Protein AF-0000000084612652 (afdb_homodimer)

Sequence (580 aa):
MSLPTNPTLCVLGCGTMGRAILSGILDSLNVAPANEPPTLIPKKFIACVSGEESAQRIKEEFNDKITLLVGNNVEGVKEADIILLCTKPQVVKTILTEEGMQKSLENKLIISILAGVTIDQLKEWAPSSTRIIRAMPNTPCMIREGMTVLSCPTDCSKDDRSFSIWVFSTLGRARILDEKHLDAVTGLSGSGPAFACVVLEALADGGVMMGLPREVGLELAAQALQGAARMVLKTGKHPAEIKDSVTTPGGCTIAGLLTMEDGKIRSTLARTIQEATQVASTLGNIQSKKMSLPTNPTLCVLGCGTMGRAILSGILDSLNVAPANEPPTLIPKKFIACVSGEESAQRIKEEFNDKITLLVGNNVEGVKEADIILLCTKPQVVKTILTEEGMQKSLENKLIISILAGVTIDQLKEWAPSSTRIIRAMPNTPCMIREGMTVLSCPTDCSKDDRSFSIWVFSTLGRARILDEKHLDAVTGLSGSGPAFACVVLEALADGGVMMGLPREVGLELAAQALQGAARMVLKTGKHPAEIKDSVTTPGGCTIAGLLTMEDGKIRSTLARTIQEATQVASTLGNIQSKK

Organism: Rhizophagus irregularis (strain DAOM 197198w) (NCBI:txid1432141)

Radius of gyration: 27.12 Å; Cα contacts (8 Å, |Δi|>4): 1246; chains: 2; bounding box: 49×87×56 Å

InterPro domains:
  IPR000304 Pyrroline-5-carboxylate reductase-like [MF_01925] (7-283)
  IPR000304 Pyrroline-5-carboxylate reductase-like [PIRSF000193] (8-284)
  IPR000304 Pyrroline-5-carboxylate reductase-like [TIGR00112] (10-283)
  IPR008927 6-phosphogluconate dehydrogenase-like, C-terminal domain superfamily [SSF48179] (178-284)
  IPR028939 Pyrroline-5-carboxylate reductase, catalytic, N-terminal [PF03807] (9-116)
  IPR029036 Pyrroline-5-carboxylate reductase, dimerisation domain [PF14748] (179-282)
  IPR036291 NAD(P)-binding domain superfamily [SSF51735] (9-176)
  IPR053790 Pyrroline-5-carboxylate reductase-like conserved site [PS00521] (239-261)

pLDDT: mean 93.75, std 9.26, range [43.94, 98.81]

Foldseek 3Di:
DDADQAWEEEEEACDLVNVLLVVLLVVCVVDDPPDDDASHRYQAYEYEHADDVRQVVCCVVQPPSYHYHYPCRLVRLLRGQEYEYDDELQCVLVSLQDPNNQVSQAQHEYEYQYQQAAPVNVPVSHPVNYAYKYKHKANQLSVLAIEMEIEHDPPRDPNNVRVVLVSSNSSHDYYYDHRVCVLLCCLCRHCVVVVLVVVLQVQLVVVVVVPDDSVVSSVVSVCVVVVLVVCCVPVVDDSVVVLVVPDDVPDPSVVVVVVCVVVVVVVVVVVSSVVSSVVSNCSNVVNVVD/DDADQAWEEEEEACDLVNVLLVVLLVVCVVDDDPDDDASHRYQAYEYEHADDVRQVVCCVVQNPSYHYHYPCRLVRLLRGQEYEYDDELQCVLVSLQDPNNQVSQAQHEYEYQYQQADPVNVPVSHPVNYAYKYKHKANQLSVLAIEMEIEHDPPRDPNNVRVVLVSSNSSHHYYYDHRVCVLLCCLCRHCVVVVLVVVLQVQLVVVVVVPDDSVVSSVVSVCVVVVLVVCCVPVVDDSVVVLVVPDDVPDPSVVVVVVCVVVVVVVVVVVSSVVSSVVSNCSNVVNVVD

Solvent-accessible surface area (backbone atoms only — not comparable to full-atom values): 28188 Å² total; per-residue (Å²): 125,83,77,58,58,59,28,26,37,17,28,41,32,43,47,73,66,36,47,28,50,51,50,24,45,55,54,51,71,73,40,80,70,89,58,85,69,57,80,51,47,68,78,43,40,31,36,22,33,83,48,68,67,57,46,51,53,48,44,71,72,47,46,88,71,40,46,80,33,74,70,39,58,48,61,45,44,50,70,29,46,32,36,38,38,41,44,57,51,80,49,43,64,63,60,40,62,33,87,63,25,45,72,36,38,53,64,22,38,36,41,31,49,36,64,40,54,47,70,70,58,49,52,72,50,40,42,87,59,35,42,66,33,42,34,47,56,25,72,30,25,68,75,43,37,15,49,27,44,28,24,68,52,92,82,54,48,70,64,60,51,46,34,55,47,50,53,41,42,48,17,26,46,57,47,79,48,65,66,88,44,48,31,31,42,40,18,35,31,38,22,22,30,32,56,36,24,50,52,33,50,17,37,13,49,10,20,33,74,61,65,37,55,64,72,56,16,43,50,38,28,23,42,17,32,22,16,33,22,44,47,34,71,73,66,66,50,55,44,69,59,55,25,52,75,58,42,49,91,93,34,23,36,48,50,16,52,52,40,32,58,75,42,42,46,48,60,29,41,15,48,15,23,41,46,5,17,56,44,22,57,43,46,31,50,58,40,74,75,102,124,83,77,57,56,60,29,26,36,17,29,42,31,44,47,72,68,35,46,28,50,51,51,24,45,56,54,50,72,73,38,79,68,90,57,86,69,56,80,51,47,68,77,42,40,31,36,22,32,81,46,68,68,57,46,50,53,47,45,72,73,47,46,89,70,38,47,79,34,75,70,39,58,48,62,45,42,51,71,28,45,32,35,38,38,42,46,55,51,78,49,43,64,61,59,39,63,34,88,64,24,44,72,36,39,53,63,23,39,35,40,30,50,36,64,41,54,48,69,69,58,49,53,72,48,40,41,88,60,36,42,67,33,42,34,46,56,24,72,30,25,68,74,44,38,15,48,28,44,29,24,68,51,91,84,56,49,68,65,60,49,47,33,54,48,50,52,40,43,48,18,26,45,57,47,80,47,63,64,88,44,47,32,30,42,40,18,35,31,37,23,22,29,33,55,37,25,51,52,34,50,18,37,14,48,11,20,33,74,60,66,36,54,65,72,56,17,43,51,37,28,25,42,17,33,22,15,34,23,44,46,33,70,73,68,65,48,54,43,67,58,55,25,52,75,59,41,48,92,94,34,24,34,48,49,16,50,51,40,32,59,76,42,42,47,48,61,31,40,16,48,16,23,43,46,4,16,56,44,23,58,43,45,32,50,60,41,73,74,103

Secondary structure (DSSP, 8-state):
----SSPEEEEES-SHHHHHHHHHHHHHHTS--SS---S----EEEEEESSHHHHHHHHHHHGGGSEEEES-HHHHHHH-SEEEE-S-HHHHHHHHTSTTHHHHTTT-EEEE--TT--HHHHHHHS-TT-EEEEEE--GGGGGT-EEEEEE--TT--HHHHHHHHHHHHTTEEEEE--GGGHHHHIIIIITHHHHHHHHHHHHHHHHHHTT--HHHHHHHHHHHHHHHHHHHHHH---HHHHHHHT--TTSHHHHHHHHHHHTTHHHHHHHHHHHHHHHHHHHHHHHHH-/-PPPSSPEEEEES-SHHHHHHHHHHHHHHTS--SS---S----EEEEEESSHHHHHHHHHHHGGGSEEEES-HHHHHHH-SEEEE-S-GGGHHHHHTSTTHHHHTTT-EEEE--TT--HHHHHHTS-TT-EEEEEE--GGGGGT-EEEEEE--TT--HHHHHHHHHHHHTTEEEEE--GGGHHHHIIIIITHHHHHHHHHHHHHHHHHHTT--HHHHHHHHHHHHHHHHHHHHHH---HHHHHHHT--TTSHHHHHHHHHHHTTHHHHHHHHHHHHHHHHTTTTHHHHH-

Structure (mmCIF, N/CA/C/O backbone):
data_AF-0000000084612652-model_v1
#
loop_
_entity.id
_entity.type
_entity.pdbx_description
1 polymer 'Pyrroline-5-carboxylate reductase'
#
loop_
_atom_site.group_PDB
_atom_site.id
_atom_site.type_symbol
_atom_site.label_atom_id
_atom_site.label_alt_id
_atom_site.label_comp_id
_atom_site.label_asym_id
_atom_site.label_entity_id
_atom_site.label_seq_id
_atom_site.pdbx_PDB_ins_code
_atom_site.Cartn_x
_atom_site.Cartn_y
_atom_site.Cartn_z
_atom_site.occupancy
_atom_site.B_iso_or_equiv
_atom_site.auth_seq_id
_atom_site.auth_comp_id
_atom_site.auth_asym_id
_atom_site.auth_atom_id
_atom_site.pdbx_PDB_model_num
ATOM 1 N N . MET A 1 1 ? -13.453 -32.719 -23.172 1 49.41 1 MET A N 1
ATOM 2 C CA . MET A 1 1 ? -14.641 -32.844 -22.328 1 49.41 1 MET A CA 1
ATOM 3 C C . MET A 1 1 ? -14.789 -31.594 -21.453 1 49.41 1 MET A C 1
ATOM 5 O O . MET A 1 1 ? -13.797 -31.062 -20.953 1 49.41 1 MET A O 1
ATOM 9 N N . SER A 1 2 ? -15.945 -30.953 -21.562 1 64.19 2 SER A N 1
ATOM 10 C CA . SER A 1 2 ? -16.297 -29.734 -20.828 1 64.19 2 SER A CA 1
ATOM 11 C C . SER A 1 2 ? -16.25 -29.969 -19.328 1 64.19 2 SER A C 1
ATOM 13 O O . SER A 1 2 ? -16.578 -31.047 -18.844 1 64.19 2 SER A O 1
ATOM 15 N N . LEU A 1 3 ? -15.43 -29.266 -18.547 1 74.75 3 LEU A N 1
ATOM 16 C CA . LEU A 1 3 ? -15.414 -29.344 -17.094 1 74.75 3 LEU A CA 1
ATOM 17 C C . LEU A 1 3 ? -16.828 -29.297 -16.531 1 74.75 3 LEU A C 1
ATOM 19 O O . LEU A 1 3 ? -17.719 -28.656 -17.109 1 74.75 3 LEU A O 1
ATOM 23 N N . PRO A 1 4 ? -17.016 -30.234 -15.477 1 83.31 4 PRO A N 1
ATOM 24 C CA . PRO A 1 4 ? -18.312 -30.125 -14.82 1 83.31 4 PRO A CA 1
ATOM 25 C C . PRO A 1 4 ? -18.578 -28.734 -14.258 1 83.31 4 PRO A C 1
ATOM 27 O O . PRO A 1 4 ? -17.641 -27.969 -14.039 1 83.31 4 PRO A O 1
ATOM 30 N N . THR A 1 5 ? -19.828 -28.406 -14.016 1 82.5 5 THR A N 1
ATOM 31 C CA . THR A 1 5 ? -20.25 -27.125 -13.484 1 82.5 5 THR A CA 1
ATOM 32 C C . THR A 1 5 ? -19.672 -26.891 -12.086 1 82.5 5 THR A C 1
ATOM 34 O O . THR A 1 5 ? -19.312 -25.781 -11.734 1 82.5 5 THR A O 1
ATOM 37 N N . ASN A 1 6 ? -19.594 -28.047 -11.391 1 90.88 6 ASN A N 1
ATOM 38 C CA . ASN A 1 6 ? -19 -28 -10.055 1 90.88 6 ASN A CA 1
ATOM 39 C C . ASN A 1 6 ? -17.766 -28.875 -9.945 1 90.88 6 ASN A C 1
ATOM 41 O O . ASN A 1 6 ? -17.828 -29.984 -9.383 1 90.88 6 ASN A O 1
ATOM 45 N N . PRO A 1 7 ? -16.688 -28.359 -10.375 1 93.94 7 PRO A N 1
ATOM 46 C CA . PRO A 1 7 ? -15.484 -29.172 -10.422 1 93.94 7 PRO A CA 1
ATOM 47 C C . PRO A 1 7 ? -14.867 -29.391 -9.039 1 93.94 7 PRO A C 1
ATOM 49 O O . PRO A 1 7 ? -15.156 -28.625 -8.109 1 93.94 7 PRO A O 1
ATOM 52 N N . THR A 1 8 ? -14.148 -30.469 -8.977 1 97.06 8 THR A N 1
ATOM 53 C CA . THR A 1 8 ? -13.297 -30.719 -7.82 1 97.06 8 THR A CA 1
ATOM 54 C C . THR A 1 8 ? -11.914 -30.109 -8.031 1 97.06 8 THR A C 1
ATOM 56 O O . THR A 1 8 ? -11.281 -30.359 -9.062 1 97.06 8 THR A O 1
ATOM 59 N N . LEU A 1 9 ? -11.492 -29.297 -7.059 1 97.62 9 LEU A N 1
ATOM 60 C CA . LEU A 1 9 ? -10.188 -28.641 -7.141 1 97.62 9 LEU A CA 1
ATOM 61 C C . LEU A 1 9 ? -9.18 -29.328 -6.227 1 97.62 9 LEU A C 1
ATOM 63 O O . LEU A 1 9 ? -9.438 -29.516 -5.039 1 97.62 9 LEU A O 1
ATOM 67 N N . CYS A 1 10 ? -8.102 -29.719 -6.824 1 98.38 10 CYS A N 1
ATOM 68 C CA . CYS A 1 10 ? -7.016 -30.312 -6.051 1 98.38 10 CYS A CA 1
ATOM 69 C C . CYS A 1 10 ? -5.797 -29.391 -6.02 1 98.38 10 CYS A C 1
ATOM 71 O O . CYS A 1 10 ? -5.289 -29 -7.066 1 98.38 10 CYS A O 1
ATOM 73 N N . VAL A 1 11 ? -5.348 -29.031 -4.824 1 98.19 11 VAL A N 1
ATOM 74 C CA . VAL A 1 11 ? -4.109 -28.281 -4.652 1 98.19 11 VAL A CA 1
ATOM 75 C C . VAL A 1 11 ? -2.949 -29.234 -4.402 1 98.19 11 VAL A C 1
ATOM 77 O O . VAL A 1 11 ? -2.826 -29.812 -3.316 1 98.19 11 VAL A O 1
ATOM 80 N N . LEU A 1 12 ? -2.17 -29.375 -5.438 1 97.25 12 LEU A N 1
ATOM 81 C CA . LEU A 1 12 ? -1.005 -30.25 -5.348 1 97.25 12 LEU A CA 1
ATOM 82 C C . LEU A 1 12 ? 0.193 -29.5 -4.773 1 97.25 12 LEU A C 1
ATOM 84 O O . LEU A 1 12 ? 0.802 -28.672 -5.457 1 97.25 12 LEU A O 1
ATOM 88 N N . GLY A 1 13 ? 0.632 -29.812 -3.566 1 94.44 13 GLY A N 1
ATOM 89 C CA . GLY A 1 13 ? 1.616 -29.031 -2.848 1 94.44 13 GLY A CA 1
ATOM 90 C C . GLY A 1 13 ? 1.014 -27.828 -2.145 1 94.44 13 GLY A C 1
ATOM 91 O O . GLY A 1 13 ? 1.392 -26.688 -2.422 1 94.44 13 GLY A O 1
ATOM 92 N N . CYS A 1 14 ? 0.177 -28.109 -1.162 1 94.81 14 CYS A N 1
ATOM 93 C CA . CYS A 1 14 ? -0.584 -27.047 -0.516 1 94.81 14 CYS A CA 1
ATOM 94 C C . CYS A 1 14 ? 0.226 -26.391 0.6 1 94.81 14 CYS A C 1
ATOM 96 O O . CYS A 1 14 ? -0.09 -26.547 1.779 1 94.81 14 CYS A O 1
ATOM 98 N N . GLY A 1 15 ? 1.179 -25.672 0.178 1 91.62 15 GLY A N 1
ATOM 99 C CA . GLY A 1 15 ? 1.961 -24.875 1.111 1 91.62 15 GLY A CA 1
ATOM 100 C C . GLY A 1 15 ? 1.348 -23.516 1.396 1 91.62 15 GLY A C 1
ATOM 101 O O . GLY A 1 15 ? 0.128 -23.391 1.527 1 91.62 15 GLY A O 1
ATOM 102 N N . THR A 1 16 ? 2.203 -22.531 1.518 1 89.06 16 THR A N 1
ATOM 103 C CA . THR A 1 16 ? 1.765 -21.188 1.872 1 89.06 16 THR A CA 1
ATOM 104 C C . THR A 1 16 ? 0.856 -20.609 0.79 1 89.06 16 THR A C 1
ATOM 106 O O . THR A 1 16 ? -0.245 -20.141 1.082 1 89.06 16 THR A O 1
ATOM 109 N N . MET A 1 17 ? 1.311 -20.625 -0.448 1 93.19 17 MET A N 1
ATOM 110 C CA . MET A 1 17 ? 0.521 -20.047 -1.533 1 93.19 17 MET A CA 1
ATOM 111 C C . MET A 1 17 ? -0.734 -20.875 -1.791 1 93.19 17 MET A C 1
ATOM 113 O O . MET A 1 17 ? -1.794 -20.328 -2.094 1 93.19 17 MET A O 1
ATOM 117 N N . GLY A 1 18 ? -0.568 -22.219 -1.755 1 95.88 18 GLY A N 1
ATOM 118 C CA . GLY A 1 18 ? -1.736 -23.078 -1.909 1 95.88 18 GLY A CA 1
ATOM 119 C C . GLY A 1 18 ? -2.828 -22.781 -0.899 1 95.88 18 GLY A C 1
ATOM 120 O O . GLY A 1 18 ? -4.004 -22.703 -1.257 1 95.88 18 GLY A O 1
ATOM 121 N N . ARG A 1 19 ? -2.457 -22.594 0.33 1 95.12 19 ARG A N 1
ATOM 122 C CA . ARG A 1 19 ? -3.416 -22.266 1.383 1 95.12 19 ARG A CA 1
ATOM 123 C C . ARG A 1 19 ? -4.062 -20.906 1.14 1 95.12 19 ARG A C 1
ATOM 125 O O . ARG A 1 19 ? -5.258 -20.734 1.383 1 95.12 19 ARG A O 1
ATOM 132 N N . ALA A 1 20 ? -3.264 -19.953 0.68 1 95.31 20 ALA A N 1
ATOM 133 C CA . ALA A 1 20 ? -3.789 -18.625 0.389 1 95.31 20 ALA A CA 1
ATOM 134 C C . ALA A 1 20 ? -4.867 -18.688 -0.689 1 95.31 20 ALA A C 1
ATOM 136 O O . ALA A 1 20 ? -5.914 -18.047 -0.564 1 95.31 20 ALA A O 1
ATOM 137 N N . ILE A 1 21 ? -4.566 -19.438 -1.703 1 96.75 21 ILE A N 1
ATOM 138 C CA . ILE A 1 21 ? -5.504 -19.562 -2.814 1 96.75 21 ILE A CA 1
ATOM 139 C C . ILE A 1 21 ? -6.781 -20.25 -2.344 1 96.75 21 ILE A C 1
ATOM 141 O O . ILE A 1 21 ? -7.887 -19.766 -2.598 1 96.75 21 ILE A O 1
ATOM 145 N N . LEU A 1 22 ? -6.621 -21.328 -1.649 1 95.75 22 LEU A N 1
ATOM 146 C CA . LEU A 1 22 ? -7.777 -22.062 -1.132 1 95.75 22 LEU A CA 1
ATOM 147 C C . LEU A 1 22 ? -8.625 -21.156 -0.231 1 95.75 22 LEU A C 1
ATOM 149 O O . LEU A 1 22 ? -9.852 -21.156 -0.33 1 95.75 22 LEU A O 1
ATOM 153 N N . SER A 1 23 ? -7.973 -20.469 0.644 1 95.38 23 SER A N 1
ATOM 154 C CA . SER A 1 23 ? -8.672 -19.562 1.546 1 95.38 23 SER A CA 1
ATOM 155 C C . SER A 1 23 ? -9.445 -18.5 0.771 1 95.38 23 SER A C 1
ATOM 157 O O . SER A 1 23 ? -10.586 -18.172 1.124 1 95.38 23 SER A O 1
ATOM 159 N N . GLY A 1 24 ? -8.812 -17.969 -0.24 1 94.94 24 GLY A N 1
ATOM 160 C CA . GLY A 1 24 ? -9.484 -16.969 -1.069 1 94.94 24 GLY A CA 1
ATOM 161 C C . GLY A 1 24 ? -10.734 -17.516 -1.741 1 94.94 24 GLY A C 1
ATOM 162 O O . GLY A 1 24 ? -11.773 -16.844 -1.758 1 94.94 24 GLY A O 1
ATOM 163 N N . ILE A 1 25 ? -10.609 -18.672 -2.256 1 93.81 25 ILE A N 1
ATOM 164 C CA . ILE A 1 25 ? -11.734 -19.312 -2.936 1 93.81 25 ILE A CA 1
ATOM 165 C C . ILE A 1 25 ? -12.875 -19.547 -1.942 1 93.81 25 ILE A C 1
ATOM 167 O O . ILE A 1 25 ? -14.016 -19.156 -2.191 1 93.81 25 ILE A O 1
ATOM 171 N N . LEU A 1 26 ? -12.562 -20.172 -0.815 1 94.06 26 LEU A N 1
ATOM 172 C CA . LEU A 1 26 ? -13.57 -20.516 0.184 1 94.06 26 LEU A CA 1
ATOM 173 C C . LEU A 1 26 ? -14.258 -19.266 0.713 1 94.06 26 LEU A C 1
ATOM 175 O O . LEU A 1 26 ? -15.477 -19.266 0.907 1 94.06 26 LEU A O 1
ATOM 179 N N . ASP A 1 27 ? -13.516 -18.234 0.945 1 92.69 27 ASP A N 1
ATOM 180 C CA . ASP A 1 27 ? -14.086 -16.969 1.419 1 92.69 27 ASP A CA 1
ATOM 181 C C . ASP A 1 27 ? -15.047 -16.375 0.385 1 92.69 27 ASP A C 1
ATOM 183 O O . ASP A 1 27 ? -16.062 -15.789 0.742 1 92.69 27 ASP A O 1
ATOM 187 N N . SER A 1 28 ? -14.602 -16.438 -0.806 1 90.19 28 SER A N 1
ATOM 188 C CA . SER A 1 28 ? -15.414 -15.883 -1.878 1 90.19 28 SER A CA 1
ATOM 189 C C . SER A 1 28 ? -16.734 -16.641 -2.021 1 90.19 28 SER A C 1
ATOM 191 O O . SER A 1 28 ? -17.75 -16.062 -2.41 1 90.19 28 SER A O 1
ATOM 193 N N . LEU A 1 29 ? -16.703 -17.922 -1.825 1 88.25 29 LEU A N 1
ATOM 194 C CA . LEU A 1 29 ? -17.891 -18.75 -1.945 1 88.25 29 LEU A CA 1
ATOM 195 C C . LEU A 1 29 ? -18.875 -18.438 -0.827 1 88.25 29 LEU A C 1
ATOM 197 O O . LEU A 1 29 ? -20.078 -18.672 -0.976 1 88.25 29 LEU A O 1
ATOM 201 N N . ASN A 1 30 ? -18.406 -17.891 0.178 1 83.69 30 ASN A N 1
ATOM 202 C CA . ASN A 1 30 ? -19.266 -17.562 1.313 1 83.69 30 ASN A CA 1
ATOM 203 C C . ASN A 1 30 ? -19.906 -16.172 1.154 1 83.69 30 ASN A C 1
ATOM 205 O O . ASN A 1 30 ? -20.766 -15.797 1.942 1 83.69 30 ASN A O 1
ATOM 209 N N . VAL A 1 31 ? -19.359 -15.453 0.224 1 76.31 31 VAL A N 1
ATOM 210 C CA . VAL A 1 31 ? -19.906 -14.117 0.015 1 76.31 31 VAL A CA 1
ATOM 211 C C . VAL A 1 31 ? -20.734 -14.094 -1.265 1 76.31 31 VAL A C 1
ATOM 213 O O . VAL A 1 31 ? -20.391 -14.734 -2.256 1 76.31 31 VAL A O 1
ATOM 216 N N . ALA A 1 32 ? -21.812 -13.523 -1.194 1 59.41 32 ALA A N 1
ATOM 217 C CA . ALA A 1 32 ? -22.672 -13.383 -2.367 1 59.41 32 ALA A CA 1
ATOM 218 C C . ALA A 1 32 ? -21.938 -12.711 -3.516 1 59.41 32 ALA A C 1
ATOM 220 O O . ALA A 1 32 ? -21.266 -11.688 -3.32 1 59.41 32 ALA A O 1
ATOM 221 N N . PRO A 1 33 ? -21.859 -13.344 -4.75 1 58.28 33 PRO A N 1
ATOM 222 C CA . PRO A 1 33 ? -21.047 -12.789 -5.84 1 58.28 33 PRO A CA 1
ATOM 223 C C . PRO A 1 33 ? -21.5 -11.383 -6.246 1 58.28 33 PRO A C 1
ATOM 225 O O . PRO A 1 33 ? -22.703 -11.125 -6.371 1 58.28 33 PRO A O 1
ATOM 228 N N . ALA A 1 34 ? -20.672 -10.383 -5.922 1 52.97 34 ALA A N 1
ATOM 229 C CA . ALA A 1 34 ? -21.078 -9.055 -6.371 1 52.97 34 ALA A CA 1
ATOM 230 C C . ALA A 1 34 ? -21.188 -9 -7.895 1 52.97 34 ALA A C 1
ATOM 232 O O . ALA A 1 34 ? -22 -8.25 -8.438 1 52.97 34 ALA A O 1
ATOM 233 N N . ASN A 1 35 ? -20.344 -9.75 -8.617 1 59.5 35 ASN A N 1
ATOM 234 C CA . ASN A 1 35 ? -20.328 -9.805 -10.078 1 59.5 35 ASN A CA 1
ATOM 235 C C . ASN A 1 35 ? -20.703 -11.188 -10.594 1 59.5 35 ASN A C 1
ATOM 237 O O . ASN A 1 35 ? -20.875 -12.125 -9.812 1 59.5 35 ASN A O 1
ATOM 241 N N . GLU A 1 36 ? -20.891 -11.352 -11.82 1 60.28 36 GLU A N 1
ATOM 242 C CA . GLU A 1 36 ? -21.297 -12.594 -12.469 1 60.28 36 GLU A CA 1
ATOM 243 C C . GLU A 1 36 ? -20.406 -13.758 -12.055 1 60.28 36 GLU A C 1
ATOM 245 O O . GLU A 1 36 ? -19.188 -13.703 -12.258 1 60.28 36 GLU A O 1
ATOM 250 N N . PRO A 1 37 ? -20.938 -14.648 -11.297 1 67.69 37 PRO A N 1
ATOM 251 C CA . PRO A 1 37 ? -20.156 -15.828 -10.922 1 67.69 37 PRO A CA 1
ATOM 252 C C . PRO A 1 37 ? -19.578 -16.562 -12.133 1 67.69 37 PRO A C 1
ATOM 254 O O . PRO A 1 37 ? -20.172 -16.516 -13.219 1 67.69 37 PRO A O 1
ATOM 257 N N . PRO A 1 38 ? -18.359 -17 -11.914 1 74.88 38 PRO A N 1
ATOM 258 C CA . PRO A 1 38 ? -17.812 -17.828 -13 1 74.88 38 PRO A CA 1
ATOM 259 C C . PRO A 1 38 ? -18.703 -19.031 -13.328 1 74.88 38 PRO A C 1
ATOM 261 O O . PRO A 1 38 ? -19.547 -19.406 -12.516 1 74.88 38 PRO A O 1
ATOM 264 N N . THR A 1 39 ? -18.531 -19.469 -14.469 1 79.69 39 THR A N 1
ATOM 265 C CA . THR A 1 39 ? -19.297 -20.625 -14.922 1 79.69 39 THR A CA 1
ATOM 266 C C . THR A 1 39 ? -18.938 -21.875 -14.133 1 79.69 39 THR A C 1
ATOM 268 O O . THR A 1 39 ? -19.766 -22.766 -13.945 1 79.69 39 THR A O 1
ATOM 271 N N . LEU A 1 40 ? -17.734 -21.922 -13.719 1 86.69 40 LEU A N 1
ATOM 272 C CA . LEU A 1 40 ? -17.25 -23.062 -12.938 1 86.69 40 LEU A CA 1
ATOM 273 C C . LEU A 1 40 ? -17.062 -22.672 -11.477 1 86.69 40 LEU A C 1
ATOM 275 O O . LEU A 1 40 ? -16.344 -21.719 -11.164 1 86.69 40 LEU A O 1
ATOM 279 N N . ILE A 1 41 ? -17.766 -23.328 -10.562 1 88.06 41 ILE A N 1
ATOM 280 C CA . ILE A 1 41 ? -17.641 -23.078 -9.133 1 88.06 41 ILE A CA 1
ATOM 281 C C . ILE A 1 41 ? -17.281 -24.375 -8.406 1 88.06 41 ILE A C 1
ATOM 283 O O . ILE A 1 41 ? -18.094 -25.297 -8.336 1 88.06 41 ILE A O 1
ATOM 287 N N . PRO A 1 42 ? -16.109 -24.391 -7.875 1 92.38 42 PRO A N 1
ATOM 288 C CA . PRO A 1 42 ? -15.734 -25.625 -7.188 1 92.38 42 PRO A CA 1
ATOM 289 C C . PRO A 1 42 ? -16.5 -25.844 -5.887 1 92.38 42 PRO A C 1
ATOM 291 O O . PRO A 1 42 ? -16.766 -24.891 -5.156 1 92.38 42 PRO A O 1
ATOM 294 N N . LYS A 1 43 ? -16.859 -27.125 -5.672 1 89.88 43 LYS A N 1
ATOM 295 C CA . LYS A 1 43 ? -17.578 -27.453 -4.445 1 89.88 43 LYS A CA 1
ATOM 296 C C . LYS A 1 43 ? -16.781 -28.406 -3.562 1 89.88 43 LYS A C 1
ATOM 298 O O . LYS A 1 43 ? -17.078 -28.547 -2.375 1 89.88 43 LYS A O 1
ATOM 303 N N . LYS A 1 44 ? -15.867 -29.078 -4.207 1 95.62 44 LYS A N 1
ATOM 304 C CA . LYS A 1 44 ? -15.008 -29.984 -3.463 1 95.62 44 LYS A CA 1
ATOM 305 C C . LYS A 1 44 ? -13.539 -29.594 -3.602 1 95.62 44 LYS A C 1
ATOM 307 O O . LYS A 1 44 ? -13.102 -29.188 -4.68 1 95.62 44 LYS A O 1
ATOM 312 N N . PHE A 1 45 ? -12.891 -29.766 -2.492 1 97.75 45 PHE A N 1
ATOM 313 C CA . PHE A 1 45 ? -11.492 -29.359 -2.447 1 97.75 45 PHE A CA 1
ATOM 314 C C . PHE A 1 45 ? -10.625 -30.469 -1.854 1 97.75 45 PHE A C 1
ATOM 316 O O . PHE A 1 45 ? -11.008 -31.109 -0.879 1 97.75 45 PHE A O 1
ATOM 323 N N . ILE A 1 46 ? -9.523 -30.688 -2.529 1 97.88 46 ILE A N 1
ATOM 324 C CA . ILE A 1 46 ? -8.531 -31.656 -2.061 1 97.88 46 ILE A CA 1
ATOM 325 C C . ILE A 1 46 ? -7.184 -30.969 -1.901 1 97.88 46 ILE A C 1
ATOM 327 O O . ILE A 1 46 ? -6.773 -30.172 -2.762 1 97.88 46 ILE A O 1
ATOM 331 N N . ALA A 1 47 ? -6.539 -31.188 -0.808 1 98 47 ALA A N 1
ATOM 332 C CA . ALA A 1 47 ? -5.188 -30.672 -0.586 1 98 47 ALA A CA 1
ATOM 333 C C . ALA A 1 47 ? -4.195 -31.828 -0.422 1 98 47 ALA A C 1
ATOM 335 O O . ALA A 1 47 ? -4.398 -32.719 0.405 1 98 47 ALA A O 1
ATOM 336 N N . CYS A 1 48 ? -3.176 -31.781 -1.237 1 97.12 48 CYS A N 1
ATOM 337 C CA . CYS A 1 48 ? -2.1 -32.781 -1.127 1 97.12 48 CYS A CA 1
ATOM 338 C C . CYS A 1 48 ? -0.849 -32.125 -0.524 1 97.12 48 CYS A C 1
ATOM 340 O O . CYS A 1 48 ? -0.409 -31.078 -0.968 1 97.12 48 CYS A O 1
ATOM 342 N N . VAL A 1 49 ? -0.298 -32.812 0.499 1 96 49 VAL A N 1
ATOM 343 C CA . VAL A 1 49 ? 0.933 -32.344 1.13 1 96 49 VAL A CA 1
ATOM 344 C C . VAL A 1 49 ? 1.889 -33.5 1.329 1 96 49 VAL A C 1
ATOM 346 O O . VAL A 1 49 ? 1.49 -34.656 1.199 1 96 49 VAL A O 1
ATOM 349 N N . SER A 1 50 ? 3.152 -33.156 1.56 1 91.62 50 SER A N 1
ATOM 350 C CA . SER A 1 50 ? 4.152 -34.219 1.682 1 91.62 50 SER A CA 1
ATOM 351 C C . SER A 1 50 ? 4.469 -34.531 3.145 1 91.62 50 SER A C 1
ATOM 353 O O . SER A 1 50 ? 4.898 -35.625 3.48 1 91.62 50 SER A O 1
ATOM 355 N N . GLY A 1 51 ? 4.254 -33.562 4.082 1 90.62 51 GLY A N 1
ATOM 356 C CA . GLY A 1 51 ? 4.684 -33.75 5.457 1 90.62 51 GLY A CA 1
ATOM 357 C C . GLY A 1 51 ? 3.562 -33.531 6.461 1 90.62 51 GLY A C 1
ATOM 358 O O . GLY A 1 51 ? 2.543 -32.938 6.148 1 90.62 51 GLY A O 1
ATOM 359 N N . GLU A 1 52 ? 3.848 -34.031 7.613 1 91.94 52 GLU A N 1
ATOM 360 C CA . GLU A 1 52 ? 2.852 -34 8.68 1 91.94 52 GLU A CA 1
ATOM 361 C C . GLU A 1 52 ? 2.645 -32.594 9.203 1 91.94 52 GLU A C 1
ATOM 363 O O . GLU A 1 52 ? 1.536 -32.219 9.602 1 91.94 52 GLU A O 1
ATOM 368 N N . GLU A 1 53 ? 3.68 -31.875 9.211 1 92.44 53 GLU A N 1
ATOM 369 C CA . GLU A 1 53 ? 3.566 -30.516 9.711 1 92.44 53 GLU A CA 1
ATOM 370 C C . GLU A 1 53 ? 2.617 -29.688 8.844 1 92.44 53 GLU A C 1
ATOM 372 O O . GLU A 1 53 ? 1.755 -28.969 9.359 1 92.44 53 GLU A O 1
ATOM 377 N N . SER A 1 54 ? 2.836 -29.812 7.57 1 92.12 54 SER A N 1
ATOM 378 C CA . SER A 1 54 ? 1.951 -29.109 6.645 1 92.12 54 SER A CA 1
ATOM 379 C C . SER A 1 54 ? 0.52 -29.625 6.75 1 92.12 54 SER A C 1
ATOM 381 O O . SER A 1 54 ? -0.433 -28.844 6.648 1 92.12 54 SER A O 1
ATOM 383 N N . ALA A 1 55 ? 0.413 -30.906 6.965 1 94.69 55 ALA A N 1
ATOM 384 C CA . ALA A 1 55 ? -0.905 -31.516 7.113 1 94.69 55 ALA A CA 1
ATOM 385 C C . ALA A 1 55 ? -1.646 -30.938 8.312 1 94.69 55 ALA A C 1
ATOM 387 O O . ALA A 1 55 ? -2.842 -30.641 8.234 1 94.69 55 ALA A O 1
ATOM 388 N N . GLN A 1 56 ? -0.929 -30.797 9.359 1 94.56 56 GLN A N 1
ATOM 389 C CA . GLN A 1 56 ? -1.527 -30.266 10.578 1 94.56 56 GLN A CA 1
ATOM 390 C C . GLN A 1 56 ? -1.988 -28.812 10.375 1 94.56 56 GLN A C 1
ATOM 392 O O . GLN A 1 56 ? -3.061 -28.438 10.844 1 94.56 56 GLN A O 1
ATOM 397 N N . ARG A 1 57 ? -1.208 -28.062 9.719 1 92.88 57 ARG A N 1
ATOM 398 C CA . ARG A 1 57 ? -1.564 -26.672 9.438 1 92.88 57 ARG A CA 1
ATOM 399 C C . ARG A 1 57 ? -2.854 -26.594 8.625 1 92.88 57 ARG A C 1
ATOM 401 O O . ARG A 1 57 ? -3.709 -25.75 8.898 1 92.88 57 ARG A O 1
ATOM 408 N N . ILE A 1 58 ? -2.947 -27.453 7.621 1 94.75 58 ILE A N 1
ATOM 409 C CA . ILE A 1 58 ? -4.109 -27.469 6.742 1 94.75 58 ILE A CA 1
ATOM 410 C C . ILE A 1 58 ? -5.348 -27.891 7.531 1 94.75 58 ILE A C 1
ATOM 412 O O . ILE A 1 58 ? -6.422 -27.312 7.371 1 94.75 58 ILE A O 1
ATOM 416 N N . LYS A 1 59 ? -5.18 -28.875 8.32 1 94.31 59 LYS A N 1
ATOM 417 C CA . LYS A 1 59 ? -6.289 -29.359 9.141 1 94.31 59 LYS A CA 1
ATOM 418 C C . LYS A 1 59 ? -6.793 -28.25 10.07 1 94.31 59 LYS A C 1
ATOM 420 O O . LYS A 1 59 ? -8 -28.094 10.25 1 94.31 59 LYS A O 1
ATOM 425 N N . GLU A 1 60 ? -5.902 -27.562 10.609 1 94.75 60 GLU A N 1
ATOM 426 C CA . GLU A 1 60 ? -6.258 -26.484 11.539 1 94.75 60 GLU A CA 1
ATOM 427 C C . GLU A 1 60 ? -6.957 -25.344 10.812 1 94.75 60 GLU A C 1
ATOM 429 O O . GLU A 1 60 ? -7.902 -24.75 11.344 1 94.75 60 GLU A O 1
ATOM 434 N N . GLU A 1 61 ? -6.492 -25.109 9.672 1 94.12 61 GLU A N 1
ATOM 435 C CA . GLU A 1 61 ? -6.977 -23.938 8.953 1 94.12 61 GLU A CA 1
ATOM 436 C C . GLU A 1 61 ? -8.297 -24.219 8.25 1 94.12 61 GLU A C 1
ATOM 438 O O . GLU A 1 61 ? -9.172 -23.359 8.18 1 94.12 61 GLU A O 1
ATOM 443 N N . PHE A 1 62 ? -8.477 -25.422 7.715 1 95.38 62 PHE A N 1
ATOM 444 C CA . PHE A 1 62 ? -9.609 -25.641 6.824 1 95.38 62 PHE A CA 1
ATOM 445 C C . PHE A 1 62 ? -10.531 -26.719 7.383 1 95.38 62 PHE A C 1
ATOM 447 O O . PHE A 1 62 ? -11.672 -26.859 6.93 1 95.38 62 PHE A O 1
ATOM 454 N N . ASN A 1 63 ? -10.109 -27.453 8.297 1 91 63 ASN A N 1
ATOM 455 C CA . ASN A 1 63 ? -10.898 -28.5 8.938 1 91 63 ASN A CA 1
ATOM 456 C C . ASN A 1 63 ? -11.562 -29.406 7.91 1 91 63 ASN A C 1
ATOM 458 O O . ASN A 1 63 ? -10.898 -29.938 7.02 1 91 63 ASN A O 1
ATOM 462 N N . ASP A 1 64 ? -12.938 -29.547 7.949 1 89.69 64 ASP A N 1
ATOM 463 C CA . ASP A 1 64 ? -13.633 -30.547 7.133 1 89.69 64 ASP A CA 1
ATOM 464 C C . ASP A 1 64 ? -14.055 -29.938 5.793 1 89.69 64 ASP A C 1
ATOM 466 O O . ASP A 1 64 ? -14.688 -30.625 4.98 1 89.69 64 ASP A O 1
ATOM 470 N N . LYS A 1 65 ? -13.547 -28.781 5.539 1 92.81 65 LYS A N 1
ATOM 471 C CA . LYS A 1 65 ? -13.906 -28.109 4.289 1 92.81 65 LYS A CA 1
ATOM 472 C C . LYS A 1 65 ? -13.094 -28.672 3.121 1 92.81 65 LYS A C 1
ATOM 474 O O . LYS A 1 65 ? -13.461 -28.469 1.959 1 92.81 65 LYS A O 1
ATOM 479 N N . ILE A 1 66 ? -12.031 -29.328 3.516 1 95.31 66 ILE A N 1
ATOM 480 C CA . ILE A 1 66 ? -11.164 -29.859 2.465 1 95.31 66 ILE A CA 1
ATOM 481 C C . ILE A 1 66 ? -10.781 -31.297 2.783 1 95.31 66 ILE A C 1
ATOM 483 O O . ILE A 1 66 ? -10.727 -31.688 3.951 1 95.31 66 ILE A O 1
ATOM 487 N N . THR A 1 67 ? -10.625 -32.094 1.744 1 97.12 67 THR A N 1
ATOM 488 C CA . THR A 1 67 ? -10.047 -33.438 1.893 1 97.12 67 THR A CA 1
ATOM 489 C C . THR A 1 67 ? -8.523 -33.375 1.891 1 97.12 67 THR A C 1
ATOM 491 O O . THR A 1 67 ? -7.922 -32.844 0.956 1 97.12 67 THR A O 1
ATOM 494 N N . LEU A 1 68 ? -7.98 -33.875 2.961 1 97.38 68 LEU A N 1
ATOM 495 C CA . LEU A 1 68 ? -6.531 -33.812 3.109 1 97.38 68 LEU A CA 1
ATOM 496 C C . LEU A 1 68 ? -5.891 -35.156 2.748 1 97.38 68 LEU A C 1
ATOM 498 O O . LEU A 1 68 ? -6.32 -36.188 3.234 1 97.38 68 LEU A O 1
ATOM 502 N N . LEU A 1 69 ? -4.918 -35.125 1.832 1 96.75 69 LEU A N 1
ATOM 503 C CA . LEU A 1 69 ? -4.148 -36.312 1.448 1 96.75 69 LEU A CA 1
ATOM 504 C C . LEU A 1 69 ? -2.66 -36.094 1.698 1 96.75 69 LEU A C 1
ATOM 506 O O . LEU A 1 69 ? -2.068 -35.156 1.172 1 96.75 69 LEU A O 1
ATOM 510 N N . VAL A 1 70 ? -2.068 -36.969 2.479 1 96.06 70 VAL A N 1
ATOM 511 C CA . VAL A 1 70 ? -0.647 -36.875 2.799 1 96.06 70 VAL A CA 1
ATOM 512 C C . VAL A 1 70 ? 0.13 -37.938 2.033 1 96.06 70 VAL A C 1
ATOM 514 O O . VAL A 1 70 ? -0.068 -39.156 2.254 1 96.06 70 VAL A O 1
ATOM 517 N N . GLY A 1 71 ? 0.945 -37.531 1.156 1 93.44 71 GLY A N 1
ATOM 518 C CA . GLY A 1 71 ? 1.782 -38.469 0.422 1 93.44 71 GLY A CA 1
ATOM 519 C C . GLY A 1 71 ? 1.026 -39.219 -0.646 1 93.44 71 GLY A C 1
ATOM 520 O O . GLY A 1 71 ? 1.459 -40.312 -1.068 1 93.44 71 GLY A O 1
ATOM 521 N N . ASN A 1 72 ? -0.105 -38.781 -1.045 1 94.44 72 ASN A N 1
ATOM 522 C CA . ASN A 1 72 ? -0.94 -39.438 -2.035 1 94.44 72 ASN A CA 1
ATOM 523 C C . ASN A 1 72 ? -1.397 -38.469 -3.129 1 94.44 72 ASN A C 1
ATOM 525 O O . ASN A 1 72 ? -2.598 -38.281 -3.326 1 94.44 72 ASN A O 1
ATOM 529 N N . ASN A 1 73 ? -0.435 -38.031 -3.902 1 97.12 73 ASN A N 1
ATOM 530 C CA . ASN A 1 73 ? -0.692 -37.062 -4.945 1 97.12 73 ASN A CA 1
ATOM 531 C C . ASN A 1 73 ? -1.604 -37.625 -6.031 1 97.12 73 ASN A C 1
ATOM 533 O O . ASN A 1 73 ? -2.531 -36.938 -6.48 1 97.12 73 ASN A O 1
ATOM 537 N N . VAL A 1 74 ? -1.345 -38.875 -6.438 1 97.94 74 VAL A N 1
ATOM 538 C CA . VAL A 1 74 ? -2.045 -39.5 -7.562 1 97.94 74 VAL A CA 1
ATOM 539 C C . VAL A 1 74 ? -3.533 -39.625 -7.238 1 97.94 74 VAL A C 1
ATOM 541 O O . VAL A 1 74 ? -4.387 -39.344 -8.086 1 97.94 74 VAL A O 1
ATOM 544 N N . GLU A 1 75 ? -3.846 -40.031 -6.059 1 97.62 75 GLU A N 1
ATOM 545 C CA . GLU A 1 75 ? -5.238 -40.156 -5.641 1 97.62 75 GLU A CA 1
ATOM 546 C C . GLU A 1 75 ? -5.961 -38.812 -5.676 1 97.62 75 GLU A C 1
ATOM 548 O O . GLU A 1 75 ? -7.109 -38.75 -6.109 1 97.62 75 GLU A O 1
ATOM 553 N N . GLY A 1 76 ? -5.332 -37.812 -5.145 1 97.5 76 GLY A N 1
ATOM 554 C CA . GLY A 1 76 ? -5.91 -36.469 -5.176 1 97.5 76 GLY A CA 1
ATOM 555 C C . GLY A 1 76 ? -6.199 -35.969 -6.578 1 97.5 76 GLY A C 1
ATOM 556 O O . GLY A 1 76 ? -7.281 -35.438 -6.848 1 97.5 76 GLY A O 1
ATOM 557 N N . VAL A 1 77 ? -5.227 -36.188 -7.445 1 98.25 77 VAL A N 1
ATOM 558 C CA . VAL A 1 77 ? -5.363 -35.75 -8.828 1 98.25 77 VAL A CA 1
ATOM 559 C C . VAL A 1 77 ? -6.441 -36.562 -9.531 1 98.25 77 VAL A C 1
ATOM 561 O O . VAL A 1 77 ? -7.223 -36.031 -10.32 1 98.25 77 VAL A O 1
ATOM 564 N N . LYS A 1 78 ? -6.469 -37.844 -9.25 1 97.88 78 LYS A N 1
ATOM 565 C CA . LYS A 1 78 ? -7.445 -38.75 -9.867 1 97.88 78 LYS A CA 1
ATOM 566 C C . LYS A 1 78 ? -8.867 -38.281 -9.586 1 97.88 78 LYS A C 1
ATOM 568 O O . LYS A 1 78 ? -9.727 -38.312 -10.469 1 97.88 78 LYS A O 1
ATOM 573 N N . GLU A 1 79 ? -9.086 -37.781 -8.445 1 96.75 79 GLU A N 1
ATOM 574 C CA . GLU A 1 79 ? -10.43 -37.406 -8.008 1 96.75 79 GLU A CA 1
ATOM 575 C C . GLU A 1 79 ? -10.773 -36 -8.414 1 96.75 79 GLU A C 1
ATOM 577 O O . 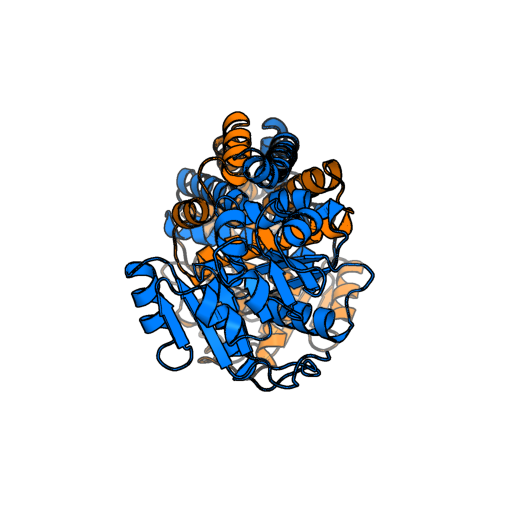GLU A 1 79 ? -11.922 -35.562 -8.297 1 96.75 79 GLU A O 1
ATOM 582 N N . ALA A 1 80 ? -9.836 -35.25 -8.914 1 97.81 80 ALA A N 1
ATOM 583 C CA . ALA A 1 80 ? -10.031 -33.844 -9.18 1 97.81 80 ALA A CA 1
ATOM 584 C C . ALA A 1 80 ? -10.289 -33.594 -10.664 1 97.81 80 ALA A C 1
ATOM 586 O O . ALA A 1 80 ? -10.047 -34.469 -11.5 1 97.81 80 ALA A O 1
ATOM 587 N N . ASP A 1 81 ? -10.82 -32.438 -10.969 1 97.31 81 ASP A N 1
ATOM 588 C CA . ASP A 1 81 ? -11.016 -31.953 -12.336 1 97.31 81 ASP A CA 1
ATOM 589 C C . ASP A 1 81 ? -9.992 -30.875 -12.695 1 97.31 81 ASP A C 1
ATOM 591 O O . ASP A 1 81 ? -9.594 -30.75 -13.852 1 97.31 81 ASP A O 1
ATOM 595 N N . ILE A 1 82 ? -9.688 -30.109 -11.695 1 97.56 82 ILE A N 1
ATOM 596 C CA . ILE A 1 82 ? -8.734 -29.016 -11.836 1 97.56 82 ILE A CA 1
ATOM 597 C C . ILE A 1 82 ? -7.609 -29.172 -10.812 1 97.56 82 ILE A C 1
ATOM 599 O O . ILE A 1 82 ? -7.867 -29.438 -9.633 1 97.56 82 ILE A O 1
ATOM 603 N N . ILE A 1 83 ? -6.387 -29.047 -11.281 1 98.25 83 ILE A N 1
ATOM 604 C CA . ILE A 1 83 ? -5.215 -29.188 -10.43 1 98.25 83 ILE A CA 1
ATOM 605 C C . ILE A 1 83 ? -4.504 -27.844 -10.312 1 98.25 83 ILE A C 1
ATOM 607 O O . ILE A 1 83 ? -4.07 -27.266 -11.312 1 98.25 83 ILE A O 1
ATOM 611 N N . LEU A 1 84 ? -4.473 -27.312 -9.148 1 98.38 84 LEU A N 1
ATOM 612 C CA . LEU A 1 84 ? -3.584 -26.188 -8.836 1 98.38 84 LEU A CA 1
ATOM 613 C C . LEU A 1 84 ? -2.205 -26.703 -8.422 1 98.38 84 LEU A C 1
ATOM 615 O O . LEU A 1 84 ? -2.039 -27.25 -7.332 1 98.38 84 LEU A O 1
ATOM 619 N N . LEU A 1 85 ? -1.285 -26.484 -9.273 1 98.12 85 LEU A N 1
ATOM 620 C CA . LEU A 1 85 ? 0.066 -27 -9.07 1 98.12 85 LEU A CA 1
ATOM 621 C C . LEU A 1 85 ? 0.916 -26 -8.297 1 98.12 85 LEU A C 1
ATOM 623 O O . LEU A 1 85 ? 1.395 -25.016 -8.859 1 98.12 85 LEU A O 1
ATOM 627 N N . CYS A 1 86 ? 1.154 -26.297 -7.016 1 96.44 86 CYS A N 1
ATOM 628 C CA . CYS A 1 86 ? 1.788 -25.344 -6.102 1 96.44 86 CYS A CA 1
ATOM 629 C C . CYS A 1 86 ? 3.035 -25.953 -5.469 1 96.44 86 CYS A C 1
ATOM 631 O O . CYS A 1 86 ? 3.396 -25.609 -4.344 1 96.44 86 CYS A O 1
ATOM 633 N N . THR A 1 87 ? 3.701 -26.812 -6.121 1 92.31 87 THR A N 1
ATOM 634 C CA . THR A 1 87 ? 4.918 -27.422 -5.605 1 92.31 87 THR A CA 1
ATOM 635 C C . THR A 1 87 ? 6.137 -26.562 -5.922 1 92.31 87 THR A C 1
ATOM 637 O O . THR A 1 87 ? 6.023 -25.547 -6.605 1 92.31 87 THR A O 1
ATOM 640 N N . LYS A 1 88 ? 7.238 -26.984 -5.395 1 87.06 88 LYS A N 1
ATOM 641 C CA . LYS A 1 88 ? 8.492 -26.375 -5.801 1 87.06 88 LYS A CA 1
ATOM 642 C C . LYS A 1 88 ? 8.859 -26.75 -7.234 1 87.06 88 LYS A C 1
ATOM 644 O O . LYS A 1 88 ? 8.617 -27.875 -7.66 1 87.06 88 LYS A O 1
ATOM 649 N N . PRO A 1 89 ? 9.469 -25.812 -7.918 1 89.88 89 PRO A N 1
ATOM 650 C CA . PRO A 1 89 ? 9.82 -26.094 -9.312 1 89.88 89 PRO A CA 1
ATOM 651 C C . PRO A 1 89 ? 10.75 -27.297 -9.453 1 89.88 89 PRO A C 1
ATOM 653 O O . PRO A 1 89 ? 10.641 -28.062 -10.422 1 89.88 89 PRO A O 1
ATOM 656 N N . GLN A 1 90 ? 11.492 -27.562 -8.445 1 85.62 90 GLN A N 1
ATOM 657 C CA . GLN A 1 90 ? 12.531 -28.594 -8.531 1 85.62 90 GLN A CA 1
ATOM 658 C C . GLN A 1 90 ? 11.93 -29.984 -8.445 1 85.62 90 GLN A C 1
ATOM 660 O O . GLN A 1 90 ? 12.555 -30.969 -8.859 1 85.62 90 GLN A O 1
ATOM 665 N N . VAL A 1 91 ? 10.75 -30.047 -7.98 1 89.5 91 VAL A N 1
ATOM 666 C CA . VAL A 1 91 ? 10.227 -31.391 -7.707 1 89.5 91 VAL A CA 1
ATOM 667 C C . VAL A 1 91 ? 9.039 -31.672 -8.625 1 89.5 91 VAL A C 1
ATOM 669 O O . VAL A 1 91 ? 8.469 -32.75 -8.586 1 89.5 91 VAL A O 1
ATOM 672 N N . VAL A 1 92 ? 8.68 -30.734 -9.461 1 93.69 92 VAL A N 1
ATOM 673 C CA . VAL A 1 92 ? 7.453 -30.844 -10.242 1 93.69 92 VAL A CA 1
ATOM 674 C C . VAL A 1 92 ? 7.562 -32 -11.227 1 93.69 92 VAL A C 1
ATOM 676 O O . VAL A 1 92 ? 6.617 -32.781 -11.383 1 93.69 92 VAL A O 1
ATOM 679 N N . LYS A 1 93 ? 8.664 -32.156 -11.875 1 93.88 93 LYS A N 1
ATOM 680 C CA . LYS A 1 93 ? 8.844 -33.219 -12.852 1 93.88 93 LYS A CA 1
ATOM 681 C C . LYS A 1 93 ? 8.641 -34.594 -12.195 1 93.88 93 LYS A C 1
ATOM 683 O O . LYS A 1 93 ? 7.938 -35.438 -12.742 1 93.88 93 LYS A O 1
ATOM 688 N N . THR A 1 94 ? 9.25 -34.75 -11.031 1 93.94 94 THR A N 1
ATOM 689 C CA . THR A 1 94 ? 9.133 -36 -10.297 1 93.94 94 THR A CA 1
ATOM 690 C C . THR A 1 94 ? 7.68 -36.281 -9.953 1 93.94 94 THR A C 1
ATOM 692 O O . THR A 1 94 ? 7.223 -37.438 -10.078 1 93.94 94 THR A O 1
ATOM 695 N N . ILE A 1 95 ? 6.922 -35.312 -9.625 1 94.94 95 ILE A N 1
ATOM 696 C CA . ILE A 1 95 ? 5.531 -35.469 -9.203 1 94.94 95 ILE A CA 1
ATOM 697 C C . ILE A 1 95 ? 4.66 -35.781 -10.414 1 94.94 95 ILE A C 1
ATOM 699 O O . ILE A 1 95 ? 3.834 -36.688 -10.359 1 94.94 95 ILE A O 1
ATOM 703 N N . LEU A 1 96 ? 4.871 -35.156 -11.523 1 96.31 96 LEU A N 1
ATOM 704 C CA . LEU A 1 96 ? 4.016 -35.281 -12.695 1 96.31 96 LEU A CA 1
ATOM 705 C C . LEU A 1 96 ? 4.34 -36.562 -13.453 1 96.31 96 LEU A C 1
ATOM 707 O O . LEU A 1 96 ? 3.557 -37.031 -14.297 1 96.31 96 LEU A O 1
ATOM 711 N N . THR A 1 97 ? 5.473 -37.188 -13.109 1 94.69 97 THR A N 1
ATOM 712 C CA . THR A 1 97 ? 5.863 -38.406 -13.82 1 94.69 97 THR A CA 1
ATOM 713 C C . THR A 1 97 ? 5.742 -39.625 -12.922 1 94.69 97 THR A C 1
ATOM 715 O O . THR A 1 97 ? 6.137 -40.719 -13.305 1 94.69 97 THR A O 1
ATOM 718 N N . GLU A 1 98 ? 5.277 -39.438 -11.805 1 94.62 98 GLU A N 1
ATOM 719 C CA . GLU A 1 98 ? 5.078 -40.562 -10.922 1 94.62 98 GLU A CA 1
ATOM 720 C C . GLU A 1 98 ? 4.07 -41.562 -11.508 1 94.62 98 GLU A C 1
ATOM 722 O O . GLU A 1 98 ? 3.236 -41.188 -12.336 1 94.62 98 GLU A O 1
ATOM 727 N N . GLU A 1 99 ? 4.176 -42.781 -11.016 1 96.25 99 GLU A N 1
ATOM 728 C CA . GLU A 1 99 ? 3.316 -43.844 -11.539 1 96.25 99 GLU A CA 1
ATOM 729 C C . GLU A 1 99 ? 1.843 -43.5 -11.312 1 96.25 99 GLU A C 1
ATOM 731 O O . GLU A 1 99 ? 1.444 -43.156 -10.195 1 96.25 99 GLU A O 1
ATOM 736 N N . GLY A 1 100 ? 1.062 -43.562 -12.352 1 97.25 100 GLY A N 1
ATOM 737 C CA . GLY A 1 100 ? -0.375 -43.344 -12.258 1 97.25 100 GLY A CA 1
ATOM 738 C C . GLY A 1 100 ? -0.781 -41.906 -12.516 1 97.25 100 GLY A C 1
ATOM 739 O O . GLY A 1 100 ? -1.95 -41.625 -12.781 1 97.25 100 GLY A O 1
ATOM 740 N N . MET A 1 101 ? 0.121 -41.031 -12.477 1 97.94 101 MET A N 1
ATOM 741 C CA . MET A 1 101 ? -0.177 -39.625 -12.586 1 97.94 101 MET A CA 1
ATOM 742 C C . MET A 1 101 ? -0.633 -39.25 -14 1 97.94 101 MET A C 1
ATOM 744 O O . MET A 1 101 ? -1.6 -38.531 -14.18 1 97.94 101 MET A O 1
ATOM 748 N N . GLN A 1 102 ? 0.004 -39.812 -14.945 1 96.56 102 GLN A N 1
ATOM 749 C CA . GLN A 1 102 ? -0.321 -39.531 -16.328 1 96.56 102 GLN A CA 1
ATOM 750 C C . GLN A 1 102 ? -1.78 -39.844 -16.641 1 96.56 102 GLN A C 1
ATOM 752 O O . GLN A 1 102 ? -2.496 -39.031 -17.219 1 96.56 102 GLN A O 1
ATOM 757 N N . LYS A 1 103 ? -2.094 -41 -16.234 1 97.25 103 LYS A N 1
ATOM 758 C CA . LYS A 1 103 ? -3.475 -41.406 -16.453 1 97.25 103 LYS A CA 1
ATOM 759 C C . LYS A 1 103 ? -4.449 -40.5 -15.711 1 97.25 103 LYS A C 1
ATOM 761 O O . LYS A 1 103 ? -5.504 -40.156 -16.25 1 97.25 103 LYS A O 1
ATOM 766 N N . SER A 1 104 ? -4.113 -40.125 -14.539 1 97.94 104 SER A N 1
ATOM 767 C CA . SER A 1 104 ? -4.977 -39.312 -13.695 1 97.94 104 SER A CA 1
ATOM 768 C C . SER A 1 104 ? -5.129 -37.906 -14.258 1 97.94 104 SER A C 1
ATOM 770 O O . SER A 1 104 ? -6.141 -37.25 -14.016 1 97.94 104 SER A O 1
ATOM 772 N N . LEU A 1 105 ? -4.211 -37.438 -15.016 1 98 105 LEU A N 1
ATOM 773 C CA . LEU A 1 105 ? -4.18 -36.062 -15.5 1 98 105 LEU A CA 1
ATOM 774 C C . LEU A 1 105 ? -4.934 -35.938 -16.828 1 98 105 LEU A C 1
ATOM 776 O O . LEU A 1 105 ? -5.125 -34.812 -17.328 1 98 105 LEU A O 1
ATOM 780 N N . GLU A 1 106 ? -5.395 -37.031 -17.375 1 97.12 106 GLU A N 1
ATOM 781 C CA . GLU A 1 106 ? -6.074 -37 -18.672 1 97.12 106 GLU A CA 1
ATOM 782 C C . GLU A 1 106 ? -7.316 -36.125 -18.625 1 97.12 106 GLU A C 1
ATOM 784 O O . GLU A 1 106 ? -8.156 -36.25 -17.734 1 97.12 106 GLU A O 1
ATOM 789 N N . ASN A 1 107 ? -7.359 -35.156 -19.562 1 95.81 107 ASN A N 1
ATOM 790 C CA . ASN A 1 107 ? -8.5 -34.281 -19.797 1 95.81 107 ASN A CA 1
ATOM 791 C C . ASN A 1 107 ? -8.742 -33.344 -18.625 1 95.81 107 ASN A C 1
ATOM 793 O O . ASN A 1 107 ? -9.875 -32.906 -18.391 1 95.81 107 ASN A O 1
ATOM 797 N N . LYS A 1 108 ? -7.75 -33.031 -17.891 1 96.75 108 LYS A N 1
ATOM 798 C CA . LYS A 1 108 ? -7.891 -32.156 -16.75 1 96.75 108 LYS A CA 1
ATOM 799 C C . LYS A 1 108 ? -7.227 -30.797 -17.031 1 96.75 108 LYS A C 1
ATOM 801 O O . LYS A 1 108 ? -6.59 -30.609 -18.062 1 96.75 108 LYS A O 1
ATOM 806 N N . LEU A 1 109 ? -7.484 -29.828 -16.156 1 97.06 109 LEU A N 1
ATOM 807 C CA . LEU A 1 109 ? -6.859 -28.516 -16.219 1 97.06 109 LEU A CA 1
ATOM 808 C C . LEU A 1 109 ? -5.801 -28.359 -15.125 1 97.06 109 LEU A C 1
ATOM 810 O O . LEU A 1 109 ? -6.074 -28.609 -13.945 1 97.06 109 LEU A O 1
ATOM 814 N N . ILE A 1 110 ? -4.582 -28.016 -15.531 1 98.19 110 ILE A N 1
ATOM 815 C CA . ILE A 1 110 ? -3.52 -27.656 -14.602 1 98.19 110 ILE A CA 1
ATOM 816 C C . ILE A 1 110 ? -3.342 -26.125 -14.586 1 98.19 110 ILE A C 1
ATOM 818 O O . ILE A 1 110 ? -3.188 -25.516 -15.641 1 98.19 110 ILE A O 1
ATOM 822 N N . ILE A 1 111 ? -3.465 -25.531 -13.438 1 98.25 111 ILE A N 1
ATOM 823 C CA . ILE A 1 111 ? -3.035 -24.156 -13.203 1 98.25 111 ILE A CA 1
ATOM 824 C C . ILE A 1 111 ? -1.753 -24.156 -12.375 1 98.25 111 ILE A C 1
ATOM 826 O O . ILE A 1 111 ? -1.778 -24.469 -11.18 1 98.25 111 ILE A O 1
ATOM 830 N N . SER A 1 112 ? -0.695 -23.797 -13 1 98.38 112 SER A N 1
ATOM 831 C CA . SER A 1 112 ? 0.611 -23.875 -12.352 1 98.38 112 SER A CA 1
ATOM 832 C C . SER A 1 112 ? 1.047 -22.5 -11.844 1 98.38 112 SER A C 1
ATOM 834 O O . SER A 1 112 ? 1.004 -21.516 -12.578 1 98.38 112 SER A O 1
ATOM 836 N N . ILE A 1 113 ? 1.486 -22.438 -10.602 1 97.25 113 ILE A N 1
ATOM 837 C CA . ILE A 1 113 ? 2.008 -21.188 -10.078 1 97.25 113 ILE A CA 1
ATOM 838 C C . ILE A 1 113 ? 3.514 -21.312 -9.852 1 97.25 113 ILE A C 1
ATOM 840 O O . ILE A 1 113 ? 4.082 -20.594 -9.023 1 97.25 113 ILE A O 1
ATOM 844 N N . LEU A 1 114 ? 4.172 -22.266 -10.555 1 94.88 114 LEU A N 1
ATOM 845 C CA . LEU A 1 114 ? 5.598 -22.531 -10.383 1 94.88 114 LEU A CA 1
ATOM 846 C C . LEU A 1 114 ? 6.438 -21.453 -11.078 1 94.88 114 LEU A C 1
ATOM 848 O O . LEU A 1 114 ? 6.223 -21.156 -12.25 1 94.88 114 LEU A O 1
ATOM 852 N N . ALA A 1 115 ? 7.418 -20.984 -10.344 1 92.19 115 ALA A N 1
ATOM 853 C CA . ALA A 1 115 ? 8.328 -20 -10.914 1 92.19 115 ALA A CA 1
ATOM 854 C C . ALA A 1 115 ? 9.258 -20.625 -11.945 1 92.19 115 ALA A C 1
ATOM 856 O O . ALA A 1 115 ? 9.898 -21.641 -11.672 1 92.19 115 ALA A O 1
ATOM 857 N N . GLY A 1 116 ? 9.234 -20.125 -13.141 1 92.88 116 GLY A N 1
ATOM 858 C CA . GLY A 1 116 ? 10.242 -20.453 -14.133 1 92.88 116 GLY A CA 1
ATOM 859 C C . GLY A 1 116 ? 9.891 -21.672 -14.969 1 92.88 116 GLY A C 1
ATOM 860 O O . GLY A 1 116 ? 10.555 -21.953 -15.961 1 92.88 116 GLY A O 1
ATOM 861 N N . VAL A 1 117 ? 8.867 -22.422 -14.594 1 94.88 117 VAL A N 1
ATOM 862 C CA . VAL A 1 117 ? 8.477 -23.609 -15.359 1 94.88 117 VAL A CA 1
ATOM 863 C C . VAL A 1 117 ? 7.461 -23.219 -16.438 1 94.88 117 VAL A C 1
ATOM 865 O O . VAL A 1 117 ? 6.367 -22.75 -16.109 1 94.88 117 VAL A O 1
ATOM 868 N N . THR A 1 118 ? 7.773 -23.453 -17.641 1 95.88 118 THR A N 1
ATOM 869 C CA . THR A 1 118 ? 6.965 -22.953 -18.75 1 95.88 118 THR A CA 1
ATOM 870 C C . THR A 1 118 ? 5.824 -23.922 -19.047 1 95.88 118 THR A C 1
ATOM 872 O O . THR A 1 118 ? 5.836 -25.078 -18.594 1 95.88 118 THR A O 1
ATOM 875 N N . ILE A 1 119 ? 4.879 -23.422 -19.766 1 96.75 119 ILE A N 1
ATOM 876 C CA . ILE A 1 119 ? 3.768 -24.25 -20.234 1 96.75 119 ILE A CA 1
ATOM 877 C C . ILE A 1 119 ? 4.297 -25.406 -21.078 1 96.75 119 ILE A C 1
ATOM 879 O O . ILE A 1 119 ? 3.865 -26.547 -20.922 1 96.75 119 ILE A O 1
ATOM 883 N N . ASP A 1 120 ? 5.258 -25.094 -21.938 1 95.5 120 ASP A N 1
ATOM 884 C CA . ASP A 1 120 ? 5.832 -26.109 -22.797 1 95.5 120 ASP A CA 1
ATOM 885 C C . ASP A 1 120 ? 6.488 -27.219 -21.984 1 95.5 120 ASP A C 1
ATOM 887 O O . ASP A 1 120 ? 6.352 -28.406 -22.312 1 95.5 120 ASP A O 1
ATOM 891 N N . GLN A 1 121 ? 7.172 -26.859 -21 1 94.94 121 GLN A N 1
ATOM 892 C CA . GLN A 1 121 ? 7.793 -27.859 -20.125 1 94.94 121 GLN A CA 1
ATOM 893 C C . GLN A 1 121 ? 6.738 -28.734 -19.469 1 94.94 121 GLN A C 1
ATOM 895 O O . GLN A 1 121 ? 6.895 -29.953 -19.406 1 94.94 121 GLN A O 1
ATOM 900 N N . LEU A 1 122 ? 5.699 -28.141 -18.969 1 96.44 122 LEU A N 1
ATOM 901 C CA . LEU A 1 122 ? 4.633 -28.891 -18.297 1 96.44 122 LEU A CA 1
ATOM 902 C C . LEU A 1 122 ? 3.949 -29.844 -19.281 1 96.44 122 LEU A C 1
ATOM 904 O O . LEU A 1 122 ? 3.57 -30.953 -18.922 1 96.44 122 LEU A O 1
ATOM 908 N N . LYS A 1 123 ? 3.834 -29.406 -20.5 1 95.94 123 LYS A N 1
ATOM 909 C CA . LYS A 1 123 ? 3.225 -30.234 -21.531 1 95.94 123 LYS A CA 1
ATOM 910 C C . LYS A 1 123 ? 4.062 -31.484 -21.797 1 95.94 123 LYS A C 1
ATOM 912 O O . LYS A 1 123 ? 3.527 -32.531 -22.188 1 95.94 123 LYS A O 1
ATOM 917 N N . GLU A 1 124 ? 5.32 -31.328 -21.547 1 95.31 124 GLU A N 1
ATOM 918 C CA . GLU A 1 124 ? 6.207 -32.5 -21.719 1 95.31 124 GLU A CA 1
ATOM 919 C C . GLU A 1 124 ? 5.965 -33.531 -20.641 1 95.31 124 GLU A C 1
ATOM 921 O O . GLU A 1 124 ? 6.266 -34.719 -20.828 1 95.31 124 GLU A O 1
ATOM 926 N N . TRP A 1 125 ? 5.496 -33.062 -19.531 1 95.25 125 TRP A N 1
ATOM 927 C CA . TRP A 1 125 ? 5.383 -33.969 -18.391 1 95.25 125 TRP A CA 1
ATOM 928 C C . TRP A 1 125 ? 3.928 -34.375 -18.156 1 95.25 125 TRP A C 1
ATOM 930 O O . TRP A 1 125 ? 3.619 -35.062 -17.188 1 95.25 125 TRP A O 1
ATOM 940 N N . ALA A 1 126 ? 2.988 -33.938 -19 1 96.75 126 ALA A N 1
ATOM 941 C CA . ALA A 1 126 ? 1.562 -34.219 -18.875 1 96.75 126 ALA A CA 1
ATOM 942 C C . ALA A 1 126 ? 1.007 -34.781 -20.188 1 96.75 126 ALA A C 1
ATOM 944 O O . ALA A 1 126 ? 1.593 -34.594 -21.25 1 96.75 126 ALA A O 1
ATOM 945 N N . PRO A 1 127 ? -0.099 -35.562 -20.078 1 96.56 127 PRO A N 1
ATOM 946 C CA . PRO A 1 127 ? -0.719 -36.031 -21.328 1 96.56 127 PRO A CA 1
ATOM 947 C C . PRO A 1 127 ? -1.166 -34.875 -22.234 1 96.56 127 PRO A C 1
ATOM 949 O O . PRO A 1 127 ? -1.461 -33.781 -21.75 1 96.56 127 PRO A O 1
ATOM 952 N N . SER A 1 128 ? -1.254 -35.125 -23.516 1 95.56 128 SER A N 1
ATOM 953 C CA . SER A 1 128 ? -1.596 -34.094 -24.5 1 95.56 128 SER A CA 1
ATOM 954 C C . SER A 1 128 ? -2.992 -33.531 -24.266 1 95.56 128 SER A C 1
ATOM 956 O O . SER A 1 128 ? -3.283 -32.406 -24.641 1 95.56 128 SER A O 1
ATOM 958 N N . SER A 1 129 ? -3.814 -34.312 -23.594 1 96 129 SER A N 1
ATOM 959 C CA . SER A 1 129 ? -5.191 -33.906 -23.375 1 96 129 SER A CA 1
ATOM 960 C C . SER A 1 129 ? -5.289 -32.938 -22.188 1 96 129 SER A C 1
ATOM 962 O O . SER A 1 129 ? -6.332 -32.312 -21.969 1 96 129 SER A O 1
ATOM 964 N N . THR A 1 130 ? -4.203 -32.844 -21.422 1 96.56 130 THR A N 1
ATOM 965 C CA . THR A 1 130 ? -4.195 -31.953 -20.266 1 96.56 130 THR A CA 1
ATOM 966 C C . THR A 1 130 ? -4.082 -30.5 -20.719 1 96.56 130 THR A C 1
ATOM 968 O O . THR A 1 130 ? -3.234 -30.156 -21.547 1 96.56 130 THR A O 1
ATOM 971 N N . ARG A 1 131 ? -5 -29.672 -20.234 1 97.19 131 ARG A N 1
ATOM 972 C CA . ARG A 1 131 ? -4.93 -28.234 -20.469 1 97.19 131 ARG A CA 1
ATOM 973 C C . ARG A 1 131 ? -4.105 -27.531 -19.391 1 97.19 131 ARG A C 1
ATOM 975 O O . ARG A 1 131 ? -4.176 -27.906 -18.219 1 97.19 131 ARG A O 1
ATOM 982 N N . ILE A 1 132 ? -3.307 -26.547 -19.828 1 97.94 132 ILE A N 1
ATOM 983 C CA . ILE A 1 132 ? -2.357 -25.984 -18.875 1 97.94 132 ILE A CA 1
ATOM 984 C C . ILE A 1 132 ? -2.43 -24.453 -18.922 1 97.94 132 ILE A C 1
ATOM 986 O O . ILE A 1 132 ? -2.395 -23.859 -20 1 97.94 132 ILE A O 1
ATOM 990 N N . ILE A 1 133 ? -2.609 -23.797 -17.781 1 98.31 133 ILE A N 1
ATOM 991 C CA . ILE A 1 133 ? -2.506 -22.359 -17.562 1 98.31 133 ILE A CA 1
ATOM 992 C C . ILE A 1 133 ? -1.396 -22.062 -16.562 1 98.31 133 ILE A C 1
ATOM 994 O O . ILE A 1 133 ? -1.219 -22.797 -15.586 1 98.31 133 ILE A O 1
ATOM 998 N N . ARG A 1 134 ? -0.628 -21.078 -16.844 1 98.25 134 ARG A N 1
ATOM 999 C CA . ARG A 1 134 ? 0.404 -20.641 -15.914 1 98.25 134 ARG A CA 1
ATOM 1000 C C . ARG A 1 134 ? -0.018 -19.359 -15.195 1 98.25 134 ARG A C 1
ATOM 1002 O O . ARG A 1 134 ? -0.603 -18.469 -15.812 1 98.25 134 ARG A O 1
ATOM 1009 N N . ALA A 1 135 ? 0.196 -19.281 -13.898 1 98.44 135 ALA A N 1
ATOM 1010 C CA . ALA A 1 135 ? -0.111 -18.109 -13.086 1 98.44 135 ALA A CA 1
ATOM 1011 C C . ALA A 1 135 ? 1.053 -17.766 -12.156 1 98.44 135 ALA A C 1
ATOM 1013 O O . ALA A 1 135 ? 1.7 -18.672 -11.609 1 98.44 135 ALA A O 1
ATOM 1014 N N . MET A 1 136 ? 1.339 -16.516 -12.039 1 98.12 136 MET A N 1
ATOM 1015 C CA . MET A 1 136 ? 2.393 -16.047 -11.141 1 98.12 136 MET A CA 1
ATOM 1016 C C . MET A 1 136 ? 1.83 -15.117 -10.078 1 98.12 136 MET A C 1
ATOM 1018 O O . MET A 1 136 ? 1.767 -13.906 -10.273 1 98.12 136 MET A O 1
ATOM 1022 N N . PRO A 1 137 ? 1.472 -15.688 -8.93 1 97.75 137 PRO A N 1
ATOM 1023 C CA . PRO A 1 137 ? 1.031 -14.859 -7.805 1 97.75 137 PRO A CA 1
ATOM 1024 C C . PRO A 1 137 ? 2.193 -14.359 -6.945 1 97.75 137 PRO A C 1
ATOM 1026 O O . PRO A 1 137 ? 3.354 -14.648 -7.246 1 97.75 137 PRO A O 1
ATOM 1029 N N . ASN A 1 138 ? 1.873 -13.5 -5.977 1 97.19 138 ASN A N 1
ATOM 1030 C CA . ASN A 1 138 ? 2.848 -13.062 -4.98 1 97.19 138 ASN A CA 1
ATOM 1031 C C . ASN A 1 138 ? 2.289 -13.164 -3.564 1 97.19 138 ASN A C 1
ATOM 1033 O O . ASN A 1 138 ? 1.104 -13.453 -3.379 1 97.19 138 ASN A O 1
ATOM 1037 N N . THR A 1 139 ? 3.047 -13.039 -2.602 1 96.19 139 THR A N 1
ATOM 1038 C CA . THR A 1 139 ? 2.736 -13.422 -1.229 1 96.19 139 THR A CA 1
ATOM 1039 C C . THR A 1 139 ? 1.642 -12.523 -0.655 1 96.19 139 THR A C 1
ATOM 1041 O O . THR A 1 139 ? 0.864 -12.961 0.198 1 96.19 139 THR A O 1
ATOM 1044 N N . PRO A 1 140 ? 1.477 -11.312 -1.075 1 98.12 140 PRO A N 1
ATOM 1045 C CA . PRO A 1 140 ? 0.387 -10.516 -0.508 1 98.12 140 PRO A CA 1
ATOM 1046 C C . PRO A 1 140 ? -0.991 -11.109 -0.803 1 98.12 140 PRO A C 1
ATOM 1048 O O . PRO A 1 140 ? -1.993 -10.648 -0.246 1 98.12 140 PRO A O 1
ATOM 1051 N N . CYS A 1 141 ? -1.046 -12.141 -1.656 1 97.5 141 CYS A N 1
ATOM 1052 C CA . CYS A 1 141 ? -2.279 -12.891 -1.854 1 97.5 141 CYS A CA 1
ATOM 1053 C C . CYS A 1 141 ? -2.814 -13.414 -0.527 1 97.5 141 CYS A C 1
ATOM 1055 O O . CYS A 1 141 ? -4.027 -13.562 -0.358 1 97.5 141 CYS A O 1
ATOM 1057 N N . MET A 1 142 ? -1.981 -13.57 0.436 1 95.94 142 MET A N 1
ATOM 1058 C CA . MET A 1 142 ? -2.344 -14.117 1.74 1 95.94 142 MET A CA 1
ATOM 1059 C C . MET A 1 142 ? -3.309 -13.188 2.471 1 95.94 142 MET A C 1
ATOM 1061 O O . MET A 1 142 ? -4.031 -13.625 3.369 1 95.94 142 MET A O 1
ATOM 1065 N N . ILE A 1 143 ? -3.309 -11.875 2.068 1 96.75 143 ILE A N 1
ATOM 1066 C CA . ILE A 1 143 ? -4.191 -10.922 2.723 1 96.75 143 ILE A CA 1
ATOM 1067 C C . ILE A 1 143 ? -5.117 -10.281 1.688 1 96.75 143 ILE A C 1
ATOM 1069 O O . ILE A 1 143 ? -5.598 -9.164 1.881 1 96.75 143 ILE A O 1
ATOM 1073 N N . ARG A 1 144 ? -5.23 -10.945 0.564 1 97.12 144 ARG A N 1
ATOM 1074 C CA . ARG A 1 144 ? -6.145 -10.547 -0.502 1 97.12 144 ARG A CA 1
ATOM 1075 C C . ARG A 1 144 ? -5.699 -9.242 -1.148 1 97.12 144 ARG A C 1
ATOM 1077 O O . ARG A 1 144 ? -6.531 -8.438 -1.584 1 97.12 144 ARG A O 1
ATOM 1084 N N . GLU A 1 145 ? -4.426 -8.914 -1.043 1 97.56 145 GLU A N 1
ATOM 1085 C CA . GLU A 1 145 ? -3.834 -7.738 -1.681 1 97.56 145 GLU A CA 1
ATOM 1086 C C . GLU A 1 145 ? -2.756 -8.141 -2.684 1 97.56 145 GLU A C 1
ATOM 1088 O O . GLU A 1 145 ? -1.765 -7.43 -2.857 1 97.56 145 GLU A O 1
ATOM 1093 N N . GLY A 1 146 ? -2.928 -9.281 -3.244 1 98 146 GLY A N 1
ATOM 1094 C CA . GLY A 1 146 ? -1.92 -9.852 -4.121 1 98 146 GLY A CA 1
ATOM 1095 C C . GLY A 1 146 ? -2.035 -9.375 -5.559 1 98 146 GLY A C 1
ATOM 1096 O O . GLY A 1 146 ? -2.934 -8.594 -5.887 1 98 146 GLY A O 1
ATOM 1097 N N . MET A 1 147 ? -1.058 -9.664 -6.34 1 98.31 147 MET A N 1
ATOM 1098 C CA . MET A 1 147 ? -0.986 -9.516 -7.793 1 98.31 147 MET A CA 1
ATOM 1099 C C . MET A 1 147 ? -0.687 -10.844 -8.469 1 98.31 147 MET A C 1
ATOM 1101 O O . MET A 1 147 ? 0.261 -11.539 -8.086 1 98.31 147 MET A O 1
ATOM 1105 N N . THR A 1 148 ? -1.589 -11.234 -9.406 1 98.56 148 THR A N 1
ATOM 1106 C CA . THR A 1 148 ? -1.333 -12.469 -10.141 1 98.56 148 THR A CA 1
ATOM 1107 C C . THR A 1 148 ? -1.396 -12.227 -11.648 1 98.56 148 THR A C 1
ATOM 1109 O O . THR A 1 148 ? -2.346 -11.617 -12.141 1 98.56 148 THR A O 1
ATOM 1112 N N . VAL A 1 149 ? -0.36 -12.641 -12.352 1 98.69 149 VAL A N 1
ATOM 1113 C CA . VAL A 1 149 ? -0.361 -12.602 -13.812 1 98.69 149 VAL A CA 1
ATOM 1114 C C . VAL A 1 149 ? -0.521 -14.023 -14.359 1 98.69 149 VAL A C 1
ATOM 1116 O O . VAL A 1 149 ? 0.209 -14.93 -13.961 1 98.69 149 VAL A O 1
ATOM 1119 N N . LEU A 1 150 ? -1.521 -14.164 -15.211 1 98.5 150 LEU A N 1
ATOM 1120 C CA . LEU A 1 150 ? -1.805 -15.461 -15.812 1 98.5 150 LEU A CA 1
ATOM 1121 C C . LEU A 1 150 ? -1.422 -15.477 -17.281 1 98.5 150 LEU A C 1
ATOM 1123 O O . LEU A 1 150 ? -1.452 -14.438 -17.953 1 98.5 150 LEU A O 1
ATOM 1127 N N . SER A 1 151 ? -1.001 -16.578 -17.734 1 98.31 151 SER A N 1
ATOM 1128 C CA . SER A 1 151 ? -0.787 -16.828 -19.156 1 98.31 151 SER A CA 1
ATOM 1129 C C . SER A 1 151 ? -1.575 -18.047 -19.625 1 98.31 151 SER A C 1
ATOM 1131 O O . SER A 1 151 ? -1.362 -19.156 -19.141 1 98.31 151 SER A O 1
ATOM 1133 N N . CYS A 1 152 ? -2.441 -17.75 -20.516 1 95.69 152 CYS A N 1
ATOM 1134 C CA . CYS A 1 152 ? -3.258 -18.797 -21.125 1 95.69 152 CYS A CA 1
ATOM 1135 C C . CYS A 1 152 ? -2.797 -19.078 -22.547 1 95.69 152 CYS A C 1
ATOM 1137 O O . CYS A 1 152 ? -2.527 -18.156 -23.312 1 95.69 152 CYS A O 1
ATOM 1139 N N . PRO A 1 153 ? -2.727 -20.406 -22.875 1 93.06 153 PRO A N 1
ATOM 1140 C CA . PRO A 1 153 ? -2.43 -20.703 -24.281 1 93.06 153 PRO A CA 1
ATOM 1141 C C . PRO A 1 153 ? -3.5 -20.188 -25.234 1 93.06 153 PRO A C 1
ATOM 1143 O O . PRO A 1 153 ? -4.605 -19.844 -24.812 1 93.06 153 PRO A O 1
ATOM 1146 N N . THR A 1 154 ? -3.154 -20.078 -26.5 1 88.75 154 THR A N 1
ATOM 1147 C CA . THR A 1 154 ? -4.055 -19.547 -27.516 1 88.75 154 THR A CA 1
ATOM 1148 C C . THR A 1 154 ? -5.332 -20.375 -27.594 1 88.75 154 THR A C 1
ATOM 1150 O O . THR A 1 154 ? -6.402 -19.844 -27.906 1 88.75 154 THR A O 1
ATOM 1153 N N . ASP A 1 155 ? -5.238 -21.656 -27.312 1 88.56 155 ASP A N 1
ATOM 1154 C CA . ASP A 1 155 ? -6.383 -22.562 -27.422 1 88.56 155 ASP A CA 1
ATOM 1155 C C . ASP A 1 155 ? -7.086 -22.734 -26.078 1 88.56 155 ASP A C 1
ATOM 1157 O O . ASP A 1 155 ? -7.906 -23.641 -25.922 1 88.56 155 ASP A O 1
ATOM 1161 N N . CYS A 1 156 ? -6.781 -21.859 -25.219 1 91.62 156 CYS A N 1
ATOM 1162 C CA . CYS A 1 156 ? -7.402 -21.891 -23.891 1 91.62 156 CYS A CA 1
ATOM 1163 C C . CYS A 1 156 ? -8.898 -21.656 -24 1 91.62 156 CYS A C 1
ATOM 1165 O O . CYS A 1 156 ? -9.344 -20.703 -24.656 1 91.62 156 CYS A O 1
ATOM 1167 N N . SER A 1 157 ? -9.656 -22.531 -23.375 1 92.38 157 SER A N 1
ATOM 1168 C CA . SER A 1 157 ? -11.102 -22.359 -23.406 1 92.38 157 SER A CA 1
ATOM 1169 C C . SER A 1 157 ? -11.531 -21.156 -22.578 1 92.38 157 SER A C 1
ATOM 1171 O O . SER A 1 157 ? -10.836 -20.75 -21.656 1 92.38 157 SER A O 1
ATOM 1173 N N . LYS A 1 158 ? -12.68 -20.609 -22.922 1 92.56 158 LYS A N 1
ATOM 1174 C CA . LYS A 1 158 ? -13.242 -19.484 -22.188 1 92.56 158 LYS A CA 1
ATOM 1175 C C . LYS A 1 158 ? -13.516 -19.844 -20.734 1 92.56 158 LYS A C 1
ATOM 1177 O O . LYS A 1 158 ? -13.297 -19.031 -19.828 1 92.56 158 LYS A O 1
ATOM 1182 N N . ASP A 1 159 ? -13.93 -21.047 -20.547 1 92.56 159 ASP A N 1
ATOM 1183 C CA . ASP A 1 159 ? -14.258 -21.5 -19.203 1 92.56 159 ASP A CA 1
ATOM 1184 C C . ASP A 1 159 ? -13 -21.609 -18.344 1 92.56 159 ASP A C 1
ATOM 1186 O O . ASP A 1 159 ? -12.992 -21.156 -17.188 1 92.56 159 ASP A O 1
ATOM 1190 N N . ASP A 1 160 ? -11.961 -22.188 -18.922 1 94.56 160 ASP A N 1
ATOM 1191 C CA . ASP A 1 160 ? -10.703 -22.312 -18.203 1 94.56 160 ASP A CA 1
ATOM 1192 C C . ASP A 1 160 ? -10.133 -20.953 -17.844 1 94.56 160 ASP A C 1
ATOM 1194 O O . ASP A 1 160 ? -9.703 -20.719 -16.703 1 94.56 160 ASP A O 1
ATOM 1198 N N . ARG A 1 161 ? -10.227 -20.125 -18.812 1 94.62 161 ARG A N 1
ATOM 1199 C CA . ARG A 1 161 ? -9.711 -18.766 -18.641 1 94.62 161 ARG A CA 1
ATOM 1200 C C . ARG A 1 161 ? -10.492 -18.016 -17.578 1 94.62 161 ARG A C 1
ATOM 1202 O O . ARG A 1 161 ? -9.906 -17.422 -16.672 1 94.62 161 ARG A O 1
ATOM 1209 N N . SER A 1 162 ? -11.742 -18.031 -17.641 1 93.38 162 SER A N 1
ATOM 1210 C CA . SER A 1 162 ? -12.609 -17.312 -16.703 1 93.38 162 SER A CA 1
ATOM 1211 C C . SER A 1 162 ? -12.461 -17.859 -15.289 1 93.38 162 SER A C 1
ATOM 1213 O O . SER A 1 162 ? -12.43 -17.094 -14.32 1 93.38 162 SER A O 1
ATOM 1215 N N . PHE A 1 163 ? -12.398 -19.172 -15.25 1 93.94 163 PHE A N 1
ATOM 1216 C CA . PHE A 1 163 ? -12.234 -19.812 -13.945 1 93.94 163 PHE A CA 1
ATOM 1217 C C . PHE A 1 163 ? -10.922 -19.375 -13.297 1 93.94 163 PHE A C 1
ATOM 1219 O O . PHE A 1 163 ? -10.898 -19 -12.125 1 93.94 163 PHE A O 1
ATOM 1226 N N . SER A 1 164 ? -9.875 -19.438 -14.062 1 96 164 SER A N 1
ATOM 1227 C CA . SER A 1 164 ? -8.555 -19.109 -13.547 1 96 164 SER A CA 1
ATOM 1228 C C . SER A 1 164 ? -8.477 -17.641 -13.109 1 96 164 SER A C 1
ATOM 1230 O O . SER A 1 164 ? -7.922 -17.328 -12.055 1 96 164 SER A O 1
ATOM 1232 N N . ILE A 1 165 ? -9.062 -16.75 -13.883 1 95.31 165 ILE A N 1
ATOM 1233 C CA . ILE A 1 165 ? -9.078 -15.328 -13.539 1 95.31 165 ILE A CA 1
ATOM 1234 C C . ILE A 1 165 ? -9.875 -15.117 -12.258 1 95.31 165 ILE A C 1
ATOM 1236 O O . ILE A 1 165 ? -9.445 -14.367 -11.375 1 95.31 165 ILE A O 1
ATOM 1240 N N . TRP A 1 166 ? -10.945 -15.812 -12.211 1 94.88 166 TRP A N 1
ATOM 1241 C CA . TRP A 1 166 ? -11.789 -15.695 -11.023 1 94.88 166 TRP A CA 1
ATOM 1242 C C . TRP A 1 166 ? -11.047 -16.141 -9.773 1 94.88 166 TRP A C 1
ATOM 1244 O O . TRP A 1 166 ? -11.055 -15.438 -8.758 1 94.88 166 TRP A O 1
ATOM 1254 N N . VAL A 1 167 ? -10.391 -17.234 -9.82 1 95.31 167 VAL A N 1
ATOM 1255 C CA . VAL A 1 167 ? -9.656 -17.781 -8.688 1 95.31 167 VAL A CA 1
ATOM 1256 C C . VAL A 1 167 ? -8.695 -16.734 -8.133 1 95.31 167 VAL A C 1
ATOM 1258 O O . VAL A 1 167 ? -8.703 -16.438 -6.934 1 95.31 167 VAL A O 1
ATOM 1261 N N . PHE A 1 168 ? -7.969 -16.109 -9 1 97 168 PHE A N 1
ATOM 1262 C CA . PHE A 1 168 ? -6.891 -15.258 -8.523 1 97 168 PHE A CA 1
ATOM 1263 C C . PHE A 1 168 ? -7.398 -13.844 -8.266 1 97 168 PHE A C 1
ATOM 1265 O O . PHE A 1 168 ? -6.746 -13.055 -7.574 1 97 168 PHE A O 1
ATOM 1272 N N . SER A 1 169 ? -8.586 -13.531 -8.781 1 95.44 169 SER A N 1
ATOM 1273 C CA . SER A 1 169 ? -9.203 -12.25 -8.469 1 95.44 169 SER A CA 1
ATOM 1274 C C . SER A 1 169 ? -9.688 -12.203 -7.023 1 95.44 169 SER A C 1
ATOM 1276 O O . SER A 1 169 ? -9.898 -11.125 -6.465 1 95.44 169 SER A O 1
ATOM 1278 N N . THR A 1 170 ? -9.852 -13.383 -6.445 1 94.38 170 THR A N 1
ATOM 1279 C CA . THR A 1 170 ? -10.25 -13.438 -5.043 1 94.38 170 THR A CA 1
ATOM 1280 C C . THR A 1 170 ? -9.086 -13.047 -4.133 1 94.38 170 THR A C 1
ATOM 1282 O O . THR A 1 170 ? -9.281 -12.766 -2.949 1 94.38 170 THR A O 1
ATOM 1285 N N . LEU A 1 171 ? -7.914 -12.992 -4.656 1 97.12 171 LEU A N 1
ATOM 1286 C CA . LEU A 1 171 ? -6.711 -12.812 -3.852 1 97.12 171 LEU A CA 1
ATOM 1287 C C . LEU A 1 171 ? -6.102 -11.438 -4.074 1 97.12 171 LEU A C 1
ATOM 1289 O O . LEU A 1 171 ? -5.07 -11.109 -3.49 1 97.12 171 LEU A O 1
ATOM 1293 N N . GLY A 1 172 ? -6.664 -10.664 -4.867 1 96.81 172 GLY A N 1
ATOM 1294 C CA . GLY A 1 172 ? -6.164 -9.367 -5.27 1 96.81 172 GLY A CA 1
ATOM 1295 C C . GLY A 1 172 ? -6.406 -9.062 -6.738 1 96.81 172 GLY A C 1
ATOM 1296 O O . GLY A 1 172 ? -7.48 -9.352 -7.27 1 96.81 172 GLY A O 1
ATOM 1297 N N . ARG A 1 173 ? -5.418 -8.469 -7.383 1 97.62 173 ARG A N 1
ATOM 1298 C CA . ARG A 1 173 ? -5.527 -8.141 -8.805 1 97.62 173 ARG A CA 1
ATOM 1299 C C . ARG A 1 173 ? -5.043 -9.297 -9.672 1 97.62 173 ARG A C 1
ATOM 1301 O O . ARG A 1 173 ? -4.125 -10.023 -9.281 1 97.62 173 ARG A O 1
ATOM 1308 N N . ALA A 1 174 ? -5.668 -9.469 -10.75 1 97.56 174 ALA A N 1
ATOM 1309 C CA . ALA A 1 174 ? -5.293 -10.5 -11.711 1 97.56 174 ALA A CA 1
ATOM 1310 C C . ALA A 1 174 ? -5.301 -9.953 -13.141 1 97.56 174 ALA A C 1
ATOM 1312 O O . ALA A 1 174 ? -6.16 -9.141 -13.492 1 97.56 174 ALA A O 1
ATOM 1313 N N . ARG A 1 175 ? -4.285 -10.359 -13.914 1 96.31 175 ARG A N 1
ATOM 1314 C CA . ARG A 1 175 ? -4.273 -9.961 -15.32 1 96.31 175 ARG A CA 1
ATOM 1315 C C . ARG A 1 175 ? -3.65 -11.047 -16.188 1 96.31 175 ARG A C 1
ATOM 1317 O O . ARG A 1 175 ? -2.949 -11.93 -15.688 1 96.31 175 ARG A O 1
ATOM 1324 N N . ILE A 1 176 ? -3.934 -10.992 -17.516 1 97.38 176 ILE A N 1
ATOM 1325 C CA . ILE A 1 176 ? -3.416 -11.969 -18.469 1 97.38 176 ILE A CA 1
ATOM 1326 C C . ILE A 1 176 ? -2.312 -11.336 -19.312 1 97.38 176 ILE A C 1
ATOM 1328 O O . ILE A 1 176 ? -2.467 -10.219 -19.812 1 97.38 176 ILE A O 1
ATOM 1332 N N . LEU A 1 177 ? -1.22 -11.984 -19.406 1 97.94 177 LEU A N 1
ATOM 1333 C CA . LEU A 1 177 ? -0.127 -11.617 -20.297 1 97.94 177 LEU A CA 1
ATOM 1334 C C . LEU A 1 177 ? 0.39 -12.836 -21.047 1 97.94 177 LEU A C 1
ATOM 1336 O O . LEU A 1 177 ? 0.066 -13.969 -20.703 1 97.94 177 LEU A O 1
ATOM 1340 N N . ASP A 1 178 ? 1.149 -12.523 -22.109 1 97.5 178 ASP A N 1
ATOM 1341 C CA . ASP A 1 178 ? 1.866 -13.594 -22.781 1 97.5 178 ASP A CA 1
ATOM 1342 C C . ASP A 1 178 ? 2.895 -14.242 -21.844 1 97.5 178 ASP A C 1
ATOM 1344 O O . ASP A 1 178 ? 3.51 -13.555 -21.031 1 97.5 178 ASP A O 1
ATOM 1348 N N . GLU A 1 179 ? 3.141 -15.531 -22.062 1 97.31 179 GLU A N 1
ATOM 1349 C CA . GLU A 1 179 ? 4.02 -16.281 -21.172 1 97.31 179 GLU A CA 1
ATOM 1350 C C . GLU A 1 179 ? 5.434 -15.711 -21.172 1 97.31 179 GLU A C 1
ATOM 1352 O O . GLU A 1 179 ? 6.152 -15.805 -20.188 1 97.31 179 GLU A O 1
ATOM 1357 N N . LYS A 1 180 ? 5.852 -15.07 -22.281 1 96.69 180 LYS A N 1
ATOM 1358 C CA . LYS A 1 180 ? 7.203 -14.531 -22.406 1 96.69 180 LYS A CA 1
ATOM 1359 C C . LYS A 1 180 ? 7.477 -13.477 -21.344 1 96.69 180 LYS A C 1
ATOM 1361 O O . LYS A 1 180 ? 8.633 -13.172 -21.047 1 96.69 180 LYS A O 1
ATOM 1366 N N . HIS A 1 181 ? 6.43 -12.867 -20.766 1 98.12 181 HIS A N 1
ATOM 1367 C CA . HIS A 1 181 ? 6.578 -11.797 -19.781 1 98.12 181 HIS A CA 1
ATOM 1368 C C . HIS A 1 181 ? 6.68 -12.352 -18.375 1 98.12 181 HIS A C 1
ATOM 1370 O O . HIS A 1 181 ? 6.996 -11.617 -17.422 1 98.12 181 HIS A O 1
ATOM 1376 N N . LEU A 1 182 ? 6.477 -13.672 -18.141 1 97.94 182 LEU A N 1
ATOM 1377 C CA . LEU A 1 182 ? 6.234 -14.188 -16.797 1 97.94 182 LEU A CA 1
ATOM 1378 C C . LEU A 1 182 ? 7.531 -14.258 -16 1 97.94 182 LEU A C 1
ATOM 1380 O O . LEU A 1 182 ? 7.512 -14.219 -14.766 1 97.94 182 LEU A O 1
ATOM 1384 N N . ASP A 1 183 ? 8.664 -14.344 -16.688 1 97.69 183 ASP A N 1
ATOM 1385 C CA . ASP A 1 183 ? 9.906 -14.266 -15.922 1 97.69 183 ASP A CA 1
ATOM 1386 C C . ASP A 1 183 ? 10.094 -12.875 -15.32 1 97.69 183 ASP A C 1
ATOM 1388 O O . ASP A 1 183 ? 10.484 -12.742 -14.164 1 97.69 183 ASP A O 1
ATOM 1392 N N . ALA A 1 184 ? 9.82 -11.867 -16.141 1 98.44 184 ALA A N 1
ATOM 1393 C CA . ALA A 1 184 ? 9.898 -10.492 -15.648 1 98.44 184 ALA A CA 1
ATOM 1394 C C . ALA A 1 184 ? 8.875 -10.242 -14.555 1 98.44 184 ALA A C 1
ATOM 1396 O O . ALA A 1 184 ? 9.156 -9.539 -13.578 1 98.44 184 ALA A O 1
ATOM 1397 N N . VAL A 1 185 ? 7.715 -10.844 -14.672 1 98.69 185 VAL A N 1
ATOM 1398 C CA . VAL A 1 185 ? 6.668 -10.75 -13.656 1 98.69 185 VAL A CA 1
ATOM 1399 C C . VAL A 1 185 ? 7.16 -11.383 -12.352 1 98.69 185 VAL A C 1
ATOM 1401 O O . VAL A 1 185 ? 6.953 -10.828 -11.273 1 98.69 185 VAL A O 1
ATOM 1404 N N . THR A 1 186 ? 7.777 -12.508 -12.477 1 97.75 186 THR A N 1
ATOM 1405 C CA . THR A 1 186 ? 8.312 -13.188 -11.312 1 97.75 186 THR A CA 1
ATOM 1406 C C . THR A 1 186 ? 9.344 -12.32 -10.602 1 97.75 186 THR A C 1
ATOM 1408 O O . THR A 1 186 ? 9.305 -12.172 -9.375 1 97.75 186 THR A O 1
ATOM 1411 N N . GLY A 1 187 ? 10.227 -11.711 -11.352 1 98.12 187 GLY A N 1
ATOM 1412 C CA . GLY A 1 187 ? 11.258 -10.852 -10.789 1 98.12 187 GLY A CA 1
ATOM 1413 C C . GLY A 1 187 ? 10.695 -9.609 -10.125 1 98.12 187 GLY A C 1
ATOM 1414 O O . GLY A 1 187 ? 11.203 -9.164 -9.094 1 98.12 187 GLY A O 1
ATOM 1415 N N . LEU A 1 188 ? 9.672 -9.016 -10.68 1 98.62 188 LEU A N 1
ATOM 1416 C CA . LEU A 1 188 ? 9.141 -7.734 -10.227 1 98.62 188 LEU A CA 1
ATOM 1417 C C . LEU A 1 188 ? 8.039 -7.949 -9.195 1 98.62 188 LEU A C 1
ATOM 1419 O O . LEU A 1 188 ? 8.156 -7.508 -8.047 1 98.62 188 LEU A O 1
ATOM 1423 N N . SER A 1 189 ? 7.039 -8.68 -9.531 1 98.06 189 SER A N 1
ATOM 1424 C CA . SER A 1 189 ? 5.863 -8.859 -8.68 1 98.06 189 SER A CA 1
ATOM 1425 C C . SER A 1 189 ? 6.055 -10.023 -7.715 1 98.06 189 SER A C 1
ATOM 1427 O O . SER A 1 189 ? 5.625 -9.961 -6.562 1 98.06 189 SER A O 1
ATOM 1429 N N . GLY A 1 190 ? 6.621 -11.078 -8.211 1 97.12 190 GLY A N 1
ATOM 1430 C CA . GLY A 1 190 ? 6.871 -12.219 -7.348 1 97.12 190 GLY A CA 1
ATOM 1431 C C . GLY A 1 190 ? 7.832 -11.914 -6.215 1 97.12 190 GLY A C 1
ATOM 1432 O O . GLY A 1 190 ? 7.551 -12.227 -5.055 1 97.12 190 GLY A O 1
ATOM 1433 N N . SER A 1 191 ? 8.938 -11.266 -6.57 1 98.06 191 SER A N 1
ATOM 1434 C CA . SER A 1 191 ? 9.969 -10.938 -5.598 1 98.06 191 SER A CA 1
ATOM 1435 C C . SER A 1 191 ? 9.75 -9.547 -5.004 1 98.06 191 SER A C 1
ATOM 1437 O O . SER A 1 191 ? 10.344 -9.203 -3.977 1 98.06 191 SER A O 1
ATOM 1439 N N . GLY A 1 192 ? 8.906 -8.789 -5.637 1 98.25 192 GLY A N 1
ATOM 1440 C CA . GLY A 1 192 ? 8.672 -7.387 -5.328 1 98.25 192 GLY A CA 1
ATOM 1441 C C . GLY A 1 192 ? 8.383 -7.141 -3.861 1 98.25 192 GLY A C 1
ATOM 1442 O O . GLY A 1 192 ? 8.93 -6.211 -3.264 1 98.25 192 GLY A O 1
ATOM 1443 N N . PRO A 1 193 ? 7.523 -7.941 -3.26 1 98.38 193 PRO A N 1
ATOM 1444 C CA . PRO A 1 193 ? 7.215 -7.742 -1.842 1 98.38 193 PRO A CA 1
ATOM 1445 C C . PRO A 1 193 ? 8.453 -7.793 -0.955 1 98.38 193 PRO A C 1
ATOM 1447 O O . PRO A 1 193 ? 8.57 -7.027 0.004 1 98.38 193 PRO A O 1
ATOM 1450 N N . ALA A 1 194 ? 9.375 -8.656 -1.228 1 98.56 194 ALA A N 1
ATOM 1451 C CA . ALA A 1 194 ? 10.617 -8.727 -0.459 1 98.56 194 ALA A CA 1
ATOM 1452 C C . ALA A 1 194 ? 11.422 -7.441 -0.604 1 98.56 194 ALA A C 1
ATOM 1454 O O . ALA A 1 194 ? 11.953 -6.918 0.38 1 98.56 194 ALA A O 1
ATOM 1455 N N . PHE A 1 195 ? 11.531 -6.941 -1.827 1 98.81 195 PHE A N 1
ATOM 1456 C CA . PHE A 1 195 ? 12.266 -5.707 -2.074 1 98.81 195 PHE A CA 1
ATOM 1457 C C . PHE A 1 195 ? 11.602 -4.531 -1.365 1 98.81 195 PHE A C 1
ATOM 1459 O O . PHE A 1 195 ? 12.281 -3.676 -0.797 1 98.81 195 PHE A O 1
ATOM 1466 N N . ALA A 1 196 ? 10.289 -4.527 -1.402 1 98.75 196 ALA A N 1
ATOM 1467 C CA . ALA A 1 196 ? 9.523 -3.498 -0.704 1 98.75 196 ALA A CA 1
ATOM 1468 C C . ALA A 1 196 ? 9.805 -3.527 0.795 1 98.75 196 ALA A C 1
ATOM 1470 O O . ALA A 1 196 ? 9.883 -2.479 1.439 1 98.75 196 ALA A O 1
ATOM 1471 N N . CYS A 1 197 ? 9.93 -4.691 1.363 1 98.75 197 CYS A N 1
ATOM 1472 C CA . CYS A 1 197 ? 10.195 -4.832 2.791 1 98.75 197 CYS A CA 1
ATOM 1473 C C . CYS A 1 197 ? 11.562 -4.258 3.146 1 98.75 197 CYS A C 1
ATOM 1475 O O . CYS A 1 197 ? 11.734 -3.658 4.211 1 98.75 197 CYS A O 1
ATOM 1477 N N . VAL A 1 198 ? 12.547 -4.445 2.271 1 98.75 198 VAL A N 1
ATOM 1478 C CA . VAL A 1 198 ? 13.867 -3.867 2.5 1 98.75 198 VAL A CA 1
ATOM 1479 C C . VAL A 1 198 ? 13.773 -2.344 2.506 1 98.75 198 VAL A C 1
ATOM 1481 O O . VAL A 1 198 ? 14.344 -1.683 3.375 1 98.75 198 VAL A O 1
ATOM 1484 N N . VAL A 1 199 ? 13.07 -1.816 1.55 1 98.81 199 VAL A N 1
ATOM 1485 C CA . VAL A 1 199 ? 12.867 -0.375 1.439 1 98.81 199 VAL A CA 1
ATOM 1486 C C . VAL A 1 199 ? 12.172 0.148 2.695 1 98.81 199 VAL A C 1
ATOM 1488 O O . VAL A 1 199 ? 12.625 1.121 3.303 1 98.81 199 VAL A O 1
ATOM 1491 N N . LEU A 1 200 ? 11.117 -0.502 3.055 1 98.62 200 LEU A N 1
ATOM 1492 C CA . LEU A 1 200 ? 10.32 -0.135 4.219 1 98.62 200 LEU A CA 1
ATOM 1493 C C . LEU A 1 200 ? 11.172 -0.119 5.48 1 98.62 200 LEU A C 1
ATOM 1495 O O . LEU A 1 200 ? 11.125 0.842 6.254 1 98.62 200 LEU A O 1
ATOM 1499 N N . GLU A 1 201 ? 11.891 -1.152 5.684 1 98.5 201 GLU A N 1
ATOM 1500 C CA . GLU A 1 201 ? 12.75 -1.27 6.863 1 98.5 201 GLU A CA 1
ATOM 1501 C C . GLU A 1 201 ? 13.812 -0.178 6.883 1 98.5 201 GLU A C 1
ATOM 1503 O O . GLU A 1 201 ? 14.109 0.388 7.938 1 98.5 201 GLU A O 1
ATOM 1508 N N . ALA A 1 202 ? 14.391 0.08 5.75 1 98.75 202 ALA A N 1
ATOM 1509 C CA . ALA A 1 202 ? 15.438 1.092 5.645 1 98.75 202 ALA A CA 1
ATOM 1510 C C . ALA A 1 202 ? 14.891 2.482 5.949 1 98.75 202 ALA A C 1
ATOM 1512 O O . ALA A 1 202 ? 15.539 3.275 6.637 1 98.75 202 ALA A O 1
ATOM 1513 N N . LEU A 1 203 ? 13.727 2.822 5.418 1 98.81 203 LEU A N 1
ATOM 1514 C CA . LEU A 1 203 ? 13.078 4.09 5.73 1 98.81 203 LEU A CA 1
ATOM 1515 C C . LEU A 1 203 ? 12.805 4.203 7.227 1 98.81 203 LEU A C 1
ATOM 1517 O O . LEU A 1 203 ? 13.062 5.246 7.832 1 98.81 203 LEU A O 1
ATOM 1521 N N . ALA A 1 204 ? 12.25 3.104 7.793 1 98.75 204 ALA A N 1
ATOM 1522 C CA . ALA A 1 204 ? 11.969 3.076 9.227 1 98.75 204 ALA A CA 1
ATOM 1523 C C . ALA A 1 204 ? 13.242 3.309 10.039 1 98.75 204 ALA A C 1
ATOM 1525 O O . ALA A 1 204 ? 13.219 4.008 11.047 1 98.75 204 ALA A O 1
ATOM 1526 N N . ASP A 1 205 ? 14.367 2.705 9.617 1 98.69 205 ASP A N 1
ATOM 1527 C CA . ASP 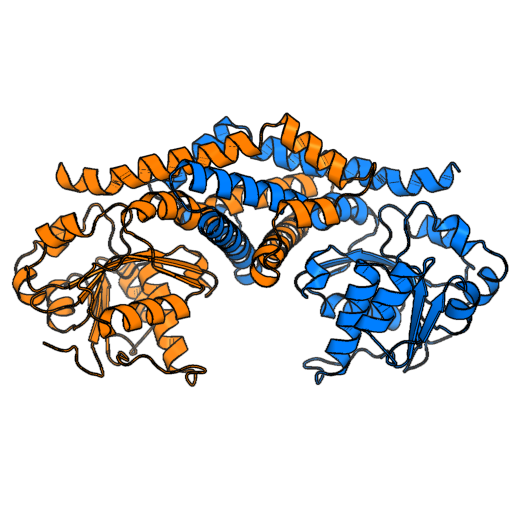A 1 205 ? 15.648 2.908 10.281 1 98.69 205 ASP A CA 1
ATOM 1528 C C . ASP A 1 205 ? 16.031 4.387 10.281 1 98.69 205 ASP A C 1
ATOM 1530 O O . ASP A 1 205 ? 16.578 4.887 11.266 1 98.69 205 ASP A O 1
ATOM 1534 N N . GLY A 1 206 ? 15.812 5.02 9.172 1 98.75 206 GLY A N 1
ATOM 1535 C CA . GLY A 1 206 ? 16.047 6.457 9.133 1 98.75 206 GLY A CA 1
ATOM 1536 C C . GLY A 1 206 ? 15.227 7.223 10.148 1 98.75 206 GLY A C 1
ATOM 1537 O O . GLY A 1 206 ? 15.727 8.148 10.797 1 98.75 206 GLY A O 1
ATOM 1538 N N . GLY A 1 207 ? 13.945 6.871 10.258 1 98.69 207 GLY A N 1
ATOM 1539 C CA . GLY A 1 207 ? 13.102 7.473 11.281 1 98.69 207 GLY A CA 1
ATOM 1540 C C . GLY A 1 207 ? 13.617 7.242 12.688 1 98.69 207 GLY A C 1
ATOM 1541 O O . GLY A 1 207 ? 13.641 8.164 13.508 1 98.69 207 GLY A O 1
ATOM 1542 N N . VAL A 1 208 ? 14.039 6.02 12.977 1 98.56 208 VAL A N 1
ATOM 1543 C CA . VAL A 1 208 ? 14.578 5.664 14.281 1 98.56 208 VAL A CA 1
ATOM 1544 C C . VAL A 1 208 ? 15.852 6.465 14.555 1 98.56 208 VAL A C 1
ATOM 1546 O O . VAL A 1 208 ? 16.047 6.977 15.656 1 98.56 208 VAL A O 1
ATOM 1549 N N . MET A 1 209 ? 16.703 6.574 13.547 1 98.31 209 MET A N 1
ATOM 1550 C CA . MET A 1 209 ? 17.922 7.367 13.656 1 98.31 209 MET A CA 1
ATOM 1551 C C . MET A 1 209 ? 17.594 8.797 14.086 1 98.31 209 MET A C 1
ATOM 1553 O O . MET A 1 209 ? 18.359 9.414 14.836 1 98.31 209 MET A O 1
ATOM 1557 N N . MET A 1 210 ? 16.453 9.258 13.672 1 98.19 210 MET A N 1
ATOM 1558 C CA . MET A 1 210 ? 16.078 10.648 13.945 1 98.19 210 MET A CA 1
ATOM 1559 C C . MET A 1 210 ? 15.211 10.742 15.195 1 98.19 210 MET A C 1
ATOM 1561 O O . MET A 1 210 ? 14.656 11.805 15.484 1 98.19 210 MET A O 1
ATOM 1565 N N . GLY A 1 211 ? 14.984 9.625 15.883 1 98.12 211 GLY A N 1
ATOM 1566 C CA . GLY A 1 211 ? 14.406 9.703 17.219 1 98.12 211 GLY A CA 1
ATOM 1567 C C . GLY A 1 211 ? 13.031 9.07 17.312 1 98.12 211 GLY A C 1
ATOM 1568 O O . GLY A 1 211 ? 12.422 9.07 18.391 1 98.12 211 GLY A O 1
ATOM 1569 N N . LEU A 1 212 ? 12.508 8.461 16.281 1 98.62 212 LEU A N 1
ATOM 1570 C CA . LEU A 1 212 ? 11.211 7.797 16.344 1 98.62 212 LEU A CA 1
ATOM 1571 C C . LEU A 1 212 ? 11.328 6.434 17.031 1 98.62 212 LEU A C 1
ATOM 1573 O O . LEU A 1 212 ? 12.297 5.707 16.797 1 98.62 212 LEU A O 1
ATOM 1577 N N . PRO A 1 213 ? 10.297 6.117 17.812 1 98.25 213 PRO A N 1
ATOM 1578 C CA . PRO A 1 213 ? 10.242 4.715 18.25 1 98.25 213 PRO A CA 1
ATOM 1579 C C . PRO A 1 213 ? 10.141 3.744 17.078 1 98.25 213 PRO A C 1
ATOM 1581 O O . PRO A 1 213 ? 9.477 4.039 16.078 1 98.25 213 PRO A O 1
ATOM 1584 N N . ARG A 1 214 ? 10.711 2.596 17.266 1 97.75 214 ARG A N 1
ATOM 1585 C CA . ARG A 1 214 ? 10.805 1.603 16.203 1 97.75 214 ARG A CA 1
ATOM 1586 C C . ARG A 1 214 ? 9.43 1.258 15.641 1 97.75 214 ARG A C 1
ATOM 1588 O O . ARG A 1 214 ? 9.227 1.251 14.422 1 97.75 214 ARG A O 1
ATOM 1595 N N . GLU A 1 215 ? 8.477 1.002 16.484 1 97.56 215 GLU A N 1
ATOM 1596 C CA . GLU A 1 215 ? 7.137 0.622 16.062 1 97.56 215 GLU A CA 1
ATOM 1597 C C . GLU A 1 215 ? 6.477 1.736 15.258 1 97.56 215 GLU A C 1
ATOM 1599 O O . GLU A 1 215 ? 5.793 1.472 14.266 1 97.56 215 GLU A O 1
ATOM 1604 N N . VAL A 1 216 ? 6.711 2.992 15.672 1 98.06 216 VAL A N 1
ATOM 1605 C CA . VAL A 1 216 ? 6.156 4.152 14.977 1 98.06 216 VAL A CA 1
ATOM 1606 C C . VAL A 1 216 ? 6.812 4.297 13.609 1 98.06 216 VAL A C 1
ATOM 1608 O O . VAL A 1 216 ? 6.129 4.508 12.602 1 98.06 216 VAL A O 1
ATOM 1611 N N . GLY A 1 217 ? 8.156 4.141 13.586 1 98.62 217 GLY A N 1
ATOM 1612 C CA . GLY A 1 217 ? 8.867 4.215 12.32 1 98.62 217 GLY A CA 1
ATOM 1613 C C . GLY A 1 217 ? 8.367 3.221 11.297 1 98.62 217 GLY A C 1
ATOM 1614 O O . GLY A 1 217 ? 8.164 3.57 10.125 1 98.62 217 GLY A O 1
ATOM 1615 N N . LEU A 1 218 ? 8.117 1.998 11.75 1 98.62 218 LEU A N 1
ATOM 1616 C CA . LEU A 1 218 ? 7.637 0.949 10.859 1 98.62 218 LEU A CA 1
ATOM 1617 C C . LEU A 1 218 ? 6.234 1.266 10.352 1 98.62 218 LEU A C 1
ATOM 1619 O O . LEU A 1 218 ? 5.953 1.114 9.164 1 98.62 218 LEU A O 1
ATOM 1623 N N . GLU A 1 219 ? 5.379 1.714 11.219 1 98.56 219 GLU A N 1
ATOM 1624 C CA . GLU A 1 219 ? 4.008 2.047 10.836 1 98.56 219 GLU A CA 1
ATOM 1625 C C . GLU A 1 219 ? 3.977 3.193 9.836 1 98.56 219 GLU A C 1
ATOM 1627 O O . GLU A 1 219 ? 3.266 3.127 8.828 1 98.56 219 GLU A O 1
ATOM 1632 N N . LEU A 1 220 ? 4.773 4.227 10.133 1 98.75 220 LEU A N 1
ATOM 1633 C CA . LEU A 1 220 ? 4.805 5.391 9.258 1 98.75 220 LEU A CA 1
ATOM 1634 C C . LEU A 1 220 ? 5.344 5.02 7.875 1 98.75 220 LEU A C 1
ATOM 1636 O O . LEU A 1 220 ? 4.777 5.422 6.855 1 98.75 220 LEU A O 1
ATOM 1640 N N . ALA A 1 221 ? 6.422 4.242 7.859 1 98.81 221 ALA A N 1
ATOM 1641 C CA . ALA A 1 221 ? 7.023 3.828 6.594 1 98.81 221 ALA A CA 1
ATOM 1642 C C . ALA A 1 221 ? 6.062 2.965 5.785 1 98.81 221 ALA A C 1
ATOM 1644 O O . ALA A 1 221 ? 5.883 3.184 4.582 1 98.81 221 ALA A O 1
ATOM 1645 N N . ALA A 1 222 ? 5.434 1.996 6.445 1 98.81 222 ALA A N 1
ATOM 1646 C CA . ALA A 1 222 ? 4.5 1.096 5.773 1 98.81 222 ALA A CA 1
ATOM 1647 C C . ALA A 1 222 ? 3.309 1.862 5.207 1 98.81 222 ALA A C 1
ATOM 1649 O O . ALA A 1 222 ? 2.916 1.653 4.059 1 98.81 222 ALA A O 1
ATOM 1650 N N . GLN A 1 223 ? 2.76 2.76 5.969 1 98.75 223 GLN A N 1
ATOM 1651 C CA . GLN A 1 223 ? 1.593 3.52 5.531 1 98.75 223 GLN A CA 1
ATOM 1652 C C . GLN A 1 223 ? 1.949 4.469 4.391 1 98.75 223 GLN A C 1
ATOM 1654 O O . GLN A 1 223 ? 1.146 4.676 3.479 1 98.75 223 GLN A O 1
ATOM 1659 N N . ALA A 1 224 ? 3.139 5.074 4.477 1 98.31 224 ALA A N 1
ATOM 1660 C CA . ALA A 1 224 ? 3.584 5.945 3.395 1 98.31 224 ALA A CA 1
ATOM 1661 C C . ALA A 1 224 ? 3.74 5.172 2.09 1 98.31 224 ALA A C 1
ATOM 1663 O O . ALA A 1 224 ? 3.326 5.641 1.026 1 98.31 224 ALA A O 1
ATOM 1664 N N . LEU A 1 225 ? 4.305 3.973 2.174 1 98.56 225 LEU A N 1
ATOM 1665 C CA . LEU A 1 225 ? 4.52 3.148 0.99 1 98.56 225 LEU A CA 1
ATOM 1666 C C . LEU A 1 225 ? 3.191 2.713 0.381 1 98.56 225 LEU A C 1
ATOM 1668 O O . LEU A 1 225 ? 2.973 2.879 -0.821 1 98.56 225 LEU A O 1
ATOM 1672 N N . GLN A 1 226 ? 2.322 2.135 1.19 1 98.56 226 GLN A N 1
ATOM 1673 C CA . GLN A 1 226 ? 1.061 1.655 0.636 1 98.56 226 GLN A CA 1
ATOM 1674 C C . GLN A 1 226 ? 0.198 2.816 0.149 1 98.56 226 GLN A C 1
ATOM 1676 O O . GLN A 1 226 ? -0.5 2.695 -0.86 1 98.56 226 GLN A O 1
ATOM 1681 N N . GLY A 1 227 ? 0.243 3.943 0.859 1 98.44 227 GLY A N 1
ATOM 1682 C CA . GLY A 1 227 ? -0.511 5.105 0.414 1 98.44 227 GLY A CA 1
ATOM 1683 C C . GLY A 1 227 ? -0.075 5.613 -0.948 1 98.44 227 GLY A C 1
ATOM 1684 O O . GLY A 1 227 ? -0.912 5.879 -1.813 1 98.44 227 GLY A O 1
ATOM 1685 N N . ALA A 1 228 ? 1.228 5.746 -1.131 1 98.44 228 ALA A N 1
ATOM 1686 C CA . ALA A 1 228 ? 1.761 6.211 -2.408 1 98.44 228 ALA A CA 1
ATOM 1687 C C . ALA A 1 228 ? 1.409 5.242 -3.535 1 98.44 228 ALA A C 1
ATOM 1689 O O . ALA A 1 228 ? 0.988 5.664 -4.613 1 98.44 228 ALA A O 1
ATOM 1690 N N . ALA A 1 229 ? 1.593 3.977 -3.266 1 98.75 229 ALA A N 1
ATOM 1691 C CA . ALA A 1 229 ? 1.282 2.959 -4.266 1 98.75 229 ALA A CA 1
ATOM 1692 C C . ALA A 1 229 ? -0.197 2.992 -4.641 1 98.75 229 ALA A C 1
ATOM 1694 O O . ALA A 1 229 ? -0.547 2.885 -5.82 1 98.75 229 ALA A O 1
ATOM 1695 N N . ARG A 1 230 ? -1.033 3.184 -3.711 1 98.38 230 ARG A N 1
ATOM 1696 C CA . ARG A 1 230 ? -2.471 3.199 -3.961 1 98.38 230 ARG A CA 1
ATOM 1697 C C . ARG A 1 230 ? -2.887 4.477 -4.684 1 98.38 230 ARG A C 1
ATOM 1699 O O . ARG A 1 230 ? -3.854 4.473 -5.449 1 98.38 230 ARG A O 1
ATOM 1706 N N . MET A 1 231 ? -2.172 5.57 -4.41 1 98 231 MET A N 1
ATOM 1707 C CA . MET A 1 231 ? -2.428 6.758 -5.219 1 98 231 MET A CA 1
ATOM 1708 C C . MET A 1 231 ? -2.217 6.461 -6.699 1 98 231 MET A C 1
ATOM 1710 O O . MET A 1 231 ? -3.023 6.867 -7.539 1 98 231 MET A O 1
ATOM 1714 N N . VAL A 1 232 ? -1.156 5.734 -6.992 1 98.38 232 VAL A N 1
ATOM 1715 C CA . VAL A 1 232 ? -0.868 5.363 -8.375 1 98.38 232 VAL A CA 1
ATOM 1716 C C . VAL A 1 232 ? -1.969 4.449 -8.906 1 98.38 232 VAL A C 1
ATOM 1718 O O . VAL A 1 232 ? -2.518 4.691 -9.984 1 98.38 232 VAL A O 1
ATOM 1721 N N . LEU A 1 233 ? -2.336 3.434 -8.148 1 98.12 233 LEU A N 1
ATOM 1722 C CA . LEU A 1 233 ? -3.281 2.41 -8.578 1 98.12 233 LEU A CA 1
ATOM 1723 C C . LEU A 1 233 ? -4.68 2.998 -8.75 1 98.12 233 LEU A C 1
ATOM 1725 O O . LEU A 1 233 ? -5.402 2.639 -9.68 1 98.12 233 LEU A O 1
ATOM 1729 N N . LYS A 1 234 ? -5.113 3.916 -7.902 1 97 234 LYS A N 1
ATOM 1730 C CA . LYS A 1 234 ? -6.488 4.406 -7.867 1 97 234 LYS A CA 1
ATOM 1731 C C . LYS A 1 234 ? -6.664 5.602 -8.805 1 97 234 LYS A C 1
ATOM 1733 O O . LYS A 1 234 ? -7.734 5.781 -9.391 1 97 234 LYS A O 1
ATOM 1738 N N . THR A 1 235 ? -5.648 6.418 -8.883 1 95.5 235 THR A N 1
ATOM 1739 C CA . THR A 1 235 ? -5.812 7.641 -9.656 1 95.5 235 THR A CA 1
ATOM 1740 C C . THR A 1 235 ? -5.32 7.449 -11.086 1 95.5 235 THR A C 1
ATOM 1742 O O . THR A 1 235 ? -5.691 8.211 -11.984 1 95.5 235 THR A O 1
ATOM 1745 N N . GLY A 1 236 ? -4.422 6.496 -11.273 1 95.81 236 GLY A N 1
ATOM 1746 C CA . GLY A 1 236 ? -3.809 6.305 -12.578 1 95.81 236 GLY A CA 1
ATOM 1747 C C . GLY A 1 236 ? -2.742 7.336 -12.891 1 95.81 236 GLY A C 1
ATOM 1748 O O . GLY A 1 236 ? -2.152 7.316 -13.977 1 95.81 236 GLY A O 1
ATOM 1749 N N . LYS A 1 237 ? -2.48 8.219 -11.945 1 95.94 237 LYS A N 1
ATOM 1750 C CA . LYS A 1 237 ? -1.44 9.219 -12.164 1 95.94 237 LYS A CA 1
ATOM 1751 C C . LYS A 1 237 ? -0.058 8.57 -12.219 1 95.94 237 LYS A C 1
ATOM 1753 O O . LYS A 1 237 ? 0.216 7.621 -11.492 1 95.94 237 LYS A O 1
ATOM 1758 N N . HIS A 1 238 ? 0.761 9.156 -13.07 1 97 238 HIS A N 1
ATOM 1759 C CA . HIS A 1 238 ? 2.148 8.703 -13.117 1 97 238 HIS A CA 1
ATOM 1760 C C . HIS A 1 238 ? 2.865 8.984 -11.805 1 97 238 HIS A C 1
ATOM 1762 O O . HIS A 1 238 ? 2.674 10.039 -11.195 1 97 238 HIS A O 1
ATOM 1768 N N . PRO A 1 239 ? 3.766 8.039 -11.344 1 97.81 239 PRO A N 1
ATOM 1769 C CA . PRO A 1 239 ? 4.473 8.234 -10.078 1 97.81 239 PRO A CA 1
ATOM 1770 C C . PRO A 1 239 ? 5.25 9.547 -10.031 1 97.81 239 PRO A C 1
ATOM 1772 O O . PRO A 1 239 ? 5.312 10.195 -8.984 1 97.81 239 PRO A O 1
ATOM 1775 N N . ALA A 1 240 ? 5.809 9.953 -11.117 1 97.12 240 ALA A N 1
ATOM 1776 C CA . ALA A 1 240 ? 6.559 11.203 -11.164 1 97.12 240 ALA A CA 1
ATOM 1777 C C . ALA A 1 240 ? 5.66 12.398 -10.875 1 97.12 240 ALA A C 1
ATOM 1779 O O . ALA A 1 240 ? 6.094 13.375 -10.25 1 97.12 240 ALA A O 1
ATOM 1780 N N . GLU A 1 241 ? 4.449 12.367 -11.383 1 96.75 241 GLU A N 1
ATOM 1781 C CA . GLU A 1 241 ? 3.48 13.422 -11.102 1 96.75 241 GLU A CA 1
ATOM 1782 C C . GLU A 1 241 ? 3.141 13.484 -9.617 1 96.75 241 GLU A C 1
ATOM 1784 O O . GLU A 1 241 ? 3.07 14.57 -9.031 1 96.75 241 GLU A O 1
ATOM 1789 N N . ILE A 1 242 ? 2.934 12.367 -8.984 1 96.38 242 ILE A N 1
ATOM 1790 C CA . ILE A 1 242 ? 2.639 12.289 -7.562 1 96.38 242 ILE A CA 1
ATOM 1791 C C . ILE A 1 242 ? 3.834 12.789 -6.758 1 96.38 242 ILE A C 1
ATOM 1793 O O . ILE A 1 242 ? 3.676 13.594 -5.832 1 96.38 242 ILE A O 1
ATOM 1797 N N . LYS A 1 243 ? 5.035 12.305 -7.113 1 97.19 243 LYS A N 1
ATOM 1798 C CA . LYS A 1 243 ? 6.27 12.758 -6.477 1 97.19 243 LYS A CA 1
ATOM 1799 C C . LYS A 1 243 ? 6.383 14.273 -6.5 1 97.19 243 LYS A C 1
ATOM 1801 O O . LYS A 1 243 ? 6.66 14.898 -5.477 1 97.19 243 LYS A O 1
ATOM 1806 N N . ASP A 1 244 ? 6.102 14.875 -7.652 1 95.25 244 ASP A N 1
ATOM 1807 C CA . ASP A 1 244 ? 6.23 16.328 -7.816 1 95.25 244 ASP A CA 1
ATOM 1808 C C . ASP A 1 244 ? 5.191 17.062 -6.977 1 95.25 244 ASP A C 1
ATOM 1810 O O . ASP A 1 244 ? 5.461 18.156 -6.473 1 95.25 244 ASP A O 1
ATOM 1814 N N . SER A 1 245 ? 4.062 16.5 -6.828 1 90.38 245 SER A N 1
ATOM 1815 C CA . SER A 1 245 ? 2.98 17.141 -6.078 1 90.38 245 SER A CA 1
ATOM 1816 C C . SER A 1 245 ? 3.289 17.172 -4.586 1 90.38 245 SER A C 1
ATOM 1818 O O . SER A 1 245 ? 2.725 17.969 -3.848 1 90.38 245 SER A O 1
ATOM 1820 N N . VAL A 1 246 ? 4.219 16.344 -4.113 1 90.44 246 VAL A N 1
ATOM 1821 C CA . VAL A 1 246 ? 4.594 16.266 -2.705 1 90.44 246 VAL A CA 1
ATOM 1822 C C . VAL A 1 246 ? 5.895 17.016 -2.469 1 90.44 246 VAL A C 1
ATOM 1824 O O . VAL A 1 246 ? 6.367 17.109 -1.333 1 90.44 246 VAL A O 1
ATOM 1827 N N . THR A 1 247 ? 6.496 17.531 -3.51 1 93.19 247 THR A N 1
ATOM 1828 C CA . THR A 1 247 ? 7.812 18.156 -3.424 1 93.19 247 THR A CA 1
ATOM 1829 C C . THR A 1 247 ? 7.695 19.672 -3.514 1 93.19 247 THR A C 1
ATOM 1831 O O . THR A 1 247 ? 7.273 20.203 -4.539 1 93.19 247 THR A O 1
ATOM 1834 N N . THR A 1 248 ? 8.039 20.375 -2.473 1 87.75 248 THR A N 1
ATOM 1835 C CA . THR A 1 248 ? 7.996 21.828 -2.449 1 87.75 248 THR A CA 1
ATOM 1836 C C . THR A 1 248 ? 9.391 22.406 -2.627 1 87.75 248 THR A C 1
ATOM 1838 O O . THR A 1 248 ? 10.391 21.766 -2.311 1 87.75 248 THR A O 1
ATOM 1841 N N . PRO A 1 249 ? 9.445 23.641 -3.16 1 89.38 249 PRO A N 1
ATOM 1842 C CA . PRO A 1 249 ? 10.75 24.297 -3.324 1 89.38 249 PRO A CA 1
ATOM 1843 C C . PRO A 1 249 ? 11.477 24.484 -1.998 1 89.38 249 PRO A C 1
ATOM 1845 O O . PRO A 1 249 ? 10.93 25.078 -1.068 1 89.38 249 PRO A O 1
ATOM 1848 N N . GLY A 1 250 ? 12.719 23.969 -1.936 1 89.06 250 GLY A N 1
ATOM 1849 C CA . GLY A 1 250 ? 13.547 24.141 -0.753 1 89.06 250 GLY A CA 1
ATOM 1850 C C . GLY A 1 250 ? 13.055 23.344 0.442 1 89.06 250 GLY A C 1
ATOM 1851 O O . GLY A 1 250 ? 13.484 23.578 1.573 1 89.06 250 GLY A O 1
ATOM 1852 N N . GLY A 1 251 ? 12.211 22.391 0.194 1 91.69 251 GLY A N 1
ATOM 1853 C CA . GLY A 1 251 ? 11.602 21.641 1.28 1 91.69 251 GLY A CA 1
ATOM 1854 C C . GLY A 1 251 ? 12.352 20.375 1.631 1 91.69 251 GLY A C 1
ATOM 1855 O O . GLY A 1 251 ? 13.43 20.125 1.092 1 91.69 251 GLY A O 1
ATOM 1856 N N . CYS A 1 252 ? 11.82 19.656 2.617 1 94.75 252 CYS A N 1
ATOM 1857 C CA . CYS A 1 252 ? 12.484 18.453 3.111 1 94.75 252 CYS A CA 1
ATOM 1858 C C . CYS A 1 252 ? 12.43 17.344 2.072 1 94.75 252 CYS A C 1
ATOM 1860 O O . CYS A 1 252 ? 13.391 16.578 1.93 1 94.75 252 CYS A O 1
ATOM 1862 N N . THR A 1 253 ? 11.367 17.25 1.239 1 96.94 253 THR A N 1
ATOM 1863 C CA . THR A 1 253 ? 11.211 16.172 0.26 1 96.94 253 THR A CA 1
ATOM 1864 C C . THR A 1 253 ? 12.312 16.234 -0.794 1 96.94 253 THR A C 1
ATOM 1866 O O . THR A 1 253 ? 12.93 15.227 -1.118 1 96.94 253 THR A O 1
ATOM 1869 N N . ILE A 1 254 ? 12.562 17.469 -1.342 1 97.56 254 ILE A N 1
ATOM 1870 C CA . ILE A 1 254 ? 13.578 17.609 -2.381 1 97.56 254 ILE A CA 1
ATOM 1871 C C . ILE A 1 254 ? 14.953 17.266 -1.808 1 97.56 254 ILE A C 1
ATOM 1873 O O . ILE A 1 254 ? 15.797 16.703 -2.502 1 97.56 254 ILE A O 1
ATOM 1877 N N . ALA A 1 255 ? 15.18 17.625 -0.574 1 97.56 255 ALA A N 1
ATOM 1878 C CA . ALA A 1 255 ? 16.453 17.297 0.069 1 97.56 255 ALA A CA 1
ATOM 1879 C C . ALA A 1 255 ? 16.641 15.781 0.129 1 97.56 255 ALA A C 1
ATOM 1881 O O . ALA A 1 255 ? 17.734 15.281 -0.168 1 97.56 255 ALA A O 1
ATOM 1882 N N . GLY A 1 256 ? 15.633 15.062 0.531 1 98.38 256 GLY A N 1
ATOM 1883 C CA . GLY A 1 256 ? 15.695 13.609 0.546 1 98.38 256 GLY A CA 1
ATOM 1884 C C . GLY A 1 256 ? 15.859 13 -0.836 1 98.38 256 GLY A C 1
ATOM 1885 O O . GLY A 1 256 ? 16.641 12.078 -1.027 1 98.38 256 GLY A O 1
ATOM 1886 N N . LEU A 1 257 ? 15.133 13.531 -1.812 1 98.56 257 LEU A N 1
ATOM 1887 C CA . LEU A 1 257 ? 15.195 13.031 -3.182 1 98.56 257 LEU A CA 1
ATOM 1888 C C . LEU A 1 257 ? 16.609 13.141 -3.732 1 98.56 257 LEU A C 1
ATOM 1890 O O . LEU A 1 257 ? 17.094 12.234 -4.426 1 98.56 257 LEU A O 1
ATOM 1894 N N . LEU A 1 258 ? 17.266 14.242 -3.471 1 98.25 258 LEU A N 1
ATOM 1895 C CA . LEU A 1 258 ? 18.625 14.422 -3.965 1 98.25 258 LEU A CA 1
ATOM 1896 C C . LEU A 1 258 ? 19.578 13.43 -3.299 1 98.25 258 LEU A C 1
ATOM 1898 O O . LEU A 1 258 ? 20.531 12.969 -3.924 1 98.25 258 LEU A O 1
ATOM 1902 N N . THR A 1 259 ? 19.328 13.086 -2.025 1 98.38 259 THR A N 1
ATOM 1903 C CA . THR A 1 259 ? 20.109 12.055 -1.353 1 98.38 259 THR A CA 1
ATOM 1904 C C . THR A 1 259 ? 19.922 10.703 -2.043 1 98.38 259 THR A C 1
ATOM 1906 O O . THR A 1 259 ? 20.875 9.953 -2.207 1 98.38 259 THR A O 1
ATOM 1909 N N . MET A 1 260 ? 18.703 10.352 -2.469 1 98.44 260 MET A N 1
ATOM 1910 C CA . MET A 1 260 ? 18.422 9.133 -3.219 1 98.44 260 MET A CA 1
ATOM 1911 C C . MET A 1 260 ? 19.203 9.117 -4.531 1 98.44 260 MET A C 1
ATOM 1913 O O . MET A 1 260 ? 19.766 8.086 -4.906 1 98.44 260 MET A O 1
ATOM 1917 N N . GLU A 1 261 ? 19.172 10.289 -5.203 1 97.81 261 GLU A N 1
ATOM 1918 C CA . GLU A 1 261 ? 19.891 10.391 -6.469 1 97.81 261 GLU A CA 1
ATOM 1919 C C . GLU A 1 261 ? 21.391 10.203 -6.27 1 97.81 261 GLU A C 1
ATOM 1921 O O . GLU A 1 261 ? 22.047 9.508 -7.047 1 97.81 261 GLU A O 1
ATOM 1926 N N . ASP A 1 262 ? 21.953 10.758 -5.254 1 97.94 262 ASP A N 1
ATOM 1927 C CA . ASP A 1 262 ? 23.359 10.625 -4.93 1 97.94 262 ASP A CA 1
ATOM 1928 C C . ASP A 1 262 ? 23.734 9.172 -4.641 1 97.94 262 ASP A C 1
ATOM 1930 O O . ASP A 1 262 ? 24.859 8.742 -4.91 1 97.94 262 ASP A O 1
ATOM 1934 N N . GLY A 1 263 ? 22.75 8.469 -4.137 1 97.88 263 GLY A N 1
ATOM 1935 C CA . GLY A 1 263 ? 22.984 7.074 -3.785 1 97.88 263 GLY A CA 1
ATOM 1936 C C . GLY A 1 263 ? 22.641 6.109 -4.906 1 97.88 263 GLY A C 1
ATOM 1937 O O . GLY A 1 263 ? 22.688 4.895 -4.723 1 97.88 263 GLY A O 1
ATOM 1938 N N . LYS A 1 264 ? 22.219 6.57 -6.062 1 97.81 264 LYS A N 1
ATOM 1939 C CA . LYS A 1 264 ? 21.922 5.785 -7.254 1 97.81 264 LYS A CA 1
ATOM 1940 C C . LYS A 1 264 ? 20.781 4.801 -7 1 97.81 264 LYS A C 1
ATOM 1942 O O . LYS A 1 264 ? 20.875 3.627 -7.367 1 97.81 264 LYS A O 1
ATOM 1947 N N . ILE A 1 265 ? 19.812 5.223 -6.375 1 98.19 265 ILE A N 1
ATOM 1948 C CA . ILE A 1 265 ? 18.703 4.379 -5.961 1 98.19 265 ILE A CA 1
ATOM 1949 C C . ILE A 1 265 ? 17.984 3.822 -7.195 1 98.19 265 ILE A C 1
ATOM 1951 O O . ILE A 1 265 ? 17.688 2.629 -7.254 1 98.19 265 ILE A O 1
ATOM 1955 N N . ARG A 1 266 ? 17.766 4.629 -8.195 1 97.81 266 ARG A N 1
ATOM 1956 C CA . ARG A 1 266 ? 17 4.211 -9.367 1 97.81 266 ARG A CA 1
ATOM 1957 C C . ARG A 1 266 ? 17.734 3.104 -10.125 1 97.81 266 ARG A C 1
ATOM 1959 O O . ARG A 1 266 ? 17.125 2.086 -10.477 1 97.81 266 ARG A O 1
ATOM 1966 N N . SER A 1 267 ? 19 3.32 -10.336 1 98.06 267 SER A N 1
ATOM 1967 C CA . SER A 1 267 ? 19.797 2.326 -11.055 1 98.06 267 SER A CA 1
ATOM 1968 C C . SER A 1 267 ? 19.859 1.009 -10.289 1 98.06 267 SER A C 1
ATOM 1970 O O . SER A 1 267 ? 19.672 -0.063 -10.867 1 98.06 267 SER A O 1
ATOM 1972 N N . THR A 1 268 ? 20.125 1.084 -9.023 1 98.56 268 THR A N 1
ATOM 1973 C CA . THR A 1 268 ? 20.266 -0.113 -8.203 1 98.56 268 THR A CA 1
ATOM 1974 C C . THR A 1 268 ? 18.969 -0.926 -8.203 1 98.56 268 THR A C 1
ATOM 1976 O O . THR A 1 268 ? 19 -2.148 -8.367 1 98.56 268 THR A O 1
ATOM 1979 N N . LEU A 1 269 ? 17.828 -0.277 -8.047 1 98.75 269 LEU A N 1
ATOM 1980 C CA . LEU A 1 269 ? 16.547 -0.983 -7.965 1 98.75 269 LEU A CA 1
ATOM 1981 C C . LEU A 1 269 ? 16.172 -1.572 -9.32 1 98.75 269 LEU A C 1
ATOM 1983 O O . LEU A 1 269 ? 15.625 -2.678 -9.391 1 98.75 269 LEU A O 1
ATOM 1987 N N . ALA A 1 270 ? 16.422 -0.826 -10.406 1 98.75 270 ALA A N 1
ATOM 1988 C CA . ALA A 1 270 ? 16.172 -1.38 -11.734 1 98.75 270 ALA A CA 1
ATOM 1989 C C . ALA A 1 270 ? 17.016 -2.627 -11.984 1 98.75 270 ALA A C 1
ATOM 1991 O O . ALA A 1 270 ? 16.516 -3.633 -12.492 1 98.75 270 ALA A O 1
ATOM 1992 N N . ARG A 1 271 ? 18.266 -2.568 -11.578 1 98.62 271 ARG A N 1
ATOM 1993 C CA . ARG A 1 271 ? 19.172 -3.705 -11.75 1 98.62 271 ARG A CA 1
ATOM 1994 C C . ARG A 1 271 ? 18.75 -4.871 -10.859 1 98.62 271 ARG A C 1
ATOM 1996 O O . ARG A 1 271 ? 18.938 -6.035 -11.219 1 98.62 271 ARG A O 1
ATOM 2003 N N . THR A 1 272 ? 18.234 -4.531 -9.68 1 98.81 272 THR A N 1
ATOM 2004 C CA . THR A 1 272 ? 17.688 -5.555 -8.797 1 98.81 272 THR A CA 1
ATOM 2005 C C . THR A 1 272 ? 16.641 -6.398 -9.539 1 98.81 272 THR A C 1
ATOM 2007 O O . THR A 1 272 ? 16.688 -7.629 -9.492 1 98.81 272 THR A O 1
ATOM 2010 N N . ILE A 1 273 ? 15.711 -5.77 -10.281 1 98.81 273 ILE A N 1
ATOM 2011 C CA . ILE A 1 273 ? 14.664 -6.469 -11.023 1 98.81 273 ILE A CA 1
ATOM 2012 C C . ILE A 1 273 ? 15.289 -7.246 -12.18 1 98.81 273 ILE A C 1
ATOM 2014 O O . ILE A 1 273 ? 14.883 -8.375 -12.469 1 98.81 273 ILE A O 1
ATOM 2018 N N . GLN A 1 274 ? 16.266 -6.621 -12.82 1 98.5 274 GLN A N 1
ATOM 2019 C CA . GLN A 1 274 ? 16.969 -7.293 -13.914 1 98.5 274 GLN A CA 1
ATOM 2020 C C . GLN A 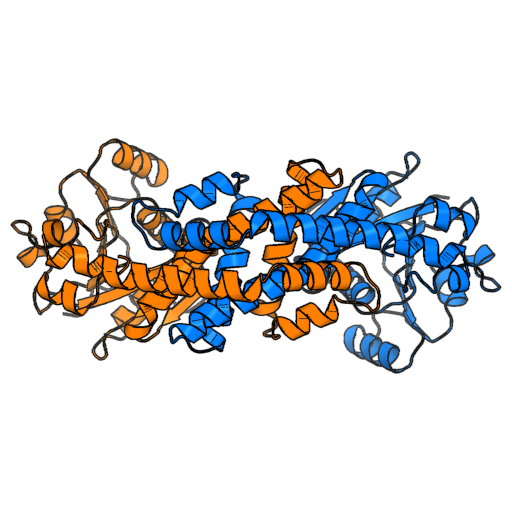1 274 ? 17.594 -8.602 -13.438 1 98.5 274 GLN A C 1
ATOM 2022 O O . GLN A 1 274 ? 17.406 -9.648 -14.07 1 98.5 274 GLN A O 1
ATOM 2027 N N . GLU A 1 275 ? 18.312 -8.555 -12.352 1 98.5 275 GLU A N 1
ATOM 2028 C CA . GLU A 1 275 ? 18.969 -9.734 -11.82 1 98.5 275 GLU A CA 1
ATOM 2029 C C . GLU A 1 275 ? 17.953 -10.789 -11.367 1 98.5 275 GLU A C 1
ATOM 2031 O O . GLU A 1 275 ? 18.125 -11.977 -11.656 1 98.5 275 GLU A O 1
ATOM 2036 N N . ALA A 1 276 ? 16.953 -10.367 -10.648 1 98.31 276 ALA A N 1
ATOM 2037 C CA . ALA A 1 276 ? 15.906 -11.281 -10.203 1 98.31 276 ALA A CA 1
ATOM 2038 C C . ALA A 1 276 ? 15.234 -11.969 -11.383 1 98.31 276 ALA A C 1
ATOM 2040 O O . ALA A 1 276 ? 14.977 -13.18 -11.344 1 98.31 276 ALA A O 1
ATOM 2041 N N . THR A 1 277 ? 14.93 -11.227 -12.438 1 98.06 277 THR A N 1
ATOM 2042 C CA . THR A 1 277 ? 14.281 -11.766 -13.625 1 98.06 277 THR A CA 1
ATOM 2043 C C . THR A 1 277 ? 15.18 -12.781 -14.32 1 98.06 277 THR A C 1
ATOM 2045 O O . THR A 1 277 ? 14.711 -13.828 -14.773 1 98.06 277 THR A O 1
ATOM 2048 N N . GLN A 1 278 ? 16.453 -12.492 -14.422 1 97.06 278 GLN A N 1
ATOM 2049 C CA . GLN A 1 278 ? 17.406 -13.398 -15.055 1 97.06 278 GLN A CA 1
ATOM 2050 C C . GLN A 1 278 ? 17.469 -14.727 -14.305 1 97.06 278 GLN A C 1
ATOM 2052 O O . GLN A 1 278 ? 17.469 -15.797 -14.93 1 97.06 278 GLN A O 1
ATOM 2057 N N . VAL A 1 279 ? 17.5 -14.672 -13.039 1 96.12 279 VAL A N 1
ATOM 2058 C CA . VAL A 1 279 ? 17.547 -15.898 -12.25 1 96.12 279 VAL A CA 1
ATOM 2059 C C . VAL A 1 279 ? 16.219 -16.641 -12.383 1 96.12 279 VAL A C 1
ATOM 2061 O O . VAL A 1 279 ? 16.188 -17.875 -12.477 1 96.12 279 VAL A O 1
ATOM 2064 N N . ALA A 1 280 ? 15.094 -15.93 -12.375 1 94.31 280 ALA A N 1
ATOM 2065 C CA . ALA A 1 280 ? 13.781 -16.547 -12.555 1 94.31 280 ALA A CA 1
ATOM 2066 C C . ALA A 1 280 ? 13.734 -17.375 -13.836 1 94.31 280 ALA A C 1
ATOM 2068 O O . ALA A 1 280 ? 13.141 -18.453 -13.859 1 94.31 280 ALA A O 1
ATOM 2069 N N . SER A 1 281 ? 14.367 -16.906 -14.867 1 93.19 281 SER A N 1
ATOM 2070 C CA . SER A 1 281 ? 14.344 -17.562 -16.172 1 93.19 281 SER A CA 1
ATOM 2071 C C . SER A 1 281 ? 15.133 -18.875 -16.141 1 93.19 281 SER A C 1
ATOM 2073 O O . SER A 1 281 ? 14.961 -19.719 -17.016 1 93.19 281 SER A O 1
ATOM 2075 N N . THR A 1 282 ? 15.945 -19.047 -15.133 1 91.5 282 THR A N 1
ATOM 2076 C CA . THR A 1 282 ? 16.781 -20.234 -15.078 1 91.5 282 THR A CA 1
ATOM 2077 C C . THR A 1 282 ? 16.172 -21.297 -14.188 1 91.5 282 THR A C 1
ATOM 2079 O O . THR A 1 282 ? 16.609 -22.453 -14.195 1 91.5 282 THR A O 1
ATOM 2082 N N . LEU A 1 283 ? 15.227 -20.984 -13.406 1 87.38 283 LEU A N 1
ATOM 2083 C CA . LEU A 1 283 ? 14.664 -21.875 -12.406 1 87.38 283 LEU A CA 1
ATOM 2084 C C . LEU A 1 283 ? 14 -23.078 -13.062 1 87.38 283 LEU A C 1
ATOM 2086 O O . LEU A 1 283 ? 13.992 -24.188 -12.508 1 87.38 283 LEU A O 1
ATOM 2090 N N . GLY A 1 284 ? 13.352 -22.906 -14.242 1 78.81 284 GLY A N 1
ATOM 2091 C CA . GLY A 1 284 ? 12.75 -24.016 -14.961 1 78.81 284 GLY A CA 1
ATOM 2092 C C . GLY A 1 284 ? 13.773 -24.938 -15.609 1 78.81 284 GLY A C 1
ATOM 2093 O O . GLY A 1 284 ? 13.477 -26.094 -15.914 1 78.81 284 GLY A O 1
ATOM 2094 N N . ASN A 1 285 ? 14.938 -24.344 -15.867 1 75.81 285 ASN A N 1
ATOM 2095 C CA . ASN A 1 285 ? 15.977 -25.109 -16.562 1 75.81 285 ASN A CA 1
ATOM 2096 C C . ASN A 1 285 ? 16.672 -26.078 -15.609 1 75.81 285 ASN A C 1
ATOM 2098 O O . ASN A 1 285 ? 17.234 -27.094 -16.047 1 75.81 285 ASN A O 1
ATOM 2102 N N . ILE A 1 286 ? 16.719 -25.703 -14.375 1 62.69 286 ILE A N 1
ATOM 2103 C CA . ILE A 1 286 ? 17.375 -26.625 -13.445 1 62.69 286 ILE A CA 1
ATOM 2104 C C . ILE A 1 286 ? 16.609 -27.953 -13.406 1 62.69 286 ILE A C 1
ATOM 2106 O O . ILE A 1 286 ? 17.219 -29 -13.219 1 62.69 286 ILE A O 1
ATOM 2110 N N . GLN A 1 287 ? 15.406 -27.953 -13.711 1 54.78 287 GLN A N 1
ATOM 2111 C CA . GLN A 1 287 ? 14.586 -29.156 -13.734 1 54.78 287 GLN A CA 1
ATOM 2112 C C . GLN A 1 287 ? 14.945 -30.047 -14.922 1 54.78 287 GLN A C 1
ATOM 2114 O O . GLN A 1 287 ? 14.859 -31.266 -14.836 1 54.78 287 GLN A O 1
ATOM 2119 N N . SER A 1 288 ? 15.203 -29.375 -16.078 1 46.97 288 SER A N 1
ATOM 2120 C CA . SER A 1 288 ? 15.508 -30.156 -17.281 1 46.97 288 SER A CA 1
ATOM 2121 C C . SER A 1 288 ? 16.844 -30.875 -17.125 1 46.97 288 SER A C 1
ATOM 2123 O O . SER A 1 288 ? 17.125 -31.828 -17.859 1 46.97 288 SER A O 1
ATOM 2125 N N . LYS A 1 289 ? 17.766 -30.453 -16.359 1 47.59 289 LYS A N 1
ATOM 2126 C CA . LYS A 1 289 ? 19.062 -31.109 -16.297 1 47.59 289 LYS A CA 1
ATOM 2127 C C . LYS A 1 289 ? 19.062 -32.219 -15.25 1 47.59 289 LYS A C 1
ATOM 2129 O O . LYS A 1 289 ? 20.031 -33 -15.156 1 47.59 289 LYS A O 1
ATOM 2134 N N . LYS A 1 290 ? 18.125 -32.312 -14.367 1 44.16 290 LYS A N 1
ATOM 2135 C CA . LYS A 1 290 ? 18.266 -33.469 -13.492 1 44.16 290 LYS A CA 1
ATOM 2136 C C . LYS A 1 290 ? 17.344 -34.594 -13.93 1 44.16 290 LYS A C 1
ATOM 2138 O O . LYS A 1 290 ? 16.188 -34.375 -14.297 1 44.16 290 LYS A O 1
ATOM 2143 N N . MET B 1 1 ? -13.852 28.594 27.281 1 49.41 1 MET B N 1
ATOM 2144 C CA . MET B 1 1 ? -15.219 28.328 26.844 1 49.41 1 MET B CA 1
ATOM 2145 C C . MET B 1 1 ? -15.281 27.062 26 1 49.41 1 MET B C 1
ATOM 2147 O O . MET B 1 1 ? -14.383 26.797 25.203 1 49.41 1 MET B O 1
ATOM 2151 N N . SER B 1 2 ? -16.094 26.125 26.438 1 64.38 2 SER B N 1
ATOM 2152 C CA . SER B 1 2 ? -16.312 24.828 25.797 1 64.38 2 SER B CA 1
ATOM 2153 C C . SER B 1 2 ? -16.797 25 24.359 1 64.38 2 SER B C 1
ATOM 2155 O O . SER B 1 2 ? -17.531 25.938 24.062 1 64.38 2 SER B O 1
ATOM 2157 N N . LEU B 1 3 ? -16.109 24.5 23.344 1 74.62 3 LEU B N 1
ATOM 2158 C CA . LEU B 1 3 ? -16.562 24.531 21.953 1 74.62 3 LEU B CA 1
ATOM 2159 C C . LEU B 1 3 ? -18.016 24.078 21.859 1 74.62 3 LEU B C 1
ATOM 2161 O O . LEU B 1 3 ? -18.484 23.266 22.656 1 74.62 3 LEU B O 1
ATOM 2165 N N . PRO B 1 4 ? -18.766 24.891 20.953 1 83.44 4 PRO B N 1
ATOM 2166 C CA . PRO B 1 4 ? -20.125 24.406 20.734 1 83.44 4 PRO B CA 1
ATOM 2167 C C . PRO B 1 4 ? -20.156 22.984 20.203 1 83.44 4 PRO B C 1
ATOM 2169 O O . PRO B 1 4 ? -19.172 22.484 19.672 1 83.44 4 PRO B O 1
ATOM 2172 N N . THR B 1 5 ? -21.297 22.328 20.344 1 82.62 5 THR B N 1
ATOM 2173 C CA . THR B 1 5 ? -21.484 20.953 19.922 1 82.62 5 THR B CA 1
ATOM 2174 C C . THR B 1 5 ? -21.344 20.844 18.406 1 82.62 5 THR B C 1
ATOM 2176 O O . THR B 1 5 ? -20.828 19.844 17.891 1 82.62 5 THR B O 1
ATOM 2179 N N . ASN B 1 6 ? -21.781 21.953 17.766 1 91 6 ASN B N 1
ATOM 2180 C CA . ASN B 1 6 ? -21.656 22 16.312 1 91 6 ASN B CA 1
ATOM 2181 C C . ASN B 1 6 ? -20.797 23.172 15.867 1 91 6 ASN B C 1
ATOM 2183 O O . ASN B 1 6 ? -21.312 24.188 15.398 1 91 6 ASN B O 1
ATOM 2187 N N . PRO B 1 7 ? -19.547 22.969 15.93 1 93.94 7 PRO B N 1
ATOM 2188 C CA . PRO B 1 7 ? -18.656 24.078 15.633 1 93.94 7 PRO B CA 1
ATOM 2189 C C . PRO B 1 7 ? -18.562 24.391 14.141 1 93.94 7 PRO B C 1
ATOM 2191 O O . PRO B 1 7 ? -18.922 23.547 13.312 1 93.94 7 PRO B O 1
ATOM 2194 N N . THR B 1 8 ? -18.219 25.625 13.914 1 97.12 8 THR B N 1
ATOM 2195 C CA . THR B 1 8 ? -17.859 26.047 12.562 1 97.12 8 THR B CA 1
ATOM 2196 C C . THR B 1 8 ? -16.375 25.844 12.305 1 97.12 8 THR B C 1
ATOM 2198 O O . THR B 1 8 ? -15.539 26.297 13.102 1 97.12 8 THR B O 1
ATOM 2201 N N . LEU B 1 9 ? -16.062 25.125 11.219 1 97.69 9 LEU B N 1
ATOM 2202 C CA . LEU B 1 9 ? -14.68 24.844 10.867 1 97.69 9 LEU B CA 1
ATOM 2203 C C . LEU B 1 9 ? -14.227 25.734 9.719 1 97.69 9 LEU B C 1
ATOM 2205 O O . LEU B 1 9 ? -14.875 25.797 8.672 1 97.69 9 LEU B O 1
ATOM 2209 N N . CYS B 1 10 ? -13.156 26.438 9.961 1 98.38 10 CYS B N 1
ATOM 2210 C CA . CYS B 1 10 ? -12.562 27.266 8.922 1 98.38 10 CYS B CA 1
ATOM 2211 C C . CYS B 1 10 ? -11.219 26.703 8.469 1 98.38 10 CYS B C 1
ATOM 2213 O O . CYS B 1 10 ? -10.32 26.484 9.289 1 98.38 10 CYS B O 1
ATOM 2215 N N . VAL B 1 11 ? -11.086 26.406 7.184 1 98.25 11 VAL B N 1
ATOM 2216 C CA . VAL B 1 11 ? -9.812 26 6.602 1 98.25 11 VAL B CA 1
ATOM 2217 C C . VAL B 1 11 ? -9.086 27.234 6.051 1 98.25 11 VAL B C 1
ATOM 2219 O O . VAL B 1 11 ? -9.453 27.766 5.004 1 98.25 11 VAL B O 1
ATOM 2222 N N . LEU B 1 12 ? -8.094 27.625 6.789 1 97.38 12 LEU B N 1
ATOM 2223 C CA . LEU B 1 12 ? -7.289 28.766 6.383 1 97.38 12 LEU B CA 1
ATOM 2224 C C . LEU B 1 12 ? -6.172 28.344 5.434 1 97.38 12 LEU B C 1
ATOM 2226 O O . LEU B 1 12 ? -5.188 27.734 5.859 1 97.38 12 LEU B O 1
ATOM 2230 N N . GLY B 1 13 ? -6.234 28.719 4.164 1 94.69 13 GLY B N 1
ATOM 2231 C CA . GLY B 1 13 ? -5.348 28.188 3.141 1 94.69 13 GLY B CA 1
ATOM 2232 C C . GLY B 1 13 ? -5.793 26.828 2.607 1 94.69 13 GLY B C 1
ATOM 2233 O O . GLY B 1 13 ? -5.059 25.844 2.703 1 94.69 13 GLY B O 1
ATOM 2234 N N . CYS B 1 14 ? -6.938 26.844 1.96 1 95.06 14 CYS B N 1
ATOM 2235 C CA . CYS B 1 14 ? -7.551 25.594 1.534 1 95.06 14 CYS B CA 1
ATOM 2236 C C . CYS B 1 14 ? -6.98 25.125 0.196 1 95.06 14 CYS B C 1
ATOM 2238 O O . CYS B 1 14 ? -7.676 25.156 -0.821 1 95.06 14 CYS B O 1
ATOM 2240 N N . GLY B 1 15 ? -5.797 24.703 0.273 1 91.94 15 GLY B N 1
ATOM 2241 C CA . GLY B 1 15 ? -5.156 24.109 -0.889 1 91.94 15 GLY B CA 1
ATOM 2242 C C . GLY B 1 15 ? -5.445 22.625 -1.032 1 91.94 15 GLY B C 1
ATOM 2243 O O . GLY B 1 15 ? -6.566 22.172 -0.78 1 91.94 15 GLY B O 1
ATOM 2244 N N . THR B 1 16 ? -4.441 21.891 -1.463 1 89.38 16 THR B N 1
ATOM 2245 C CA . THR B 1 16 ? -4.598 20.469 -1.726 1 89.38 16 THR B CA 1
ATOM 2246 C C . THR B 1 16 ? -4.934 19.719 -0.442 1 89.38 16 THR B C 1
ATOM 2248 O O . THR B 1 16 ? -5.902 18.953 -0.399 1 89.38 16 THR B O 1
ATOM 2251 N N . MET B 1 17 ? -4.141 19.906 0.587 1 93.31 17 MET B N 1
ATOM 2252 C CA . MET B 1 17 ? -4.367 19.188 1.837 1 93.31 17 MET B CA 1
ATOM 2253 C C . MET B 1 17 ? -5.652 19.656 2.51 1 93.31 17 MET B C 1
ATOM 2255 O O . MET B 1 17 ? -6.379 18.859 3.104 1 93.31 17 MET B O 1
ATOM 2259 N N . GLY B 1 18 ? -5.875 21 2.482 1 96 18 GLY B N 1
ATOM 2260 C CA . GLY B 1 18 ? -7.117 21.516 3.031 1 96 18 GLY B CA 1
ATOM 2261 C C . GLY B 1 18 ? -8.352 20.906 2.398 1 96 18 GLY B C 1
ATOM 2262 O O . GLY B 1 18 ? -9.289 20.516 3.1 1 96 18 GLY B O 1
ATOM 2263 N N . ARG B 1 19 ? -8.344 20.766 1.11 1 95.25 19 ARG B N 1
ATOM 2264 C CA . ARG B 1 19 ? -9.461 20.156 0.394 1 95.25 19 ARG B CA 1
ATOM 2265 C C . ARG B 1 19 ? -9.609 18.688 0.763 1 95.25 19 ARG B C 1
ATOM 2267 O O . ARG B 1 19 ? -10.727 18.188 0.896 1 95.25 19 ARG B O 1
ATOM 2274 N N . ALA B 1 20 ? -8.484 18 0.913 1 95.44 20 ALA B N 1
ATOM 2275 C CA . ALA B 1 20 ? -8.516 16.594 1.293 1 95.44 20 ALA B CA 1
ATOM 2276 C C . ALA B 1 20 ? -9.188 16.406 2.654 1 95.44 20 ALA B C 1
ATOM 2278 O O . ALA B 1 20 ? -10.008 15.5 2.832 1 95.44 20 ALA B O 1
ATOM 2279 N N . ILE B 1 21 ? -8.797 17.25 3.555 1 96.81 21 ILE B N 1
ATOM 2280 C CA . ILE B 1 21 ? -9.344 17.156 4.906 1 96.81 21 ILE B CA 1
ATOM 2281 C C . ILE B 1 21 ? -10.836 17.469 4.883 1 96.81 21 ILE B C 1
ATOM 2283 O O . ILE B 1 21 ? -11.641 16.719 5.449 1 96.81 21 ILE B O 1
ATOM 2287 N N . LEU B 1 22 ? -11.188 18.531 4.227 1 95.81 22 LEU B N 1
ATOM 2288 C CA . LEU B 1 22 ? -12.594 18.891 4.125 1 95.81 22 LEU B CA 1
ATOM 2289 C C . LEU B 1 22 ? -13.406 17.766 3.492 1 95.81 22 LEU B C 1
ATOM 2291 O O . LEU B 1 22 ? -14.5 17.438 3.969 1 95.81 22 LEU B O 1
ATOM 2295 N N . SER B 1 23 ? -12.906 17.234 2.428 1 95.44 23 SER B N 1
ATOM 2296 C CA . SER B 1 23 ? -13.586 16.141 1.748 1 95.44 23 SER B CA 1
ATOM 2297 C C . SER B 1 23 ? -13.773 14.938 2.678 1 95.44 23 SER B C 1
ATOM 2299 O O . SER B 1 23 ? -14.828 14.305 2.676 1 95.44 23 SER B O 1
ATOM 2301 N N . GLY B 1 24 ? -12.734 14.633 3.424 1 95 24 GLY B N 1
ATOM 2302 C CA . GLY B 1 24 ? -12.828 13.539 4.375 1 95 24 GLY B CA 1
ATOM 2303 C C . GLY B 1 24 ? -13.906 13.75 5.426 1 95 24 GLY B C 1
ATOM 2304 O O . GLY B 1 24 ? -14.664 12.836 5.734 1 95 24 GLY B O 1
ATOM 2305 N N . ILE B 1 25 ? -13.945 14.938 5.922 1 93.88 25 ILE B N 1
ATOM 2306 C CA . ILE B 1 25 ? -14.93 15.281 6.945 1 93.88 25 ILE B CA 1
ATOM 2307 C C . ILE B 1 25 ? -16.344 15.164 6.367 1 93.88 25 ILE B C 1
ATOM 2309 O O . ILE B 1 25 ? -17.203 14.5 6.941 1 93.88 25 ILE B O 1
ATOM 2313 N N . LEU B 1 26 ? -16.562 15.797 5.227 1 94.12 26 LEU B N 1
ATOM 2314 C CA . LEU B 1 26 ? -17.891 15.82 4.605 1 94.12 26 LEU B CA 1
ATOM 2315 C C . LEU B 1 26 ? -18.359 14.406 4.266 1 94.12 26 LEU B C 1
ATOM 2317 O O . LEU B 1 26 ? -19.531 14.07 4.461 1 94.12 26 LEU B O 1
ATOM 2321 N N . ASP B 1 27 ? -17.469 13.594 3.768 1 92.81 27 ASP B N 1
ATOM 2322 C CA . ASP B 1 27 ? -17.812 12.211 3.439 1 92.81 27 ASP B CA 1
ATOM 2323 C C . ASP B 1 27 ? -18.203 11.43 4.691 1 92.81 27 ASP B C 1
ATOM 2325 O O . ASP B 1 27 ? -19.094 10.578 4.641 1 92.81 27 ASP B O 1
ATOM 2329 N N . SER B 1 28 ? -17.438 11.664 5.688 1 90.31 28 SER B N 1
ATOM 2330 C CA . SER B 1 28 ? -17.703 10.953 6.934 1 90.31 28 SER B CA 1
ATOM 2331 C C . SER B 1 28 ? -19.062 11.344 7.516 1 90.31 28 SER B C 1
ATOM 2333 O O . SER B 1 28 ? -19.719 10.531 8.18 1 90.31 28 SER B O 1
ATOM 2335 N N . LEU B 1 29 ? -19.438 12.578 7.375 1 88.31 29 LEU B N 1
ATOM 2336 C CA . LEU B 1 29 ? -20.703 13.062 7.898 1 88.31 29 LEU B CA 1
ATOM 2337 C C . LEU B 1 29 ? -21.875 12.453 7.133 1 88.31 29 LEU B C 1
ATOM 2339 O O . LEU B 1 29 ? -22.984 12.367 7.66 1 88.31 29 LEU B O 1
ATOM 2343 N N . ASN B 1 30 ? -21.609 12 6.012 1 83.81 30 ASN B N 1
ATOM 2344 C CA . ASN B 1 30 ? -22.656 11.398 5.188 1 83.81 30 ASN B CA 1
ATOM 2345 C C . ASN B 1 30 ? -22.828 9.906 5.484 1 83.81 30 ASN B C 1
ATOM 2347 O O . ASN B 1 30 ? -23.75 9.273 4.988 1 83.81 30 ASN B O 1
ATOM 2351 N N . VAL B 1 31 ? -21.844 9.398 6.168 1 76.31 31 VAL B N 1
ATOM 2352 C CA . VAL B 1 31 ? -21.922 7.973 6.48 1 76.31 31 VAL B CA 1
ATOM 2353 C C . VAL B 1 31 ? -22.266 7.789 7.957 1 76.31 31 VAL B C 1
ATOM 2355 O O . VAL B 1 31 ? -21.812 8.555 8.805 1 76.31 31 VAL B O 1
ATOM 2358 N N . ALA B 1 32 ? -23.141 6.973 8.234 1 60.25 32 ALA B N 1
ATOM 2359 C CA . ALA B 1 32 ? -23.5 6.66 9.609 1 60.25 32 ALA B CA 1
ATOM 2360 C C . ALA B 1 32 ? -22.281 6.258 10.422 1 60.25 32 ALA B C 1
ATOM 2362 O O . ALA B 1 32 ? -21.453 5.453 9.969 1 60.25 32 ALA B O 1
ATOM 2363 N N . PRO B 1 33 ? -21.984 6.938 11.578 1 58.22 33 PRO B N 1
ATOM 2364 C CA . PRO B 1 33 ? -20.766 6.664 12.32 1 58.22 33 PRO B CA 1
ATOM 2365 C C . PRO B 1 33 ? -20.656 5.211 12.781 1 58.22 33 PRO B C 1
ATOM 2367 O O . PRO B 1 33 ? -21.641 4.645 13.266 1 58.22 33 PRO B O 1
ATOM 2370 N N . ALA B 1 34 ? -19.719 4.457 12.164 1 53.12 34 ALA B N 1
ATOM 2371 C CA . ALA B 1 34 ? -19.594 3.088 12.648 1 53.12 34 ALA B CA 1
ATOM 2372 C C . ALA B 1 34 ? -19.219 3.062 14.125 1 53.12 34 ALA B C 1
ATOM 2374 O O . ALA B 1 34 ? -19.594 2.143 14.859 1 53.12 34 ALA B O 1
ATOM 2375 N N . ASN B 1 35 ? -18.438 4.039 14.602 1 59.41 35 ASN B N 1
ATOM 2376 C CA . ASN B 1 35 ? -17.984 4.145 15.984 1 59.41 35 ASN B CA 1
ATOM 2377 C C . ASN B 1 35 ? -18.531 5.402 16.656 1 59.41 35 ASN B C 1
ATOM 2379 O O . ASN B 1 35 ? -19.172 6.227 16.016 1 59.41 35 ASN B O 1
ATOM 2383 N N . GLU B 1 36 ? -18.359 5.547 17.891 1 60.25 36 GLU B N 1
ATOM 2384 C CA . GLU B 1 36 ? -18.859 6.656 18.688 1 60.25 36 GLU B CA 1
ATOM 2385 C C . GLU B 1 36 ? -18.484 8 18.062 1 60.25 36 GLU B C 1
ATOM 2387 O O . GLU B 1 36 ? -17.297 8.289 17.875 1 60.25 36 GLU B O 1
ATOM 2392 N N . PRO B 1 37 ? -19.469 8.664 17.547 1 67.69 37 PRO B N 1
ATOM 2393 C CA . PRO B 1 37 ? -19.188 9.992 16.984 1 67.69 37 PRO B CA 1
ATOM 2394 C C . PRO B 1 37 ? -18.484 10.914 17.984 1 67.69 37 PRO B C 1
ATOM 2396 O O . PRO B 1 37 ? -18.672 10.773 19.203 1 67.69 37 PRO B O 1
ATOM 2399 N N . PRO B 1 38 ? -17.547 11.656 17.422 1 74.75 38 PRO B N 1
ATOM 2400 C CA . PRO B 1 38 ? -16.938 12.641 18.312 1 74.75 38 PRO B CA 1
ATOM 2401 C C . PRO B 1 38 ? -17.969 13.57 18.953 1 74.75 38 PRO B C 1
ATOM 2403 O O . PRO B 1 38 ? -19.094 13.688 18.453 1 74.75 38 PRO B O 1
ATOM 2406 N N . THR B 1 39 ? -17.562 14.109 19.984 1 79.5 39 THR B N 1
ATOM 2407 C CA . THR B 1 39 ? -18.453 15.023 20.719 1 79.5 39 THR B CA 1
ATOM 2408 C C . THR B 1 39 ? -18.688 16.281 19.906 1 79.5 39 THR B C 1
ATOM 2410 O O . THR B 1 39 ? -19.75 16.906 20.016 1 79.5 39 THR B O 1
ATOM 2413 N N . LEU B 1 40 ? -17.734 16.641 19.141 1 86.69 40 LEU B N 1
ATOM 2414 C CA . LEU B 1 40 ? -17.844 17.828 18.297 1 86.69 40 LEU B CA 1
ATOM 2415 C C . LEU B 1 40 ? -18.031 17.438 16.828 1 86.69 40 LEU B C 1
ATOM 2417 O O . LEU B 1 40 ? -17.219 16.703 16.266 1 86.69 40 LEU B O 1
ATOM 2421 N N . ILE B 1 41 ? -19.125 17.844 16.219 1 88.19 41 ILE B N 1
ATOM 2422 C CA . ILE B 1 41 ? -19.391 17.562 14.812 1 88.19 41 ILE B CA 1
ATOM 2423 C C . ILE B 1 41 ? -19.641 18.875 14.062 1 88.19 41 ILE B C 1
ATOM 2425 O O . ILE B 1 41 ? -20.641 19.547 14.289 1 88.19 41 ILE B O 1
ATOM 2429 N N . PRO B 1 42 ? -18.734 19.203 13.195 1 92.38 42 PRO B N 1
ATOM 2430 C CA . PRO B 1 42 ? -18.922 20.469 12.484 1 92.38 42 PRO B CA 1
ATOM 2431 C C . PRO B 1 42 ? -20.094 20.406 11.492 1 92.38 42 PRO B C 1
ATOM 2433 O O . PRO B 1 42 ? -20.297 19.391 10.844 1 92.38 42 PRO B O 1
ATOM 2436 N N . LYS B 1 43 ? -20.812 21.547 11.453 1 90 43 LYS B N 1
ATOM 2437 C CA . LYS B 1 43 ? -21.938 21.609 10.523 1 90 43 LYS B CA 1
ATOM 2438 C C . LYS B 1 43 ? -21.75 22.703 9.484 1 90 43 LYS B C 1
ATOM 2440 O O . LYS B 1 43 ? -22.422 22.719 8.453 1 90 43 LYS B O 1
ATOM 2445 N N . LYS B 1 44 ? -20.891 23.625 9.859 1 95.62 44 LYS B N 1
ATOM 2446 C CA . LYS B 1 44 ? -20.578 24.719 8.93 1 95.62 44 LYS B CA 1
ATOM 2447 C C . LYS B 1 44 ? -19.094 24.734 8.586 1 95.62 44 LYS B C 1
ATOM 2449 O O . LYS B 1 44 ? -18.25 24.484 9.453 1 95.62 44 LYS B O 1
ATOM 2454 N N . PHE B 1 45 ? -18.891 25.031 7.336 1 97.81 45 PHE B N 1
ATOM 2455 C CA . PHE B 1 45 ? -17.516 25 6.844 1 97.81 45 PHE B CA 1
ATOM 2456 C C . PHE B 1 45 ? -17.203 26.266 6.059 1 97.81 45 PHE B C 1
ATOM 2458 O O . PHE B 1 45 ? -18.031 26.75 5.281 1 97.81 45 PHE B O 1
ATOM 2465 N N . ILE B 1 46 ? -16.047 26.812 6.367 1 97.94 46 ILE B N 1
ATOM 2466 C CA . ILE B 1 46 ? -15.547 27.984 5.656 1 97.94 46 ILE B CA 1
ATOM 2467 C C . ILE B 1 46 ? -14.172 27.672 5.055 1 97.94 46 ILE B C 1
ATOM 2469 O O . ILE B 1 46 ? -13.328 27.062 5.715 1 97.94 46 ILE B O 1
ATOM 2473 N N . ALA B 1 47 ? -13.992 28 3.824 1 98.06 47 ALA B N 1
ATOM 2474 C CA . ALA B 1 47 ? -12.695 27.875 3.17 1 98.06 47 ALA B CA 1
ATOM 2475 C C . ALA B 1 47 ? -12.141 29.234 2.764 1 98.06 47 ALA B C 1
ATOM 2477 O O . ALA B 1 47 ? -12.82 30 2.084 1 98.06 47 ALA B O 1
ATOM 2478 N N . CYS B 1 48 ? -10.953 29.5 3.221 1 97.25 48 CYS B N 1
ATOM 2479 C CA . CYS B 1 48 ? -10.266 30.734 2.83 1 97.25 48 CYS B CA 1
ATOM 2480 C C . CYS B 1 48 ? -9.141 30.438 1.844 1 97.25 48 CYS B C 1
ATOM 2482 O O . CYS B 1 48 ? -8.312 29.547 2.082 1 97.25 48 CYS B O 1
ATOM 2484 N N . VAL B 1 49 ? -9.125 31.172 0.732 1 96.19 49 VAL B N 1
ATOM 2485 C CA . VAL B 1 49 ? -8.078 31.031 -0.266 1 96.19 49 VAL B CA 1
ATOM 2486 C C . VAL B 1 49 ? -7.582 32.406 -0.702 1 96.19 49 VAL B C 1
ATOM 2488 O O . VAL B 1 49 ? -8.21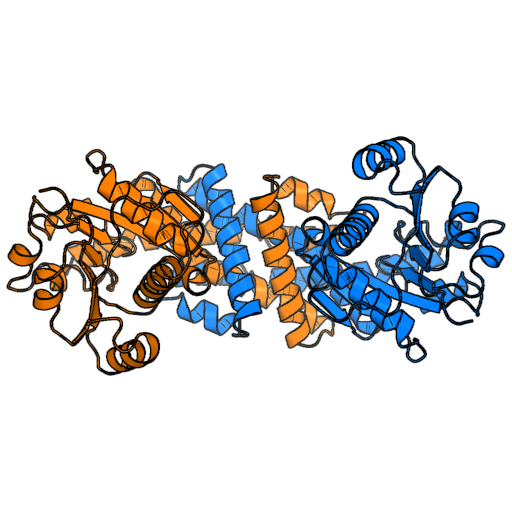1 33.438 -0.401 1 96.19 49 VAL B O 1
ATOM 2491 N N . SER B 1 50 ? -6.418 32.406 -1.336 1 92 50 SER B N 1
ATOM 2492 C CA . SER B 1 50 ? -5.824 33.688 -1.715 1 92 50 SER B CA 1
ATOM 2493 C C . SER B 1 50 ? -6.07 34 -3.188 1 92 50 SER B C 1
ATOM 2495 O O . SER B 1 50 ? -6.066 35.156 -3.594 1 92 50 SER B O 1
ATOM 2497 N N . GLY B 1 51 ? -6.293 32.969 -4.055 1 90.81 51 GLY B N 1
ATOM 2498 C CA . GLY B 1 51 ? -6.379 33.188 -5.488 1 90.81 51 GLY B CA 1
ATOM 2499 C C . GLY B 1 51 ? -7.656 32.656 -6.105 1 90.81 51 GLY B C 1
ATOM 2500 O O . GLY B 1 51 ? -8.32 31.797 -5.516 1 90.81 51 GLY B O 1
ATOM 2501 N N . GLU B 1 52 ? -7.875 33.156 -7.258 1 92.12 52 GLU B N 1
ATOM 2502 C CA . GLU B 1 52 ? -9.102 32.812 -7.965 1 92.12 52 GLU B CA 1
ATOM 2503 C C . GLU B 1 52 ? -9.078 31.359 -8.461 1 92.12 52 GLU B C 1
ATOM 2505 O O . GLU B 1 52 ? -10.109 30.688 -8.508 1 92.12 52 GLU B O 1
ATOM 2510 N N . GLU B 1 53 ? -7.941 30.953 -8.812 1 92.62 53 GLU B N 1
ATOM 2511 C CA . GLU B 1 53 ? -7.832 29.578 -9.305 1 92.62 53 GLU B CA 1
ATOM 2512 C C . GLU B 1 53 ? -8.219 28.578 -8.219 1 92.62 53 GLU B C 1
ATOM 2514 O O . GLU B 1 53 ? -8.969 27.641 -8.477 1 92.62 53 GLU B O 1
ATOM 2519 N N . SER B 1 54 ? -7.656 28.812 -7.078 1 92.25 54 SER B N 1
ATOM 2520 C CA . SER B 1 54 ? -7.992 27.953 -5.953 1 92.25 54 SER B CA 1
ATOM 2521 C C . SER B 1 54 ? -9.469 28.062 -5.59 1 92.25 54 SER B C 1
ATOM 2523 O O . SER B 1 54 ? -10.102 27.062 -5.23 1 92.25 54 SER B O 1
ATOM 2525 N N . ALA B 1 55 ? -9.969 29.266 -5.707 1 94.88 55 ALA B N 1
ATOM 2526 C CA . ALA B 1 55 ? -11.383 29.5 -5.414 1 94.88 55 ALA B CA 1
ATOM 2527 C C . ALA B 1 55 ? -12.281 28.688 -6.348 1 94.88 55 ALA B C 1
ATOM 2529 O O . ALA B 1 55 ? -13.266 28.094 -5.914 1 94.88 55 ALA B O 1
ATOM 2530 N N . GLN B 1 56 ? -11.914 28.688 -7.566 1 94.81 56 GLN B N 1
ATOM 2531 C CA . GLN B 1 56 ? -12.695 27.953 -8.562 1 94.81 56 GLN B CA 1
ATOM 2532 C C . GLN B 1 56 ? -12.664 26.453 -8.281 1 94.81 56 GLN B C 1
ATOM 2534 O O . GLN B 1 56 ? -13.688 25.781 -8.414 1 94.81 56 GLN B O 1
ATOM 2539 N N . ARG B 1 57 ? -11.555 25.969 -7.938 1 93.19 57 ARG B N 1
ATOM 2540 C CA . ARG B 1 57 ? -11.43 24.547 -7.617 1 93.19 57 ARG B CA 1
ATOM 2541 C C . ARG B 1 57 ? -12.336 24.172 -6.453 1 93.19 57 ARG B C 1
ATOM 2543 O O . ARG B 1 57 ? -12.977 23.109 -6.48 1 93.19 57 ARG B O 1
ATOM 2550 N N . ILE B 1 58 ? -12.344 25.016 -5.434 1 94.94 58 ILE B N 1
ATOM 2551 C CA . ILE B 1 58 ? -13.141 24.766 -4.242 1 94.94 58 ILE B CA 1
ATOM 2552 C C . ILE B 1 58 ? -14.625 24.797 -4.594 1 94.94 58 ILE B C 1
ATOM 2554 O O . ILE B 1 58 ? -15.398 23.953 -4.141 1 94.94 58 ILE B O 1
ATOM 2558 N N . LYS B 1 59 ? -14.969 25.75 -5.363 1 94.44 59 LYS B N 1
ATOM 2559 C CA . LYS B 1 59 ? -16.359 25.875 -5.785 1 94.44 59 LYS B CA 1
ATOM 2560 C C . LYS B 1 59 ? -16.812 24.641 -6.555 1 94.44 59 LYS B C 1
ATOM 2562 O O . LYS B 1 59 ? -17.922 24.156 -6.352 1 94.44 59 LYS B O 1
ATOM 2567 N N . GLU B 1 60 ? -15.984 24.188 -7.367 1 94.81 60 GLU B N 1
ATOM 2568 C CA . GLU B 1 60 ? -16.312 23.031 -8.18 1 94.81 60 GLU B CA 1
ATOM 2569 C C . GLU B 1 60 ? -16.422 21.766 -7.324 1 94.81 60 GLU B C 1
ATOM 2571 O O . GLU B 1 60 ? -17.281 20.922 -7.562 1 94.81 60 GLU B O 1
ATOM 2576 N N . GLU B 1 61 ? -15.586 21.719 -6.391 1 94.25 61 GLU B N 1
ATOM 2577 C CA . GLU B 1 61 ? -15.492 20.484 -5.605 1 94.25 61 GLU B CA 1
ATOM 2578 C C . GLU B 1 61 ? -16.562 20.438 -4.52 1 94.25 61 GLU B C 1
ATOM 2580 O O . GLU B 1 61 ? -17.109 19.375 -4.219 1 94.25 61 GLU B O 1
ATOM 2585 N N . PHE B 1 62 ? -16.875 21.578 -3.908 1 95.38 62 PHE B N 1
ATOM 2586 C CA . PHE B 1 62 ? -17.703 21.531 -2.705 1 95.38 62 PHE B CA 1
ATOM 2587 C C . PHE B 1 62 ? -19 22.297 -2.906 1 95.38 62 PHE B C 1
ATOM 2589 O O . PHE B 1 62 ? -19.938 22.156 -2.123 1 95.38 62 PHE B O 1
ATOM 2596 N N . ASN B 1 63 ? -19.062 23.094 -3.867 1 91.06 63 ASN B N 1
ATOM 2597 C CA . ASN B 1 63 ? -20.266 23.859 -4.188 1 91.06 63 ASN B CA 1
ATOM 2598 C C . ASN B 1 63 ? -20.812 24.594 -2.965 1 91.06 63 ASN B C 1
ATOM 2600 O O . ASN B 1 63 ? -20.062 25.328 -2.299 1 91.06 63 ASN B O 1
ATOM 2604 N N . ASP B 1 64 ? -22.109 24.359 -2.574 1 89.69 64 ASP B N 1
ATOM 2605 C CA . ASP B 1 64 ? -22.766 25.156 -1.542 1 89.69 64 ASP B CA 1
ATOM 2606 C C . ASP B 1 64 ? -22.562 24.531 -0.162 1 89.69 64 ASP B C 1
ATOM 2608 O O . ASP B 1 64 ? -23.078 25.047 0.835 1 89.69 64 ASP B O 1
ATOM 2612 N N . LYS B 1 65 ? -21.719 23.562 -0.135 1 92.94 65 LYS B N 1
ATOM 2613 C CA . LYS B 1 65 ? -21.484 22.891 1.139 1 92.94 65 LYS B CA 1
ATOM 2614 C C . LYS B 1 65 ? -20.516 23.688 2.018 1 92.94 65 LYS B C 1
ATOM 2616 O O . LYS B 1 65 ? -20.438 23.453 3.225 1 92.94 65 LYS B O 1
ATOM 2621 N N . ILE B 1 66 ? -19.844 24.578 1.341 1 95.31 66 ILE B N 1
ATOM 2622 C CA . ILE B 1 66 ? -18.859 25.359 2.086 1 95.31 66 ILE B CA 1
ATOM 2623 C C . ILE B 1 66 ? -18.984 26.844 1.731 1 95.31 66 ILE B C 1
ATOM 2625 O O . ILE B 1 66 ? -19.406 27.188 0.621 1 95.31 66 ILE B O 1
ATOM 2629 N N . THR B 1 67 ? -18.766 27.719 2.709 1 97.12 67 THR B N 1
ATOM 2630 C CA . THR B 1 67 ? -18.625 29.141 2.447 1 97.12 67 THR B CA 1
ATOM 2631 C C . THR B 1 67 ? -17.219 29.484 1.972 1 97.12 67 THR B C 1
ATOM 2633 O O . THR B 1 67 ? -16.234 29.156 2.648 1 97.12 67 THR B O 1
ATOM 2636 N N . LEU B 1 68 ? -17.188 30.047 0.817 1 97.44 68 LEU B N 1
ATOM 2637 C CA . LEU B 1 68 ? -15.891 30.375 0.223 1 97.44 68 LEU B CA 1
ATOM 2638 C C . LEU B 1 68 ? -15.547 31.844 0.426 1 97.44 68 LEU B C 1
ATOM 2640 O O . LEU B 1 68 ? -16.359 32.719 0.139 1 97.44 68 LEU B O 1
ATOM 2644 N N . LEU B 1 69 ? -14.375 32.125 0.988 1 96.88 69 LEU B N 1
ATOM 2645 C CA . LEU B 1 69 ? -13.867 33.469 1.164 1 96.88 69 LEU B CA 1
ATOM 2646 C C . LEU B 1 69 ? -12.531 33.656 0.457 1 96.88 69 LEU B C 1
ATOM 2648 O O . LEU B 1 69 ? -11.57 32.938 0.738 1 96.88 69 LEU B O 1
ATOM 2652 N N . VAL B 1 70 ? -12.461 34.625 -0.418 1 96.25 70 VAL B N 1
ATOM 2653 C CA . VAL B 1 70 ? -11.234 34.906 -1.164 1 96.25 70 VAL B CA 1
ATOM 2654 C C . VAL B 1 70 ? -10.578 36.156 -0.633 1 96.25 70 VAL B C 1
ATOM 2656 O O . VAL B 1 70 ? -11.141 37.25 -0.733 1 96.25 70 VAL B O 1
ATOM 2659 N N . GLY B 1 71 ? -9.445 36 -0.066 1 93.62 71 GLY B N 1
ATOM 2660 C CA . GLY B 1 71 ? -8.703 37.156 0.414 1 93.62 71 GLY B CA 1
ATOM 2661 C C . GLY B 1 71 ? -9.266 37.75 1.697 1 93.62 71 GLY B C 1
ATOM 2662 O O . GLY B 1 71 ? -9.016 38.906 2.021 1 93.62 71 GLY B O 1
ATOM 2663 N N . ASN B 1 72 ? -10.062 37.031 2.408 1 94.62 72 ASN B N 1
ATOM 2664 C CA . ASN B 1 72 ? -10.695 37.5 3.635 1 94.62 72 ASN B CA 1
ATOM 2665 C C . ASN B 1 72 ? -10.523 36.5 4.773 1 94.62 72 ASN B C 1
ATOM 2667 O O . ASN B 1 72 ? -11.508 36 5.32 1 94.62 72 ASN B O 1
ATOM 2671 N N . ASN B 1 73 ? -9.289 36.375 5.188 1 97.25 73 ASN B N 1
ATOM 2672 C CA . ASN B 1 73 ? -8.945 35.375 6.215 1 97.25 73 ASN B CA 1
ATOM 2673 C C . ASN B 1 73 ? -9.594 35.719 7.555 1 97.25 73 ASN B C 1
ATOM 2675 O O . ASN B 1 73 ? -10.117 34.844 8.234 1 97.25 73 ASN B O 1
ATOM 2679 N N . VAL B 1 74 ? -9.562 37.031 7.918 1 98 74 VAL B N 1
ATOM 2680 C CA . VAL B 1 74 ? -10.016 37.469 9.234 1 98 74 VAL B CA 1
ATOM 2681 C C . VAL B 1 74 ? -11.508 37.188 9.391 1 98 74 VAL B C 1
ATOM 2683 O O . VAL B 1 74 ? -11.953 36.719 10.445 1 98 74 VAL B O 1
ATOM 2686 N N . GLU B 1 75 ? -12.281 37.438 8.375 1 97.69 75 GLU B N 1
ATOM 2687 C CA . GLU B 1 75 ? -13.719 37.188 8.414 1 97.69 75 GLU B CA 1
ATOM 2688 C C . GLU B 1 75 ? -14 35.688 8.617 1 97.69 75 GLU B C 1
ATOM 2690 O O . GLU B 1 75 ? -14.898 35.344 9.383 1 97.69 75 GLU B O 1
ATOM 2695 N N . GLY B 1 76 ? -13.305 34.875 7.867 1 97.56 76 GLY B N 1
ATOM 2696 C CA . GLY B 1 76 ? -13.469 33.438 8.023 1 97.56 76 GLY B CA 1
ATOM 2697 C C . GLY B 1 76 ? -13.172 32.938 9.422 1 97.56 76 GLY B C 1
ATOM 2698 O O . GLY B 1 76 ? -13.93 32.156 9.992 1 97.56 76 GLY B O 1
ATOM 2699 N N . VAL B 1 77 ? -12.078 33.438 9.953 1 98.25 77 VAL B N 1
ATOM 2700 C CA . VAL B 1 77 ? -11.656 33.031 11.289 1 98.25 77 VAL B CA 1
ATOM 2701 C C . VAL B 1 77 ? -12.633 33.562 12.328 1 98.25 77 VAL B C 1
ATOM 2703 O O . VAL B 1 77 ? -12.961 32.875 13.297 1 98.25 77 VAL B O 1
ATOM 2706 N N . LYS B 1 78 ? -13.094 34.781 12.125 1 97.94 78 LYS B N 1
ATOM 2707 C CA . LYS B 1 78 ? -14.031 35.406 13.055 1 97.94 78 LYS B CA 1
ATOM 2708 C C . LYS B 1 78 ? -15.289 34.562 13.211 1 97.94 78 LYS B C 1
ATOM 2710 O O . LYS B 1 78 ? -15.805 34.406 14.32 1 97.94 78 LYS B O 1
ATOM 2715 N N . GLU B 1 79 ? -15.719 34 12.172 1 96.81 79 GLU B N 1
ATOM 2716 C CA . GLU B 1 79 ? -16.984 33.25 12.156 1 96.81 79 GLU B CA 1
ATOM 2717 C C . GLU B 1 79 ? -16.781 31.812 12.586 1 96.81 79 GLU B C 1
ATOM 2719 O O . GLU B 1 79 ? -17.75 31.078 12.828 1 96.81 79 GLU B O 1
ATOM 2724 N N . ALA B 1 80 ? -15.57 31.391 12.734 1 97.81 80 ALA B N 1
ATOM 2725 C CA . ALA B 1 80 ? -15.289 29.969 12.984 1 97.81 80 ALA B CA 1
ATOM 2726 C C . ALA B 1 80 ? -15 29.734 14.461 1 97.81 80 ALA B C 1
ATOM 2728 O O . ALA B 1 80 ? -14.75 30.672 15.219 1 97.81 80 ALA B O 1
ATOM 2729 N N . ASP B 1 81 ? -15.078 28.484 14.859 1 97.38 81 ASP B N 1
ATOM 2730 C CA . ASP B 1 81 ? -14.703 28.031 16.188 1 97.38 81 ASP B CA 1
ATOM 2731 C C . ASP B 1 81 ? -13.375 27.281 16.172 1 97.38 81 ASP B C 1
ATOM 2733 O O . ASP B 1 81 ? -12.617 27.328 17.141 1 97.38 81 ASP B O 1
ATOM 2737 N N . ILE B 1 82 ? -13.203 26.578 15.094 1 97.62 82 ILE B N 1
ATOM 2738 C CA . ILE B 1 82 ? -11.992 25.797 14.883 1 97.62 82 ILE B CA 1
ATOM 2739 C C . ILE B 1 82 ? -11.328 26.203 13.578 1 97.62 82 ILE B C 1
ATOM 2741 O O . ILE B 1 82 ? -12 26.328 12.547 1 97.62 82 ILE B O 1
ATOM 2745 N N . ILE B 1 83 ? -10.039 26.438 13.641 1 98.31 83 ILE B N 1
ATOM 2746 C CA . ILE B 1 83 ? -9.266 26.844 12.469 1 98.31 83 ILE B CA 1
ATOM 2747 C C . ILE B 1 83 ? -8.297 25.719 12.078 1 98.31 83 ILE B C 1
ATOM 2749 O O . ILE B 1 83 ? -7.441 25.328 12.867 1 98.31 83 ILE B O 1
ATOM 2753 N N . LEU B 1 84 ? -8.492 25.172 10.938 1 98.44 84 LEU B N 1
ATOM 2754 C CA . LEU B 1 84 ? -7.48 24.312 10.32 1 98.44 84 LEU B CA 1
ATOM 2755 C C . LEU B 1 84 ? -6.484 25.156 9.523 1 98.44 84 LEU B C 1
ATOM 2757 O O . LEU B 1 84 ? -6.82 25.688 8.461 1 98.44 84 LEU B O 1
ATOM 2761 N N . LEU B 1 85 ? -5.328 25.234 10.031 1 98.19 85 LEU B N 1
ATOM 2762 C CA . LEU B 1 85 ? -4.297 26.078 9.445 1 98.19 85 LEU B CA 1
ATOM 2763 C C . LEU B 1 85 ? -3.492 25.312 8.406 1 98.19 85 LEU B C 1
ATOM 2765 O O . LEU B 1 85 ? -2.621 24.516 8.75 1 98.19 85 LEU B O 1
ATOM 2769 N N . CYS B 1 86 ? -3.742 25.609 7.129 1 96.56 86 CYS B N 1
ATOM 2770 C CA . CYS B 1 86 ? -3.195 24.828 6.023 1 96.56 86 CYS B CA 1
ATOM 2771 C C . CYS B 1 86 ? -2.41 25.719 5.066 1 96.56 86 CYS B C 1
ATOM 2773 O O . CYS B 1 86 ? -2.314 25.422 3.875 1 96.56 86 CYS B O 1
ATOM 2775 N N . THR B 1 87 ? -1.842 26.75 5.512 1 92.5 87 THR B N 1
ATOM 2776 C CA . THR B 1 87 ? -1.054 27.641 4.676 1 92.5 87 THR B CA 1
ATOM 2777 C C . THR B 1 87 ? 0.384 27.141 4.555 1 92.5 87 THR B C 1
ATOM 2779 O O . THR B 1 87 ? 0.759 26.156 5.188 1 92.5 87 THR B O 1
ATOM 2782 N N . LYS B 1 88 ? 1.107 27.844 3.736 1 87.25 88 LYS B N 1
ATOM 2783 C CA . LYS B 1 88 ? 2.547 27.594 3.705 1 87.25 88 LYS B CA 1
ATOM 2784 C C . LYS B 1 88 ? 3.223 28.109 4.969 1 87.25 88 LYS B C 1
ATOM 2786 O O . LYS B 1 88 ? 2.832 29.156 5.504 1 87.25 88 LYS B O 1
ATOM 2791 N N . PRO B 1 89 ? 4.242 27.391 5.379 1 90.06 89 PRO B N 1
ATOM 2792 C CA . PRO B 1 89 ? 4.922 27.812 6.609 1 90.06 89 PRO B CA 1
ATOM 2793 C C . PRO B 1 89 ? 5.496 29.234 6.508 1 90.06 89 PRO B C 1
ATOM 2795 O O . PRO B 1 89 ? 5.492 29.969 7.492 1 90.06 89 PRO B O 1
ATOM 2798 N N . GLN B 1 90 ? 5.793 29.641 5.336 1 85.88 90 GLN B N 1
ATOM 2799 C CA . GLN B 1 90 ? 6.496 30.906 5.145 1 85.88 90 GLN B CA 1
ATOM 2800 C C . GLN B 1 90 ? 5.547 32.094 5.309 1 85.88 90 GLN B C 1
ATOM 2802 O O . GLN B 1 90 ? 5.992 33.219 5.559 1 85.88 90 GLN B O 1
ATOM 2807 N N . VAL B 1 91 ? 4.312 31.828 5.234 1 89.69 91 VAL B N 1
ATOM 2808 C CA . VAL B 1 91 ? 3.395 32.969 5.199 1 89.69 91 VAL B CA 1
ATOM 2809 C C . VAL B 1 91 ? 2.52 32.969 6.449 1 89.69 91 VAL B C 1
ATOM 2811 O O . VAL B 1 91 ? 1.696 33.844 6.641 1 89.69 91 VAL B O 1
ATOM 2814 N N . VAL B 1 92 ? 2.693 31.984 7.309 1 93.88 92 VAL B N 1
ATOM 2815 C CA . VAL B 1 92 ? 1.789 31.797 8.438 1 93.88 92 VAL B CA 1
ATOM 2816 C C . VAL B 1 92 ? 1.883 32.969 9.391 1 93.88 92 VAL B C 1
ATOM 2818 O O . VAL B 1 92 ? 0.863 33.469 9.867 1 93.88 92 VAL B O 1
ATOM 2821 N N . LYS B 1 93 ? 3.055 33.469 9.672 1 94.06 93 LYS B N 1
ATOM 2822 C CA . LYS B 1 93 ? 3.23 34.594 10.586 1 94.06 93 LYS B CA 1
ATOM 2823 C C . LYS B 1 93 ? 2.482 35.812 10.094 1 94.06 93 LYS B C 1
ATOM 2825 O O . LYS B 1 93 ? 1.779 36.469 10.867 1 94.06 93 LYS B O 1
ATOM 2830 N N . THR B 1 94 ? 2.635 36.062 8.805 1 94.06 94 THR B N 1
ATOM 2831 C CA . THR B 1 94 ? 1.97 37.219 8.203 1 94.06 94 THR B CA 1
ATOM 2832 C C . THR B 1 94 ? 0.454 37.094 8.336 1 94.06 94 THR B C 1
ATOM 2834 O O . THR B 1 94 ? -0.225 38.062 8.648 1 94.06 94 THR B O 1
ATOM 2837 N N . ILE B 1 95 ? -0.076 35.938 8.219 1 95.12 95 ILE B N 1
ATOM 2838 C CA . ILE B 1 95 ? -1.514 35.688 8.258 1 95.12 95 ILE B CA 1
ATOM 2839 C C . ILE B 1 95 ? -2.021 35.812 9.688 1 95.12 95 ILE B C 1
ATOM 2841 O O . ILE B 1 95 ? -3.037 36.469 9.938 1 95.12 95 ILE B O 1
ATOM 2845 N N . LEU B 1 96 ? -1.314 35.312 10.648 1 96.44 96 LEU B N 1
ATOM 2846 C CA . LEU B 1 96 ? -1.771 35.25 12.031 1 96.44 96 LEU B CA 1
ATOM 2847 C C . LEU B 1 96 ? -1.582 36.625 12.711 1 96.44 96 LEU B C 1
ATOM 2849 O O . LEU B 1 96 ? -2.158 36.875 13.773 1 96.44 96 LEU B O 1
ATOM 2853 N N . THR B 1 97 ? -0.822 37.5 12.047 1 94.81 97 THR B N 1
ATOM 2854 C CA . THR B 1 97 ? -0.568 38.781 12.664 1 94.81 97 THR B CA 1
ATOM 2855 C C . THR B 1 97 ? -1.283 39.906 11.898 1 94.81 97 THR B C 1
ATOM 2857 O O . THR B 1 97 ? -1.095 41.094 12.188 1 94.81 97 THR B O 1
ATOM 2860 N N . GLU B 1 98 ? -1.998 39.562 10.977 1 94.75 98 GLU B N 1
ATOM 2861 C CA . GLU B 1 98 ? -2.758 40.562 10.242 1 94.75 98 GLU B CA 1
ATOM 2862 C C . GLU B 1 98 ? -3.758 41.281 11.156 1 94.75 98 GLU B C 1
ATOM 2864 O O . GLU B 1 98 ? -4.164 40.719 12.188 1 94.75 98 GLU B O 1
ATOM 2869 N N . GLU B 1 99 ? -4.137 42.438 10.711 1 96.31 99 GLU B N 1
ATOM 2870 C CA . GLU B 1 99 ? -5.039 43.25 11.523 1 96.31 99 GLU B CA 1
ATOM 2871 C C . GLU B 1 99 ? -6.371 42.531 11.75 1 96.31 99 GLU B C 1
ATOM 2873 O O . GLU B 1 99 ? -6.992 42.062 10.797 1 96.31 99 GLU B O 1
ATOM 2878 N N . GLY B 1 100 ? -6.773 42.438 12.984 1 97.31 100 GLY B N 1
ATOM 2879 C CA . GLY B 1 100 ? -8.055 41.844 13.336 1 97.31 100 GLY B CA 1
ATOM 2880 C C . GLY B 1 100 ? -7.965 40.344 13.641 1 97.31 100 GLY B C 1
ATOM 2881 O O . GLY B 1 100 ? -8.875 39.781 14.25 1 97.31 100 GLY B O 1
ATOM 2882 N N . MET B 1 101 ? -6.918 39.75 13.281 1 98 101 MET B N 1
ATOM 2883 C CA . MET B 1 101 ? -6.777 38.312 13.414 1 98 101 MET B CA 1
ATOM 2884 C C . MET B 1 101 ? -6.66 37.906 14.883 1 98 101 MET B C 1
ATOM 2886 O O . MET B 1 101 ? -7.289 36.938 15.32 1 98 101 MET B O 1
ATOM 2890 N N . GLN B 1 102 ? -5.934 38.656 15.617 1 96.62 102 GLN B N 1
ATOM 2891 C CA . GLN B 1 102 ? -5.715 38.344 17.031 1 96.62 102 GLN B CA 1
ATOM 2892 C C . GLN B 1 102 ? -7.039 38.281 17.781 1 96.62 102 GLN B C 1
ATOM 2894 O O . GLN B 1 102 ? -7.293 37.312 18.516 1 96.62 102 GLN B O 1
ATOM 2899 N N . LYS B 1 103 ? -7.766 39.281 17.547 1 97.25 103 LYS B N 1
ATOM 2900 C CA . LYS B 1 103 ? -9.07 39.312 18.219 1 97.25 103 LYS B CA 1
ATOM 2901 C C . LYS B 1 103 ? -9.945 38.156 17.766 1 97.25 103 LYS B C 1
ATOM 2903 O O . LYS B 1 103 ? -10.641 37.531 18.578 1 97.25 103 LYS B O 1
ATOM 2908 N N . SER B 1 104 ? -9.906 37.812 16.516 1 98 104 SER B N 1
ATOM 2909 C CA . SER B 1 104 ? -10.734 36.781 15.945 1 98 104 SER B CA 1
ATOM 2910 C C . SER B 1 104 ? -10.328 35.406 16.469 1 98 104 SER B C 1
ATOM 2912 O O . SER B 1 104 ? -11.148 34.469 16.516 1 98 104 SER B O 1
ATOM 2914 N N . LEU B 1 105 ? -9.133 35.219 16.875 1 98.06 105 LEU B N 1
ATOM 2915 C CA . LEU B 1 105 ? -8.586 33.938 17.266 1 98.06 105 LEU B CA 1
ATOM 2916 C C . LEU B 1 105 ? -8.828 33.656 18.75 1 98.06 105 LEU B C 1
ATOM 2918 O O . LEU B 1 105 ? -8.547 32.562 19.25 1 98.06 105 LEU B O 1
ATOM 2922 N N . GLU B 1 106 ? -9.367 34.625 19.469 1 97.12 106 GLU B N 1
ATOM 2923 C CA . GLU B 1 106 ? -9.57 34.469 20.906 1 97.12 106 GLU B CA 1
ATOM 2924 C C . GLU B 1 106 ? -10.484 33.281 21.219 1 97.12 106 GLU B C 1
ATOM 2926 O O . GLU B 1 106 ? -11.57 33.156 20.641 1 97.12 106 GLU B O 1
ATOM 2931 N N . ASN B 1 107 ? -9.977 32.375 22.078 1 95.81 107 ASN B N 1
ATOM 2932 C CA . ASN B 1 107 ? -10.711 31.25 22.625 1 95.81 107 ASN B CA 1
ATOM 2933 C C . ASN B 1 107 ? -11.047 30.219 21.531 1 95.81 107 ASN B C 1
ATOM 2935 O O . ASN B 1 107 ? -12.047 29.516 21.641 1 95.81 107 ASN B O 1
ATOM 2939 N N . LYS B 1 108 ? -10.289 30.188 20.516 1 96.75 108 LYS B N 1
ATOM 2940 C CA . LYS B 1 108 ? -10.531 29.234 19.438 1 96.75 108 LYS B CA 1
ATOM 2941 C C . LYS B 1 108 ? -9.484 28.125 19.438 1 96.75 108 LYS B C 1
ATOM 2943 O O . LYS B 1 108 ? -8.531 28.172 20.219 1 96.75 108 LYS B O 1
ATOM 2948 N N . LEU B 1 109 ? -9.734 27.094 18.641 1 97.06 109 LEU B N 1
ATOM 2949 C CA . LEU B 1 109 ? -8.797 25.984 18.438 1 97.06 109 LEU B CA 1
ATOM 2950 C C . LEU B 1 109 ? -8.133 26.078 17.062 1 97.06 109 LEU B C 1
ATOM 2952 O O . LEU B 1 109 ? -8.812 26.203 16.047 1 97.06 109 LEU B O 1
ATOM 2956 N N . ILE B 1 110 ? -6.801 26.094 17.062 1 98.19 110 ILE B N 1
ATOM 2957 C CA . ILE B 1 110 ? -6.023 25.984 15.836 1 98.19 110 ILE B CA 1
ATOM 2958 C C . ILE B 1 110 ? -5.461 24.562 15.703 1 98.19 110 ILE B C 1
ATOM 2960 O O . ILE B 1 110 ? -4.832 24.047 16.625 1 98.19 110 ILE B O 1
ATOM 2964 N N . ILE B 1 111 ? -5.77 23.906 14.617 1 98.25 111 ILE B N 1
ATOM 2965 C CA . ILE B 1 111 ? -5.086 22.688 14.203 1 98.25 111 ILE B CA 1
ATOM 2966 C C . ILE B 1 111 ? -4.172 23 13.016 1 98.25 111 ILE B C 1
ATOM 2968 O O . ILE B 1 111 ? -4.648 23.234 11.906 1 98.25 111 ILE B O 1
ATOM 2972 N N . SER B 1 112 ? -2.918 22.953 13.266 1 98.38 112 SER B N 1
ATOM 2973 C CA . SER B 1 112 ? -1.946 23.344 12.25 1 98.38 112 SER B CA 1
ATOM 2974 C C . SER B 1 112 ? -1.34 22.125 11.57 1 98.38 112 SER B C 1
ATOM 2976 O O . SER B 1 112 ? -0.883 21.188 12.242 1 98.38 112 SER B O 1
ATOM 2978 N N . ILE B 1 113 ? -1.31 22.125 10.258 1 97.31 113 ILE B N 1
ATOM 2979 C CA . ILE B 1 113 ? -0.663 21.031 9.539 1 97.31 113 ILE B CA 1
ATOM 2980 C C . ILE B 1 113 ? 0.612 21.547 8.875 1 97.31 113 ILE B C 1
ATOM 2982 O O . ILE B 1 113 ? 1.069 20.969 7.879 1 97.31 113 ILE B O 1
ATOM 2986 N N . LEU B 1 114 ? 1.174 22.672 9.375 1 95 114 LEU B N 1
ATOM 2987 C CA . LEU B 1 114 ? 2.35 23.297 8.781 1 95 114 LEU B CA 1
ATOM 2988 C C . LEU B 1 114 ? 3.615 22.516 9.133 1 95 114 LEU B C 1
ATOM 2990 O O . LEU B 1 114 ? 3.865 22.234 10.305 1 95 114 LEU B O 1
ATOM 2994 N N . ALA B 1 115 ? 4.41 22.281 8.117 1 92.31 115 ALA B N 1
ATOM 2995 C CA . ALA B 1 115 ? 5.684 21.594 8.328 1 92.31 115 ALA B CA 1
ATOM 2996 C C . ALA B 1 115 ? 6.68 22.5 9.047 1 92.31 115 ALA B C 1
ATOM 2998 O O . ALA B 1 115 ? 6.906 23.641 8.633 1 92.31 115 ALA B O 1
ATOM 2999 N N . GLY B 1 116 ? 7.164 22.062 10.164 1 92.88 116 GLY B N 1
ATOM 3000 C CA . GLY B 1 116 ? 8.312 22.688 10.805 1 92.88 116 GLY B CA 1
ATOM 3001 C C . GLY B 1 116 ? 7.922 23.812 11.758 1 92.88 116 GLY B C 1
ATOM 3002 O O . GLY B 1 116 ? 8.766 24.312 12.508 1 92.88 116 GLY B O 1
ATOM 3003 N N . VAL B 1 117 ? 6.676 24.25 11.766 1 94.94 117 VAL B N 1
ATOM 3004 C CA . VAL B 1 117 ? 6.242 25.312 12.656 1 94.94 117 VAL B CA 1
ATOM 3005 C C . VAL B 1 117 ? 5.75 24.719 13.977 1 94.94 117 VAL B C 1
ATOM 3007 O O . VAL B 1 117 ? 4.773 23.969 13.992 1 94.94 117 VAL B O 1
ATOM 3010 N N . THR B 1 118 ? 6.344 25.062 15.023 1 95.88 118 THR B N 1
ATOM 3011 C CA . THR B 1 118 ? 6.078 24.422 16.312 1 95.88 118 THR B CA 1
ATOM 3012 C C . THR B 1 118 ? 4.871 25.062 16.984 1 95.88 118 THR B C 1
A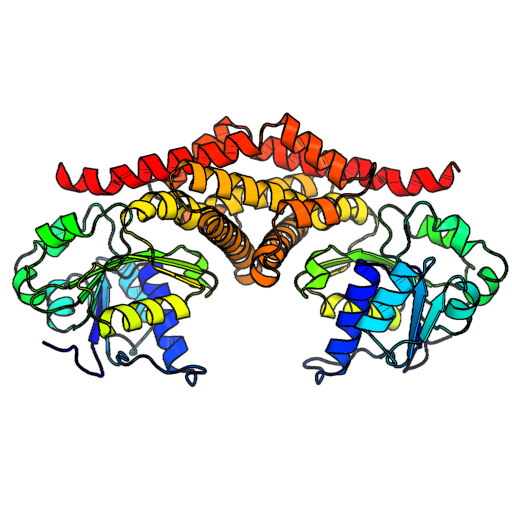TOM 3014 O O . THR B 1 118 ? 4.438 26.156 16.609 1 95.88 118 THR B O 1
ATOM 3017 N N . ILE B 1 119 ? 4.379 24.375 17.953 1 96.81 119 ILE B N 1
ATOM 3018 C CA . ILE B 1 119 ? 3.287 24.891 18.781 1 96.81 119 ILE B CA 1
ATOM 3019 C C . ILE B 1 119 ? 3.73 26.172 19.469 1 96.81 119 ILE B C 1
ATOM 3021 O O . ILE B 1 119 ? 2.984 27.156 19.5 1 96.81 119 ILE B O 1
ATOM 3025 N N . ASP B 1 120 ? 4.945 26.172 19.969 1 95.5 120 ASP B N 1
ATOM 3026 C CA . ASP B 1 120 ? 5.473 27.344 20.656 1 95.5 120 ASP B CA 1
ATOM 3027 C C . ASP B 1 120 ? 5.523 28.547 19.719 1 95.5 120 ASP B C 1
ATOM 3029 O O . ASP B 1 120 ? 5.188 29.656 20.125 1 95.5 120 ASP B O 1
ATOM 3033 N N . GLN B 1 121 ? 5.941 28.344 18.562 1 95 121 GLN B N 1
ATOM 3034 C CA . GLN B 1 121 ? 5.973 29.422 17.578 1 95 121 GLN B CA 1
ATOM 3035 C C . GLN B 1 121 ? 4.57 29.969 17.312 1 95 121 GLN B C 1
ATOM 3037 O O . GLN B 1 121 ? 4.367 31.172 17.25 1 95 121 GLN B O 1
ATOM 3042 N N . LEU B 1 122 ? 3.623 29.094 17.125 1 96.5 122 LEU B N 1
ATOM 3043 C CA . LEU B 1 122 ? 2.248 29.516 16.859 1 96.5 122 LEU B CA 1
ATOM 3044 C C . LEU B 1 122 ? 1.674 30.281 18.047 1 96.5 122 LEU B C 1
ATOM 3046 O O . LEU B 1 122 ? 0.917 31.234 17.859 1 96.5 122 LEU B O 1
ATOM 3050 N N . LYS B 1 123 ? 2.062 29.891 19.234 1 96 123 LYS B N 1
ATOM 3051 C CA . LYS B 1 123 ? 1.604 30.578 20.438 1 96 123 LYS B CA 1
ATOM 3052 C C . LYS B 1 123 ? 2.115 32 20.469 1 96 123 LYS B C 1
ATOM 3054 O O . LYS B 1 123 ? 1.467 32.875 21.047 1 96 123 LYS B O 1
ATOM 3059 N N . GLU B 1 124 ? 3.225 32.188 19.844 1 95.38 124 GLU B N 1
ATOM 3060 C CA . GLU B 1 124 ? 3.779 33.531 19.781 1 95.38 124 GLU B CA 1
ATOM 3061 C C . GLU B 1 124 ? 2.943 34.438 18.875 1 95.38 124 GLU B C 1
ATOM 3063 O O . GLU B 1 124 ? 2.969 35.656 19.016 1 95.38 124 GLU B O 1
ATOM 3068 N N . TRP B 1 125 ? 2.291 33.844 17.953 1 95.38 125 TRP B N 1
ATOM 3069 C CA . TRP B 1 125 ? 1.588 34.594 16.938 1 95.38 125 TRP B CA 1
ATOM 3070 C C . TRP B 1 125 ? 0.083 34.594 17.188 1 95.38 125 TRP B C 1
ATOM 3072 O O . TRP B 1 125 ? -0.688 35.125 16.391 1 95.38 125 TRP B O 1
ATOM 3082 N N . ALA B 1 126 ? -0.396 33.969 18.266 1 96.81 126 ALA B N 1
ATOM 3083 C CA . ALA B 1 126 ? -1.812 33.875 18.609 1 96.81 126 ALA B CA 1
ATOM 3084 C C . ALA B 1 126 ? -2.059 34.312 20.047 1 96.81 126 ALA B C 1
ATOM 3086 O O . ALA B 1 126 ? -1.139 34.312 20.859 1 96.81 126 ALA B O 1
ATOM 3087 N N . PRO B 1 127 ? -3.305 34.75 20.328 1 96.62 127 PRO B N 1
ATOM 3088 C CA . PRO B 1 127 ? -3.611 35.094 21.719 1 96.62 127 PRO B CA 1
ATOM 3089 C C . PRO B 1 127 ? -3.43 33.906 22.656 1 96.62 127 PRO B C 1
ATOM 3091 O O . PRO B 1 127 ? -3.561 32.75 22.25 1 96.62 127 PRO B O 1
ATOM 3094 N N . SER B 1 128 ? -3.182 34.156 23.922 1 95.56 128 SER B N 1
ATOM 3095 C CA . SER B 1 128 ? -2.914 33.125 24.922 1 95.56 128 SER B CA 1
ATOM 3096 C C . SER B 1 128 ? -4.109 32.219 25.094 1 95.56 128 SER B C 1
ATOM 3098 O O . SER B 1 128 ? -3.953 31.062 25.5 1 95.56 128 SER B O 1
ATOM 3100 N N . SER B 1 129 ? -5.273 32.719 24.75 1 96 129 SER B N 1
ATOM 3101 C CA . SER B 1 129 ? -6.488 31.922 24.953 1 96 129 SER B CA 1
ATOM 3102 C C . SER B 1 129 ? -6.684 30.922 23.812 1 96 129 SER B C 1
ATOM 3104 O O . SER B 1 129 ? -7.531 30.031 23.906 1 96 129 SER B O 1
ATOM 3106 N N . THR B 1 130 ? -5.91 31.109 22.734 1 96.56 130 THR B N 1
ATOM 3107 C CA . THR B 1 130 ? -6.023 30.188 21.609 1 96.56 130 THR B CA 1
ATOM 3108 C C . THR B 1 130 ? -5.391 28.844 21.938 1 96.56 130 THR B C 1
ATOM 3110 O O . THR B 1 130 ? -4.27 28.781 22.438 1 96.56 130 THR B O 1
ATOM 3113 N N . ARG B 1 131 ? -6.152 27.766 21.719 1 97.25 131 ARG B N 1
ATOM 3114 C CA . ARG B 1 131 ? -5.633 26.422 21.859 1 97.25 131 ARG B CA 1
ATOM 3115 C C . ARG B 1 131 ? -5.031 25.922 20.547 1 97.25 131 ARG B C 1
ATOM 3117 O O . ARG B 1 131 ? -5.562 26.203 19.469 1 97.25 131 ARG B O 1
ATOM 3124 N N . ILE B 1 132 ? -3.908 25.188 20.672 1 98 132 ILE B N 1
ATOM 3125 C CA . ILE B 1 132 ? -3.186 24.859 19.453 1 98 132 ILE B CA 1
ATOM 3126 C C . ILE B 1 132 ? -2.828 23.375 19.453 1 98 132 ILE B C 1
ATOM 3128 O O . ILE B 1 132 ? -2.299 22.859 20.453 1 98 132 ILE B O 1
ATOM 3132 N N . ILE B 1 133 ? -3.182 22.656 18.391 1 98.31 133 ILE B N 1
ATOM 3133 C CA . ILE B 1 133 ? -2.771 21.297 18.094 1 98.31 133 ILE B CA 1
ATOM 3134 C C . ILE B 1 133 ? -1.993 21.266 16.781 1 98.31 133 ILE B C 1
ATOM 3136 O O . ILE B 1 133 ? -2.33 21.969 15.836 1 98.31 133 ILE B O 1
ATOM 3140 N N . ARG B 1 134 ? -0.941 20.516 16.781 1 98.25 134 ARG B N 1
ATOM 3141 C CA . ARG B 1 134 ? -0.173 20.312 15.555 1 98.25 134 ARG B CA 1
ATOM 3142 C C . ARG B 1 134 ? -0.442 18.938 14.953 1 98.25 134 ARG B C 1
ATOM 3144 O O . ARG B 1 134 ? -0.551 17.953 15.68 1 98.25 134 ARG B O 1
ATOM 3151 N N . ALA B 1 135 ? -0.624 18.875 13.641 1 98.44 135 ALA B N 1
ATOM 3152 C CA . ALA B 1 135 ? -0.847 17.625 12.906 1 98.44 135 ALA B CA 1
ATOM 3153 C C . ALA B 1 135 ? 0.017 17.578 11.648 1 98.44 135 ALA B C 1
ATOM 3155 O O . ALA B 1 135 ? 0.2 18.578 10.969 1 98.44 135 ALA B O 1
ATOM 3156 N N . MET B 1 136 ? 0.58 16.438 11.406 1 98.19 136 MET B N 1
ATOM 3157 C CA . MET B 1 136 ? 1.387 16.234 10.203 1 98.19 136 MET B CA 1
ATOM 3158 C C . MET B 1 136 ? 0.788 15.141 9.328 1 98.19 136 MET B C 1
ATOM 3160 O O . MET B 1 136 ? 1.116 13.961 9.477 1 98.19 136 MET B O 1
ATOM 3164 N N . PRO B 1 137 ? -0.042 15.539 8.375 1 97.81 137 PRO B N 1
ATOM 3165 C CA . PRO B 1 137 ? -0.576 14.578 7.402 1 97.81 137 PRO B CA 1
ATOM 3166 C C . PRO B 1 137 ? 0.351 14.375 6.207 1 97.81 137 PRO B C 1
ATOM 3168 O O . PRO B 1 137 ? 1.433 14.961 6.148 1 97.81 137 PRO B O 1
ATOM 3171 N N . ASN B 1 138 ? -0.026 13.422 5.348 1 97.19 138 ASN B N 1
ATOM 3172 C CA . ASN B 1 138 ? 0.673 13.203 4.086 1 97.19 138 ASN B CA 1
ATOM 3173 C C . ASN B 1 138 ? -0.301 13.102 2.916 1 97.19 138 ASN B C 1
ATOM 3175 O O . ASN B 1 138 ? -1.516 13.055 3.117 1 97.19 138 ASN B O 1
ATOM 3179 N N . THR B 1 139 ? 0.133 13.141 1.762 1 96.25 139 THR B N 1
ATOM 3180 C CA . THR B 1 139 ? -0.673 13.367 0.567 1 96.25 139 THR B CA 1
ATOM 3181 C C . THR B 1 139 ? -1.614 12.188 0.324 1 96.25 139 THR B C 1
ATOM 3183 O O . THR B 1 139 ? -2.705 12.359 -0.224 1 96.25 139 THR B O 1
ATOM 3186 N N . PRO B 1 140 ? -1.316 10.992 0.715 1 98.12 140 PRO B N 1
ATOM 3187 C CA . PRO B 1 140 ? -2.275 9.914 0.481 1 98.12 140 PRO B CA 1
ATOM 3188 C C .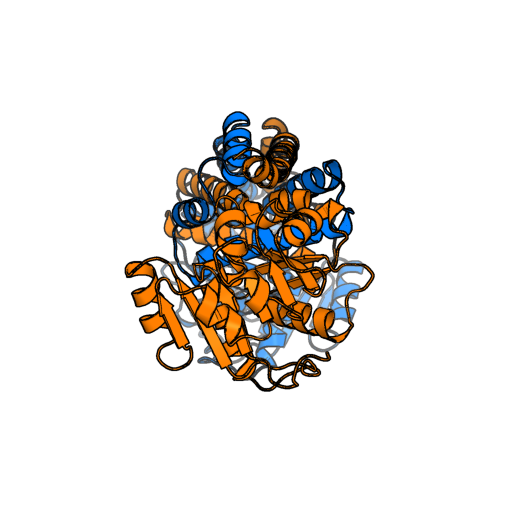 PRO B 1 140 ? -3.598 10.133 1.213 1 98.12 140 PRO B C 1
ATOM 3190 O O . PRO B 1 140 ? -4.566 9.406 0.974 1 98.12 140 PRO B O 1
ATOM 3193 N N . CYS B 1 141 ? -3.656 11.148 2.084 1 97.5 141 CYS B N 1
ATOM 3194 C CA . CYS B 1 141 ? -4.922 11.555 2.688 1 97.5 141 CYS B CA 1
ATOM 3195 C C . CYS B 1 141 ? -5.961 11.867 1.617 1 97.5 141 CYS B C 1
ATOM 3197 O O . CYS B 1 141 ? -7.16 11.688 1.839 1 97.5 141 CYS B O 1
ATOM 3199 N N . MET B 1 142 ? -5.543 12.195 0.448 1 95.94 142 MET B N 1
ATOM 3200 C CA . MET B 1 142 ? -6.422 12.57 -0.654 1 95.94 142 MET B CA 1
ATOM 3201 C C . MET B 1 142 ? -7.285 11.391 -1.088 1 95.94 142 MET B C 1
ATOM 3203 O O . MET B 1 142 ? -8.344 11.578 -1.696 1 95.94 142 MET B O 1
ATOM 3207 N N . ILE B 1 143 ? -6.812 10.148 -0.764 1 96.75 143 ILE B N 1
ATOM 3208 C CA . ILE B 1 143 ? -7.57 8.961 -1.152 1 96.75 143 ILE B CA 1
ATOM 3209 C C . ILE B 1 143 ? -7.922 8.141 0.089 1 96.75 143 ILE B C 1
ATOM 3211 O O . ILE B 1 143 ? -8.117 6.93 0.006 1 96.75 143 ILE B O 1
ATOM 3215 N N . ARG B 1 144 ? -7.855 8.797 1.226 1 97.12 144 ARG B N 1
ATOM 3216 C CA . ARG B 1 144 ? -8.25 8.219 2.504 1 97.12 144 ARG B CA 1
ATOM 3217 C C . ARG B 1 144 ? -7.297 7.105 2.92 1 97.12 144 ARG B C 1
ATOM 3219 O O . ARG B 1 144 ? -7.711 6.129 3.551 1 97.12 144 ARG B O 1
ATOM 3226 N N . GLU B 1 145 ? -6.086 7.125 2.412 1 97.56 145 GLU B N 1
ATOM 3227 C CA . GLU B 1 145 ? -5.035 6.18 2.781 1 97.56 145 GLU B CA 1
ATOM 3228 C C . GLU B 1 145 ? -3.85 6.891 3.42 1 97.56 145 GLU B C 1
ATOM 3230 O O . GLU B 1 145 ? -2.701 6.48 3.24 1 97.56 145 GLU B O 1
ATOM 3235 N N . GLY B 1 146 ? -4.137 7.965 4.066 1 98 146 GLY B N 1
ATOM 3236 C CA . GLY B 1 146 ? -3.094 8.82 4.613 1 98 146 GLY B CA 1
ATOM 3237 C C . GLY B 1 146 ? -2.629 8.391 5.992 1 98 146 GLY B C 1
ATOM 3238 O O . GLY B 1 146 ? -3.146 7.418 6.551 1 98 146 GLY B O 1
ATOM 3239 N N . MET B 1 147 ? -1.566 8.969 6.441 1 98.31 147 MET B N 1
ATOM 3240 C CA . MET B 1 147 ? -1.012 8.898 7.789 1 98.31 147 MET B CA 1
ATOM 3241 C C . MET B 1 147 ? -0.881 10.297 8.391 1 98.31 147 MET B C 1
ATOM 3243 O O . MET B 1 147 ? -0.318 11.195 7.77 1 98.31 147 MET B O 1
ATOM 3247 N N . THR B 1 148 ? -1.518 10.469 9.586 1 98.56 148 THR B N 1
ATOM 3248 C CA . THR B 1 148 ? -1.381 11.758 10.258 1 98.56 148 THR B CA 1
ATOM 3249 C C . THR B 1 148 ? -0.909 11.562 11.695 1 98.56 148 THR B C 1
ATOM 3251 O O . THR B 1 148 ? -1.467 10.75 12.438 1 98.56 148 THR B O 1
ATOM 3254 N N . VAL B 1 149 ? 0.145 12.266 12.062 1 98.69 149 VAL B N 1
ATOM 3255 C CA . VAL B 1 149 ? 0.603 12.289 13.445 1 98.69 149 VAL B CA 1
ATOM 3256 C C . VAL B 1 149 ? 0.255 13.641 14.078 1 98.69 149 VAL B C 1
ATOM 3258 O O . VAL B 1 149 ? 0.563 14.695 13.516 1 98.69 149 VAL B O 1
ATOM 3261 N N . LEU B 1 150 ? -0.426 13.555 15.211 1 98.5 150 LEU B N 1
ATOM 3262 C CA . LEU B 1 150 ? -0.841 14.758 15.922 1 98.5 150 LEU B CA 1
ATOM 3263 C C . LEU B 1 150 ? -0.036 14.938 17.203 1 98.5 150 LEU B C 1
ATOM 3265 O O . LEU B 1 150 ? 0.418 13.961 17.797 1 98.5 150 LEU B O 1
ATOM 3269 N N . SER B 1 151 ? 0.189 16.125 17.531 1 98.31 151 SER B N 1
ATOM 3270 C CA . SER B 1 151 ? 0.76 16.484 18.828 1 98.31 151 SER B CA 1
ATOM 3271 C C . SER B 1 151 ? -0.135 17.469 19.578 1 98.31 151 SER B C 1
ATOM 3273 O O . SER B 1 151 ? -0.381 18.578 19.109 1 98.31 151 SER B O 1
ATOM 3275 N N . CYS B 1 152 ? -0.575 17 20.672 1 95.75 152 CYS B N 1
ATOM 3276 C CA . CYS B 1 152 ? -1.405 17.812 21.562 1 95.75 152 CYS B CA 1
ATOM 3277 C C . CYS B 1 152 ? -0.618 18.266 22.781 1 95.75 152 CYS B C 1
ATOM 3279 O O . CYS B 1 152 ? 0.111 17.469 23.391 1 95.75 152 CYS B O 1
ATOM 3281 N N . PRO B 1 153 ? -0.804 19.562 23.125 1 93.19 153 PRO B N 1
ATOM 3282 C CA . PRO B 1 153 ? -0.181 20 24.391 1 93.19 153 PRO B CA 1
ATOM 3283 C C . PRO B 1 153 ? -0.721 19.25 25.594 1 93.19 153 PRO B C 1
ATOM 3285 O O . PRO B 1 153 ? -1.771 18.609 25.516 1 93.19 153 PRO B O 1
ATOM 3288 N N . THR B 1 154 ? 0.013 19.297 26.688 1 88.94 154 THR B N 1
ATOM 3289 C CA . THR B 1 154 ? -0.348 18.578 27.906 1 88.94 154 THR B CA 1
ATOM 3290 C C . THR B 1 154 ? -1.714 19.031 28.406 1 88.94 154 THR B C 1
ATOM 3292 O O . THR B 1 154 ? -2.453 18.25 29 1 88.94 154 THR B O 1
ATOM 3295 N N . ASP B 1 155 ? -2.057 20.281 28.188 1 88.75 155 ASP B N 1
ATOM 3296 C CA . ASP B 1 155 ? -3.307 20.828 28.688 1 88.75 155 ASP B CA 1
ATOM 3297 C C . ASP B 1 155 ? -4.41 20.766 27.641 1 88.75 155 ASP B C 1
ATOM 3299 O O . ASP B 1 155 ? -5.449 21.406 27.781 1 88.75 155 ASP B O 1
ATOM 3303 N N . CYS B 1 156 ? -4.164 19.969 26.672 1 91.81 156 CYS B N 1
ATOM 3304 C CA . CYS B 1 156 ? -5.152 19.781 25.625 1 91.81 156 CYS B CA 1
ATOM 3305 C C . CYS B 1 156 ? -6.43 19.156 26.156 1 91.81 156 CYS B C 1
ATOM 3307 O O . CYS B 1 156 ? -6.379 18.156 26.875 1 91.81 156 CYS B O 1
ATOM 3309 N N . SER B 1 157 ? -7.543 19.781 25.844 1 92.38 157 SER B N 1
ATOM 3310 C CA . SER B 1 157 ? -8.812 19.234 26.312 1 92.38 157 SER B CA 1
ATOM 3311 C C . SER B 1 157 ? -9.141 17.922 25.609 1 92.38 157 SER B C 1
ATOM 3313 O O . SER B 1 157 ? -8.688 17.672 24.5 1 92.38 157 SER B O 1
ATOM 3315 N N . LYS B 1 158 ? -9.938 17.109 26.266 1 92.62 158 LYS B N 1
ATOM 3316 C CA . LYS B 1 158 ? -10.383 15.844 25.688 1 92.62 158 LYS B CA 1
ATOM 3317 C C . LYS B 1 158 ? -11.18 16.062 24.406 1 92.62 158 LYS B C 1
ATOM 3319 O O . LYS B 1 158 ? -11.039 15.312 23.453 1 92.62 158 LYS B O 1
ATOM 3324 N N . ASP B 1 159 ? -11.938 17.094 24.406 1 92.56 159 ASP B N 1
ATOM 3325 C CA . ASP B 1 159 ? -12.773 17.406 23.25 1 92.56 159 ASP B CA 1
ATOM 3326 C C . ASP B 1 159 ? -11.914 17.797 22.047 1 92.56 159 ASP B C 1
ATOM 3328 O O . ASP B 1 159 ? -12.141 17.328 20.938 1 92.56 159 ASP B O 1
ATOM 3332 N N . ASP B 1 160 ? -10.938 18.672 22.312 1 94.56 160 ASP B N 1
ATOM 3333 C CA . ASP B 1 160 ? -10.047 19.094 21.234 1 94.56 160 ASP B CA 1
ATOM 3334 C C . ASP B 1 160 ? -9.273 17.906 20.672 1 94.56 160 ASP B C 1
ATOM 3336 O O . ASP B 1 160 ? -9.172 17.766 19.453 1 94.56 160 ASP B O 1
ATOM 3340 N N . ARG B 1 161 ? -8.844 17.125 21.578 1 94.62 161 ARG B N 1
ATOM 3341 C CA . ARG B 1 161 ? -8.07 15.953 21.188 1 94.62 161 ARG B CA 1
ATOM 3342 C C . ARG B 1 161 ? -8.914 14.977 20.391 1 94.62 161 ARG B C 1
ATOM 3344 O O . ARG B 1 161 ? -8.5 14.516 19.312 1 94.62 161 ARG B O 1
ATOM 3351 N N . SER B 1 162 ? -10.039 14.656 20.844 1 93.38 162 SER B N 1
ATOM 3352 C CA . SER B 1 162 ? -10.93 13.703 20.188 1 93.38 162 SER B CA 1
ATOM 3353 C C . SER B 1 162 ? -11.375 14.211 18.828 1 93.38 162 SER B C 1
ATOM 3355 O O . SER B 1 162 ? -11.445 13.445 17.859 1 93.38 162 SER B O 1
ATOM 3357 N N . PHE B 1 163 ? -11.688 15.484 18.828 1 94 163 PHE B N 1
ATOM 3358 C CA . PHE B 1 163 ? -12.102 16.078 17.562 1 94 163 PHE B CA 1
ATOM 3359 C C . PHE B 1 163 ? -10.992 15.992 16.531 1 94 163 PHE B C 1
ATOM 3361 O O . PHE B 1 163 ? -11.234 15.594 15.383 1 94 163 PHE B O 1
ATOM 3368 N N . SER B 1 164 ? -9.812 16.359 16.938 1 96.06 164 SER B N 1
ATOM 3369 C CA . SER B 1 164 ? -8.672 16.375 16.016 1 96.06 164 SER B CA 1
ATOM 3370 C C . SER B 1 164 ? -8.352 14.969 15.516 1 96.06 164 SER B C 1
ATOM 3372 O O . SER B 1 164 ? -8.086 14.773 14.328 1 96.06 164 SER B O 1
ATOM 3374 N N . ILE B 1 165 ? -8.414 13.984 16.391 1 95.38 165 ILE B N 1
ATOM 3375 C CA . ILE B 1 165 ? -8.156 12.602 16 1 95.38 165 ILE B CA 1
ATOM 3376 C C . ILE B 1 165 ? -9.227 12.133 15.023 1 95.38 165 ILE B C 1
ATOM 3378 O O . ILE B 1 165 ? -8.914 11.484 14.016 1 95.38 165 ILE B O 1
ATOM 3382 N N . TRP B 1 166 ? -10.398 12.516 15.336 1 94.94 166 TRP B N 1
ATOM 3383 C CA . TRP B 1 166 ? -11.508 12.125 14.469 1 94.94 166 TRP B CA 1
ATOM 3384 C C . TRP B 1 166 ? -11.328 12.695 13.07 1 94.94 166 TRP B C 1
ATOM 3386 O O . TRP B 1 166 ? -11.461 11.977 12.078 1 94.94 166 TRP B O 1
ATOM 3396 N N . VAL B 1 167 ? -11.008 13.93 12.961 1 95.38 167 VAL B N 1
ATOM 3397 C CA . VAL B 1 167 ? -10.828 14.602 11.68 1 95.38 167 VAL B CA 1
ATOM 3398 C C . VAL B 1 167 ? -9.844 13.828 10.812 1 95.38 167 VAL B C 1
ATOM 3400 O O . VAL B 1 167 ? -10.148 13.492 9.664 1 95.38 167 VAL B O 1
ATOM 3403 N N . PHE B 1 168 ? -8.758 13.453 11.391 1 97.06 168 PHE B N 1
ATOM 3404 C CA . PHE B 1 168 ? -7.695 12.891 10.562 1 97.06 168 PHE B CA 1
ATOM 3405 C C . PHE B 1 168 ? -7.867 11.383 10.414 1 97.06 168 PHE B C 1
ATOM 3407 O O . PHE B 1 168 ? -7.273 10.773 9.523 1 97.06 168 PHE B O 1
ATOM 3414 N N . SER B 1 169 ? -8.703 10.789 11.258 1 95.5 169 SER B N 1
ATOM 3415 C CA . SER B 1 169 ? -9.023 9.375 11.094 1 95.5 169 SER B CA 1
ATOM 3416 C C . SER B 1 169 ? -9.906 9.148 9.867 1 95.5 169 SER B C 1
ATOM 3418 O O . SER B 1 169 ? -9.984 8.031 9.359 1 95.5 169 SER B O 1
ATOM 3420 N N . THR B 1 170 ? -10.539 10.219 9.422 1 94.44 170 THR B N 1
ATOM 3421 C CA . THR B 1 170 ? -11.359 10.109 8.219 1 94.44 170 THR B CA 1
ATOM 3422 C C . THR B 1 170 ? -10.477 10 6.98 1 94.44 170 THR B C 1
ATOM 3424 O O . THR B 1 170 ? -10.945 9.617 5.906 1 94.44 170 THR B O 1
ATOM 3427 N N . LEU B 1 171 ? -9.227 10.281 7.109 1 97.19 171 LEU B N 1
ATOM 3428 C CA . LEU B 1 171 ? -8.328 10.391 5.961 1 97.19 171 LEU B CA 1
ATOM 3429 C C . LEU B 1 171 ? -7.34 9.234 5.926 1 97.19 171 LEU B C 1
ATOM 3431 O O . LEU B 1 171 ? -6.492 9.164 5.035 1 97.19 171 LEU B O 1
ATOM 3435 N N . GLY B 1 172 ? -7.406 8.383 6.828 1 96.88 172 GLY B N 1
ATOM 3436 C CA . GLY B 1 172 ? -6.48 7.273 7.004 1 96.88 172 GLY B CA 1
ATOM 3437 C C . GLY B 1 172 ? -6.172 6.977 8.461 1 96.88 172 GLY B C 1
ATOM 3438 O O . GLY B 1 172 ? -7.066 6.996 9.305 1 96.88 172 GLY B O 1
ATOM 3439 N N . ARG B 1 173 ? -4.906 6.695 8.734 1 97.62 173 ARG B N 1
ATOM 3440 C CA . ARG B 1 173 ? -4.48 6.414 10.102 1 97.62 173 ARG B CA 1
ATOM 3441 C C . ARG B 1 173 ? -4.074 7.691 10.828 1 97.62 173 ARG B C 1
ATOM 3443 O O . ARG B 1 173 ? -3.553 8.625 10.211 1 97.62 173 ARG B O 1
ATOM 3450 N N . ALA B 1 174 ? -4.352 7.734 12.055 1 97.62 174 ALA B N 1
ATOM 3451 C CA . ALA B 1 174 ? -3.984 8.875 12.898 1 97.62 174 ALA B CA 1
ATOM 3452 C C . ALA B 1 174 ? -3.404 8.406 14.227 1 97.62 174 ALA B C 1
ATOM 3454 O O . ALA B 1 174 ? -3.861 7.414 14.797 1 97.62 174 ALA B O 1
ATOM 3455 N N . ARG B 1 175 ? -2.355 9.102 14.664 1 96.38 175 ARG B N 1
ATOM 3456 C CA . ARG B 1 175 ? -1.803 8.789 15.977 1 96.38 175 ARG B CA 1
ATOM 3457 C C . ARG B 1 175 ? -1.252 10.039 16.656 1 96.38 175 ARG B C 1
ATOM 3459 O O . ARG B 1 175 ? -1.005 11.047 16 1 96.38 175 ARG B O 1
ATOM 3466 N N . ILE B 1 176 ? -1.08 9.961 18 1 97.44 176 ILE B N 1
ATOM 3467 C CA . ILE B 1 176 ? -0.57 11.078 18.781 1 97.44 176 ILE B CA 1
ATOM 3468 C C . ILE B 1 176 ? 0.866 10.797 19.219 1 97.44 176 ILE B C 1
ATOM 3470 O O . ILE B 1 176 ? 1.172 9.695 19.688 1 97.44 176 ILE B O 1
ATOM 3474 N N . LEU B 1 177 ? 1.722 11.711 19 1 97.94 177 LEU B N 1
ATOM 3475 C CA . LEU B 1 177 ? 3.094 11.688 19.484 1 97.94 177 LEU B CA 1
ATOM 3476 C C . LEU B 1 177 ? 3.479 13.031 20.094 1 97.94 177 LEU B C 1
ATOM 3478 O O . LEU B 1 177 ? 2.773 14.023 19.922 1 97.94 177 LEU B O 1
ATOM 3482 N N . ASP B 1 178 ? 4.582 12.977 20.844 1 97.56 178 ASP B N 1
ATOM 3483 C CA . ASP B 1 178 ? 5.16 14.234 21.312 1 97.56 178 ASP B CA 1
ATOM 3484 C C . ASP B 1 178 ? 5.645 15.086 20.141 1 97.56 178 ASP B C 1
ATOM 3486 O O . ASP B 1 178 ? 6.125 14.555 19.141 1 97.56 178 ASP B O 1
ATOM 3490 N N . GLU B 1 179 ? 5.598 16.391 20.328 1 97.38 179 GLU B N 1
ATOM 3491 C CA . GLU B 1 179 ? 5.926 17.312 19.234 1 97.38 179 GLU B CA 1
ATOM 3492 C C . GLU B 1 179 ? 7.367 17.125 18.781 1 97.38 179 GLU B C 1
ATOM 3494 O O . GLU B 1 179 ? 7.691 17.375 17.609 1 97.38 179 GLU B O 1
ATOM 3499 N N . LYS B 1 180 ? 8.258 16.672 19.672 1 96.69 180 LYS B N 1
ATOM 3500 C CA . LYS B 1 180 ? 9.672 16.516 19.344 1 96.69 180 LYS B CA 1
ATOM 3501 C C . LYS B 1 180 ? 9.867 15.523 18.203 1 96.69 180 LYS B C 1
ATOM 3503 O O . LYS B 1 180 ? 10.914 15.523 17.547 1 96.69 180 LYS B O 1
ATOM 3508 N N . HIS B 1 181 ? 8.898 14.641 17.953 1 98.12 181 HIS B N 1
ATOM 3509 C CA . HIS B 1 181 ? 9.008 13.609 16.938 1 98.12 181 HIS B CA 1
ATOM 3510 C C . HIS B 1 181 ? 8.508 14.109 15.586 1 98.12 181 HIS B C 1
ATOM 3512 O O . HIS B 1 181 ? 8.695 13.445 14.562 1 98.12 181 HIS B O 1
ATOM 3518 N N . LEU B 1 182 ? 7.906 15.32 15.492 1 97.94 182 LEU B N 1
ATOM 3519 C CA . LEU B 1 182 ? 7.133 15.695 14.312 1 97.94 182 LEU B CA 1
ATOM 3520 C C . LEU B 1 182 ? 8.047 16.078 13.156 1 97.94 182 LEU B C 1
ATOM 3522 O O . LEU B 1 182 ? 7.66 15.977 11.992 1 97.94 182 LEU B O 1
ATOM 3526 N N . ASP B 1 183 ? 9.273 16.484 13.453 1 97.69 183 ASP B N 1
ATOM 3527 C CA . ASP B 1 183 ? 10.195 16.703 12.344 1 97.69 183 ASP B CA 1
ATOM 3528 C C . ASP B 1 183 ? 10.547 15.383 11.656 1 97.69 183 ASP B C 1
ATOM 3530 O O . ASP B 1 183 ? 10.586 15.312 10.422 1 97.69 183 ASP B O 1
ATOM 3534 N N . ALA B 1 184 ? 10.82 14.375 12.461 1 98.44 184 ALA B N 1
ATOM 3535 C CA . ALA B 1 184 ? 11.102 13.047 11.914 1 98.44 184 ALA B CA 1
ATOM 3536 C C . ALA B 1 184 ? 9.891 12.484 11.18 1 98.44 184 ALA B C 1
ATOM 3538 O O . ALA B 1 184 ? 10.031 11.844 10.141 1 98.44 184 ALA B O 1
ATOM 3539 N N . VAL B 1 185 ? 8.719 12.766 11.688 1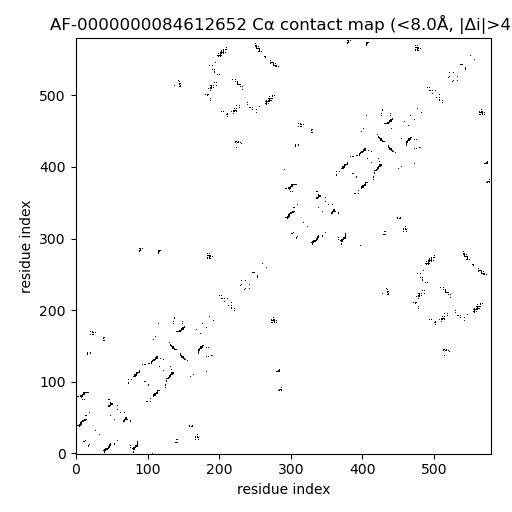 98.69 185 VAL B N 1
ATOM 3540 C CA . VAL B 1 185 ? 7.469 12.359 11.047 1 98.69 185 VAL B CA 1
ATOM 3541 C C . VAL B 1 185 ? 7.344 13.039 9.68 1 98.69 185 VAL B C 1
ATOM 3543 O O . VAL B 1 185 ? 6.965 12.406 8.695 1 98.69 185 VAL B O 1
ATOM 3546 N N . THR B 1 186 ? 7.648 14.297 9.656 1 97.75 186 THR B N 1
ATOM 3547 C CA . THR B 1 186 ? 7.598 15.047 8.398 1 97.75 186 THR B CA 1
ATOM 3548 C C . THR B 1 186 ? 8.547 14.445 7.371 1 97.75 186 THR B C 1
ATOM 3550 O O . THR B 1 186 ? 8.172 14.234 6.215 1 97.75 186 THR B O 1
ATOM 3553 N N . GLY B 1 187 ? 9.734 14.125 7.789 1 98.12 187 GLY B N 1
ATOM 3554 C CA . GLY B 1 187 ? 10.727 13.547 6.898 1 98.12 187 GLY B CA 1
ATOM 3555 C C . GLY B 1 187 ? 10.344 12.172 6.395 1 98.12 187 GLY B C 1
ATOM 3556 O O . GLY B 1 187 ? 10.594 11.836 5.234 1 98.12 187 GLY B O 1
ATOM 3557 N N . LEU B 1 188 ? 9.742 11.344 7.211 1 98.62 188 LEU B N 1
ATOM 3558 C CA . LEU B 1 188 ? 9.453 9.953 6.891 1 98.62 188 LEU B CA 1
ATOM 3559 C C . LEU B 1 188 ? 8.07 9.812 6.262 1 98.62 188 LEU B C 1
ATOM 3561 O O . LEU B 1 188 ? 7.941 9.352 5.125 1 98.62 188 LEU B O 1
ATOM 3565 N N . SER B 1 189 ? 7.07 10.289 6.918 1 98.06 189 SER B N 1
ATOM 3566 C CA . SER B 1 189 ? 5.688 10.117 6.484 1 98.06 189 SER B CA 1
ATOM 3567 C C . SER B 1 189 ? 5.25 11.25 5.562 1 98.06 189 SER B C 1
ATOM 3569 O O . SER B 1 189 ? 4.52 11.023 4.598 1 98.06 189 SER B O 1
ATOM 3571 N N . GLY B 1 190 ? 5.645 12.438 5.902 1 97.19 190 GLY B N 1
ATOM 3572 C CA . GLY B 1 190 ? 5.305 13.57 5.059 1 97.19 190 GLY B CA 1
ATOM 3573 C C . GLY B 1 190 ? 5.906 13.484 3.668 1 97.19 190 GLY B C 1
ATOM 3574 O O . GLY B 1 190 ? 5.211 13.664 2.67 1 97.19 190 GLY B O 1
ATOM 3575 N N . SER B 1 191 ? 7.195 13.164 3.635 1 98.06 191 SER B N 1
ATOM 3576 C CA . SER B 1 191 ? 7.922 13.078 2.373 1 98.06 191 SER B CA 1
ATOM 3577 C C . SER B 1 191 ? 7.906 11.664 1.813 1 98.06 191 SER B C 1
ATOM 3579 O O . SER B 1 191 ? 8.211 11.445 0.639 1 98.06 191 SER B O 1
ATOM 3581 N N . GLY B 1 192 ? 7.539 10.727 2.646 1 98.25 192 GLY B N 1
ATOM 3582 C CA . GLY B 1 192 ? 7.602 9.305 2.367 1 98.25 192 GLY B CA 1
ATOM 3583 C C . GLY B 1 192 ? 6.949 8.93 1.049 1 98.25 192 GLY B C 1
ATOM 3584 O O . GLY B 1 192 ? 7.516 8.156 0.27 1 98.25 192 GLY B O 1
ATOM 3585 N N . PRO B 1 193 ? 5.762 9.438 0.779 1 98.38 193 PRO B N 1
ATOM 3586 C CA . PRO B 1 193 ? 5.094 9.102 -0.481 1 98.38 193 PRO B CA 1
ATOM 3587 C C . PRO B 1 193 ? 5.941 9.445 -1.705 1 98.38 193 PRO B C 1
ATOM 3589 O O . PRO B 1 193 ? 5.945 8.695 -2.684 1 98.38 193 PRO B O 1
ATOM 3592 N N . ALA B 1 194 ? 6.633 10.539 -1.695 1 98.62 194 ALA B N 1
ATOM 3593 C CA . ALA B 1 194 ? 7.508 10.898 -2.807 1 98.62 194 ALA B CA 1
ATOM 3594 C C . ALA B 1 194 ? 8.633 9.875 -2.977 1 98.62 194 ALA B C 1
ATOM 3596 O O . ALA B 1 194 ? 8.945 9.477 -4.098 1 98.62 194 ALA B O 1
ATOM 3597 N N . PHE B 1 195 ? 9.25 9.477 -1.875 1 98.81 195 PHE B N 1
ATOM 3598 C CA . PHE B 1 195 ? 10.32 8.492 -1.923 1 98.81 195 PHE B CA 1
ATOM 3599 C C . PHE B 1 195 ? 9.805 7.152 -2.441 1 98.81 195 PHE B C 1
ATOM 3601 O O . PHE B 1 195 ? 10.477 6.484 -3.229 1 98.81 195 PHE B O 1
ATOM 3608 N N . ALA B 1 196 ? 8.625 6.801 -1.991 1 98.75 196 ALA B N 1
ATOM 3609 C CA . ALA B 1 196 ? 7.977 5.574 -2.463 1 98.75 196 ALA B CA 1
ATOM 3610 C C . ALA B 1 196 ? 7.762 5.617 -3.973 1 98.75 196 ALA B C 1
ATOM 3612 O O . ALA B 1 196 ? 7.91 4.602 -4.656 1 98.75 196 ALA B O 1
ATOM 3613 N N . CYS B 1 197 ? 7.383 6.754 -4.504 1 98.75 197 CYS B N 1
ATOM 3614 C CA . CYS B 1 197 ? 7.148 6.895 -5.938 1 98.75 197 CYS B CA 1
ATOM 3615 C C . CYS B 1 197 ? 8.438 6.688 -6.723 1 98.75 197 CYS B C 1
ATOM 3617 O O . CYS B 1 197 ? 8.422 6.109 -7.812 1 98.75 197 CYS B O 1
ATOM 3619 N N . VAL B 1 198 ? 9.555 7.172 -6.188 1 98.75 198 VAL B N 1
ATOM 3620 C CA . VAL B 1 198 ? 10.844 6.961 -6.84 1 98.75 198 VAL B CA 1
ATOM 3621 C C . VAL B 1 198 ? 11.164 5.469 -6.879 1 98.75 198 VAL B C 1
ATOM 3623 O O . VAL B 1 198 ? 11.594 4.945 -7.914 1 98.75 198 VAL B O 1
ATOM 3626 N N . VAL B 1 199 ? 10.961 4.809 -5.781 1 98.81 199 VAL B N 1
ATOM 3627 C CA . VAL B 1 199 ? 11.203 3.373 -5.676 1 98.81 199 VAL B CA 1
ATOM 3628 C C . VAL B 1 199 ? 10.32 2.629 -6.672 1 98.81 199 VAL B C 1
ATOM 3630 O O . VAL B 1 199 ? 10.797 1.786 -7.434 1 98.81 199 VAL B O 1
ATOM 3633 N N . LEU B 1 200 ? 9.062 2.957 -6.656 1 98.62 200 LEU B N 1
ATOM 3634 C CA . LEU B 1 200 ? 8.07 2.338 -7.531 1 98.62 200 LEU B CA 1
ATOM 3635 C C . LEU B 1 200 ? 8.461 2.494 -8.992 1 98.62 200 LEU B C 1
ATOM 3637 O O . LEU B 1 200 ? 8.438 1.524 -9.758 1 98.62 200 LEU B O 1
ATOM 3641 N N . GLU B 1 201 ? 8.781 3.678 -9.367 1 98.5 201 GLU B N 1
ATOM 3642 C CA . GLU B 1 201 ? 9.172 3.965 -10.742 1 98.5 201 GLU B CA 1
ATOM 3643 C C . GLU B 1 201 ? 10.422 3.191 -11.141 1 98.5 201 GLU B C 1
ATOM 3645 O O . GLU B 1 201 ? 10.516 2.682 -12.258 1 98.5 201 GLU B O 1
ATOM 3650 N N . ALA B 1 202 ? 11.375 3.145 -10.25 1 98.75 202 ALA B N 1
ATOM 3651 C CA . ALA B 1 202 ? 12.625 2.449 -10.523 1 98.75 202 ALA B CA 1
ATOM 3652 C C . ALA B 1 202 ? 12.398 0.952 -10.703 1 98.75 202 ALA B C 1
ATOM 3654 O O . ALA B 1 202 ? 12.984 0.329 -11.586 1 98.75 202 ALA B O 1
ATOM 3655 N N . LEU B 1 203 ? 11.594 0.34 -9.852 1 98.81 203 LEU B N 1
ATOM 3656 C CA . LEU B 1 203 ? 11.242 -1.066 -10 1 98.81 203 LEU B CA 1
ATOM 3657 C C . LEU B 1 203 ? 10.555 -1.315 -11.336 1 98.81 203 LEU B C 1
ATOM 3659 O O . LEU B 1 203 ? 10.883 -2.277 -12.039 1 98.81 203 LEU B O 1
ATOM 3663 N N . ALA B 1 204 ? 9.586 -0.421 -11.656 1 98.75 204 ALA B N 1
ATOM 3664 C CA . ALA B 1 204 ? 8.883 -0.531 -12.938 1 98.75 204 ALA B CA 1
ATOM 3665 C C . ALA B 1 204 ? 9.859 -0.452 -14.109 1 98.75 204 ALA B C 1
ATOM 3667 O O . ALA B 1 204 ? 9.711 -1.178 -15.094 1 98.75 204 ALA B O 1
ATOM 3668 N N . ASP B 1 205 ? 10.844 0.449 -14.031 1 98.69 205 ASP B N 1
ATOM 3669 C CA . ASP B 1 205 ? 11.867 0.566 -15.062 1 98.69 205 ASP B CA 1
ATOM 3670 C C . ASP B 1 205 ? 12.617 -0.751 -15.25 1 98.69 205 ASP B C 1
ATOM 3672 O O . ASP B 1 205 ? 12.945 -1.133 -16.375 1 98.69 205 ASP B O 1
ATOM 3676 N N . GLY B 1 206 ? 12.922 -1.382 -14.156 1 98.75 206 GLY B N 1
ATOM 3677 C CA . GLY B 1 206 ? 13.531 -2.699 -14.258 1 98.75 206 GLY B CA 1
ATOM 3678 C C . GLY B 1 206 ? 12.672 -3.701 -15 1 98.75 206 GLY B C 1
ATOM 3679 O O . GLY B 1 206 ? 13.18 -4.484 -15.805 1 98.75 206 GLY B O 1
ATOM 3680 N N . GLY B 1 207 ? 11.367 -3.711 -14.688 1 98.69 207 GLY B N 1
ATOM 3681 C CA . GLY B 1 207 ? 10.445 -4.555 -15.43 1 98.69 207 GLY B CA 1
ATOM 3682 C C . GLY B 1 207 ? 10.422 -4.258 -16.906 1 98.69 207 GLY B C 1
ATOM 3683 O O . GLY B 1 207 ? 10.438 -5.172 -17.734 1 98.69 207 GLY B O 1
ATOM 3684 N N . VAL B 1 208 ? 10.383 -2.977 -17.266 1 98.56 208 VAL B N 1
ATOM 3685 C CA . VAL B 1 208 ? 10.383 -2.547 -18.656 1 98.56 208 VAL B CA 1
ATOM 3686 C C . VAL B 1 208 ? 11.672 -2.992 -19.344 1 98.56 208 VAL B C 1
ATOM 3688 O O . VAL B 1 208 ? 11.641 -3.482 -20.469 1 98.56 208 VAL B O 1
ATOM 3691 N N . MET B 1 209 ? 12.781 -2.83 -18.656 1 98.31 209 MET B N 1
ATOM 3692 C CA . MET B 1 209 ? 14.07 -3.277 -19.172 1 98.31 209 MET B CA 1
ATOM 3693 C C . MET B 1 209 ? 14.031 -4.758 -19.531 1 98.31 209 MET B C 1
ATOM 3695 O O . MET B 1 209 ? 14.656 -5.18 -20.516 1 98.31 209 MET B O 1
ATOM 3699 N N . MET B 1 210 ? 13.242 -5.484 -18.812 1 98.25 210 MET B N 1
ATOM 3700 C CA . MET B 1 210 ? 13.188 -6.93 -19.016 1 98.25 210 MET B CA 1
ATOM 3701 C C . MET B 1 210 ? 12.023 -7.309 -19.922 1 98.25 210 MET B C 1
ATOM 3703 O O . MET B 1 210 ? 11.703 -8.484 -20.078 1 98.25 210 MET B O 1
ATOM 3707 N N . GLY B 1 211 ? 11.305 -6.332 -20.469 1 98.12 211 GLY B N 1
ATOM 3708 C CA . GLY B 1 211 ? 10.391 -6.617 -21.562 1 98.12 211 GLY B CA 1
ATOM 3709 C C . GLY B 1 211 ? 8.938 -6.383 -21.203 1 98.12 211 GLY B C 1
ATOM 3710 O O . GLY B 1 211 ? 8.047 -6.598 -22.031 1 98.12 211 GLY B O 1
ATOM 3711 N N . LEU B 1 212 ? 8.617 -5.879 -20.047 1 98.62 212 LEU B N 1
ATOM 3712 C CA . LEU B 1 212 ? 7.238 -5.59 -19.672 1 98.62 212 LEU B CA 1
ATOM 3713 C C . LEU B 1 212 ? 6.777 -4.273 -20.281 1 98.62 212 LEU B C 1
ATOM 3715 O O . LEU B 1 212 ? 7.539 -3.307 -20.344 1 98.62 212 LEU B O 1
ATOM 3719 N N . PRO B 1 213 ? 5.496 -4.27 -20.703 1 98.25 213 PRO B N 1
ATOM 3720 C CA . PRO B 1 213 ? 4.938 -2.957 -21.031 1 98.25 213 PRO B CA 1
ATOM 3721 C C . PRO B 1 213 ? 4.949 -1.997 -19.844 1 98.25 213 PRO B C 1
ATOM 3723 O O . PRO B 1 213 ? 4.734 -2.416 -18.703 1 98.25 213 PRO B O 1
ATOM 3726 N N . ARG B 1 214 ? 5.109 -0.753 -20.156 1 97.75 214 ARG B N 1
ATOM 3727 C CA . ARG B 1 214 ? 5.262 0.275 -19.125 1 97.75 214 ARG B CA 1
ATOM 3728 C C . ARG B 1 214 ? 4.086 0.261 -18.156 1 97.75 214 ARG B C 1
ATOM 3730 O O . ARG B 1 214 ? 4.277 0.264 -16.938 1 97.75 214 ARG B O 1
ATOM 3737 N N . GLU B 1 215 ? 2.881 0.22 -18.656 1 97.56 215 GLU B N 1
ATOM 3738 C CA . GLU B 1 215 ? 1.685 0.246 -17.828 1 97.56 215 GLU B CA 1
ATOM 3739 C C . GLU B 1 215 ? 1.631 -0.968 -16.906 1 97.56 215 GLU B C 1
ATOM 3741 O O . GLU B 1 215 ? 1.245 -0.851 -15.734 1 97.56 215 GLU B O 1
ATOM 3746 N N . VAL B 1 216 ? 2.066 -2.125 -17.422 1 98 216 VAL B N 1
ATOM 3747 C CA . VAL B 1 216 ? 2.084 -3.359 -16.641 1 98 216 VAL B CA 1
ATOM 3748 C C . VAL B 1 216 ? 3.146 -3.268 -15.547 1 98 216 VAL B C 1
ATOM 3750 O O . VAL B 1 216 ? 2.889 -3.607 -14.391 1 98 216 VAL B O 1
ATOM 3753 N N . GLY B 1 217 ? 4.332 -2.77 -15.945 1 98.56 217 GLY B N 1
ATOM 3754 C CA . GLY B 1 217 ? 5.391 -2.598 -14.961 1 98.56 217 GLY B CA 1
ATOM 3755 C C . GLY B 1 217 ? 4.984 -1.729 -13.789 1 98.56 217 GLY B C 1
ATOM 3756 O O . GLY B 1 217 ? 5.262 -2.064 -12.633 1 98.56 217 GLY B O 1
ATOM 3757 N N . LEU B 1 218 ? 4.293 -0.636 -14.094 1 98.62 218 LEU B N 1
ATOM 3758 C CA . LEU B 1 218 ? 3.852 0.286 -13.055 1 98.62 218 LEU B CA 1
ATOM 3759 C C . LEU B 1 218 ? 2.812 -0.37 -12.148 1 98.62 218 LEU B C 1
ATOM 3761 O O . LEU B 1 218 ? 2.883 -0.249 -10.922 1 98.62 218 LEU B O 1
ATOM 3765 N N . GLU B 1 219 ? 1.879 -1.063 -12.727 1 98.56 219 GLU B N 1
ATOM 3766 C CA . GLU B 1 219 ? 0.834 -1.73 -11.953 1 98.56 219 GLU B CA 1
ATOM 3767 C C . GLU B 1 219 ? 1.421 -2.801 -11.039 1 98.56 219 GLU B C 1
ATOM 3769 O O . GLU B 1 219 ? 1.064 -2.881 -9.859 1 98.56 219 GLU B O 1
ATOM 3774 N N . LEU B 1 220 ? 2.334 -3.596 -11.609 1 98.75 220 LEU B N 1
ATOM 3775 C CA . LEU B 1 220 ? 2.947 -4.668 -10.836 1 98.75 220 LEU B CA 1
ATOM 3776 C C . LEU B 1 220 ? 3.762 -4.109 -9.672 1 98.75 220 LEU B C 1
ATOM 3778 O O . LEU B 1 220 ? 3.672 -4.602 -8.547 1 98.75 220 LEU B O 1
ATOM 3782 N N . ALA B 1 221 ? 4.551 -3.072 -9.961 1 98.81 221 ALA B N 1
ATOM 3783 C CA . ALA B 1 221 ? 5.379 -2.457 -8.93 1 98.81 221 ALA B CA 1
ATOM 3784 C C . ALA B 1 221 ? 4.523 -1.848 -7.824 1 98.81 221 ALA B C 1
ATOM 3786 O O . ALA B 1 221 ? 4.785 -2.055 -6.637 1 98.81 221 ALA B O 1
ATOM 3787 N N . ALA B 1 222 ? 3.486 -1.109 -8.211 1 98.81 222 ALA B N 1
ATOM 3788 C CA . ALA B 1 222 ? 2.605 -0.46 -7.246 1 98.81 222 ALA B CA 1
ATOM 3789 C C . ALA B 1 222 ? 1.896 -1.491 -6.375 1 98.81 222 ALA B C 1
ATOM 3791 O O . ALA B 1 222 ? 1.838 -1.346 -5.152 1 98.81 222 ALA B O 1
ATOM 3792 N N . GLN B 1 223 ? 1.393 -2.533 -6.969 1 98.75 223 GLN B N 1
ATOM 3793 C CA . GLN B 1 223 ? 0.664 -3.557 -6.227 1 98.75 223 GLN B CA 1
ATOM 3794 C C . GLN B 1 223 ? 1.594 -4.324 -5.293 1 98.75 223 GLN B C 1
ATOM 3796 O O . GLN B 1 223 ? 1.199 -4.699 -4.188 1 98.75 223 GLN B O 1
ATOM 3801 N N . ALA B 1 224 ? 2.822 -4.594 -5.766 1 98.31 224 ALA B N 1
ATOM 3802 C CA . ALA B 1 224 ? 3.797 -5.27 -4.914 1 98.31 224 ALA B CA 1
ATOM 3803 C C . ALA B 1 224 ? 4.133 -4.426 -3.689 1 98.31 224 ALA B C 1
ATOM 3805 O O . ALA B 1 224 ? 4.207 -4.941 -2.572 1 98.31 224 ALA B O 1
ATOM 3806 N N . LEU B 1 225 ? 4.309 -3.127 -3.895 1 98.56 225 LEU B N 1
ATOM 3807 C CA . LEU B 1 225 ? 4.648 -2.223 -2.801 1 98.56 225 LEU B CA 1
ATOM 3808 C C . LEU B 1 225 ? 3.508 -2.133 -1.794 1 98.56 225 LEU B C 1
ATOM 3810 O O . LEU B 1 225 ? 3.721 -2.297 -0.59 1 98.56 225 LEU B O 1
ATOM 3814 N N . GLN B 1 226 ? 2.305 -1.841 -2.268 1 98.56 226 GLN B N 1
ATOM 3815 C CA . GLN B 1 226 ? 1.196 -1.691 -1.331 1 98.56 226 GLN B CA 1
ATOM 3816 C C . GLN B 1 226 ? 0.871 -3.016 -0.647 1 98.56 226 GLN B C 1
ATOM 3818 O O . GLN B 1 226 ? 0.514 -3.039 0.533 1 98.56 226 GLN B O 1
ATOM 3823 N N . GLY B 1 227 ? 0.99 -4.121 -1.386 1 98.44 227 GLY B N 1
ATOM 3824 C CA . GLY B 1 227 ? 0.75 -5.418 -0.777 1 98.44 227 GLY B CA 1
ATOM 3825 C C . GLY B 1 227 ? 1.705 -5.73 0.359 1 98.44 227 GLY B C 1
ATOM 3826 O O . GLY B 1 227 ? 1.281 -6.168 1.432 1 98.44 227 GLY B O 1
ATOM 3827 N N . ALA B 1 228 ? 2.988 -5.508 0.121 1 98.44 228 ALA B N 1
ATOM 3828 C CA . ALA B 1 228 ? 3.994 -5.758 1.148 1 98.44 228 ALA B CA 1
ATOM 3829 C C . ALA B 1 228 ? 3.766 -4.871 2.369 1 98.44 228 ALA B C 1
ATOM 3831 O O . ALA B 1 228 ? 3.828 -5.344 3.506 1 98.44 228 ALA B O 1
ATOM 3832 N N . ALA B 1 229 ? 3.523 -3.609 2.113 1 98.75 229 ALA B N 1
ATOM 3833 C CA . ALA B 1 229 ? 3.283 -2.668 3.203 1 98.75 229 ALA B CA 1
ATOM 3834 C C . ALA B 1 229 ? 2.057 -3.074 4.02 1 98.75 229 ALA B C 1
ATOM 3836 O O . ALA B 1 229 ? 2.074 -3.012 5.25 1 98.75 229 ALA B O 1
ATOM 3837 N N . ARG B 1 230 ? 1.048 -3.52 3.379 1 98.38 230 ARG B N 1
ATOM 3838 C CA . ARG B 1 230 ? -0.185 -3.904 4.059 1 98.38 230 ARG B CA 1
ATOM 3839 C C . ARG B 1 230 ? -0.004 -5.211 4.824 1 98.38 230 ARG B C 1
ATOM 3841 O O . ARG B 1 230 ? -0.65 -5.43 5.848 1 98.38 230 ARG B O 1
ATOM 3848 N N . MET B 1 231 ? 0.855 -6.09 4.301 1 98 231 MET B N 1
ATOM 3849 C CA . MET B 1 231 ? 1.188 -7.266 5.098 1 98 231 MET B CA 1
ATOM 3850 C C . MET B 1 231 ? 1.76 -6.863 6.453 1 98 231 MET B C 1
ATOM 3852 O O . MET B 1 231 ? 1.391 -7.43 7.48 1 98 231 MET B O 1
ATOM 3856 N N . VAL B 1 232 ? 2.627 -5.863 6.434 1 98.38 232 VAL B N 1
ATOM 3857 C CA . VAL B 1 232 ? 3.221 -5.375 7.672 1 98.38 232 VAL B CA 1
ATOM 3858 C C . VAL B 1 232 ? 2.139 -4.762 8.555 1 98.38 232 VAL B C 1
ATOM 3860 O O . VAL B 1 232 ? 2.035 -5.09 9.742 1 98.38 232 VAL B O 1
ATOM 3863 N N . LEU B 1 233 ? 1.298 -3.914 7.988 1 98.12 233 LEU B N 1
ATOM 3864 C CA . LEU B 1 233 ? 0.3 -3.16 8.734 1 98.12 233 LEU B CA 1
ATOM 3865 C C . LEU B 1 233 ? -0.77 -4.09 9.305 1 98.12 233 LEU B C 1
ATOM 3867 O O . LEU B 1 233 ? -1.232 -3.895 10.43 1 98.12 233 LEU B O 1
ATOM 3871 N N . LYS B 1 234 ? -1.187 -5.125 8.594 1 97 234 LYS B N 1
ATOM 3872 C CA . LYS B 1 234 ? -2.322 -5.961 8.969 1 97 234 LYS B CA 1
ATOM 3873 C C . LYS B 1 234 ? -1.88 -7.117 9.867 1 97 234 LYS B C 1
ATOM 3875 O O . LYS B 1 234 ? -2.621 -7.543 10.75 1 97 234 LYS B O 1
ATOM 3880 N N . THR B 1 235 ? -0.712 -7.637 9.586 1 95.5 235 THR B N 1
ATOM 3881 C CA . THR B 1 235 ? -0.3 -8.828 10.32 1 95.5 235 THR B CA 1
ATOM 3882 C C . THR B 1 235 ? 0.542 -8.453 11.531 1 95.5 235 THR B C 1
ATOM 3884 O O . THR B 1 235 ? 0.679 -9.242 12.469 1 95.5 235 THR B O 1
ATOM 3887 N N . GLY B 1 236 ? 1.172 -7.289 11.477 1 95.81 236 GLY B N 1
ATOM 3888 C CA . GLY B 1 236 ? 2.086 -6.887 12.531 1 95.81 236 GLY B CA 1
ATOM 3889 C C . GLY B 1 236 ? 3.43 -7.582 12.453 1 95.81 236 GLY B C 1
ATOM 3890 O O . GLY B 1 236 ? 4.301 -7.363 13.305 1 95.81 236 GLY B O 1
ATOM 3891 N N . LYS B 1 237 ? 3.607 -8.398 11.438 1 96 237 LYS B N 1
ATOM 3892 C CA . LYS B 1 237 ? 4.891 -9.078 11.281 1 96 237 LYS B CA 1
ATOM 3893 C C . LYS B 1 237 ? 5.996 -8.086 10.93 1 96 237 LYS B C 1
ATOM 3895 O O . LYS B 1 237 ? 5.766 -7.129 10.188 1 96 237 LYS B O 1
ATOM 3900 N N . HIS B 1 238 ? 7.168 -8.391 11.453 1 97.06 238 HIS B N 1
ATOM 3901 C CA . HIS B 1 238 ? 8.328 -7.582 11.094 1 97.06 238 HIS B CA 1
ATOM 3902 C C . HIS B 1 238 ? 8.648 -7.719 9.609 1 97.06 238 HIS B C 1
ATOM 3904 O O . HIS B 1 238 ? 8.57 -8.82 9.047 1 97.06 238 HIS B O 1
ATOM 3910 N N . PRO B 1 239 ? 9.07 -6.598 8.93 1 97.81 239 PRO B N 1
ATOM 3911 C CA . PRO B 1 239 ? 9.375 -6.656 7.496 1 97.81 239 PRO B CA 1
ATOM 3912 C C . PRO B 1 239 ? 10.422 -7.715 7.16 1 97.81 239 PRO B C 1
ATOM 3914 O O . PRO B 1 239 ? 10.328 -8.375 6.121 1 97.81 239 PRO B O 1
ATOM 3917 N N . ALA B 1 240 ? 11.383 -7.906 8.008 1 97.12 240 ALA B N 1
ATOM 3918 C CA . ALA B 1 240 ? 12.422 -8.906 7.766 1 97.12 240 ALA B CA 1
ATOM 3919 C C . ALA B 1 240 ? 11.82 -10.312 7.715 1 97.12 240 ALA B C 1
ATOM 3921 O O . ALA B 1 240 ? 12.281 -11.164 6.953 1 97.12 240 ALA B O 1
ATOM 3922 N N . GLU B 1 241 ? 10.859 -10.578 8.57 1 96.75 241 GLU B N 1
ATOM 3923 C CA . GLU B 1 241 ? 10.172 -11.867 8.562 1 96.75 241 GLU B CA 1
ATOM 3924 C C . GLU B 1 241 ? 9.414 -12.078 7.254 1 96.75 241 GLU B C 1
ATOM 3926 O O . GLU B 1 241 ? 9.461 -13.164 6.676 1 96.75 241 GLU B O 1
ATOM 3931 N N . ILE B 1 242 ? 8.734 -11.086 6.77 1 96.38 242 ILE B N 1
ATOM 3932 C CA . ILE B 1 242 ? 8 -11.148 5.508 1 96.38 242 ILE B CA 1
ATOM 3933 C C . ILE B 1 242 ? 8.984 -11.352 4.355 1 96.38 242 ILE B C 1
ATOM 3935 O O . ILE B 1 242 ? 8.766 -12.203 3.492 1 96.38 242 ILE B O 1
ATOM 3939 N N . LYS B 1 243 ? 10.062 -10.547 4.336 1 97.25 243 LYS B N 1
ATOM 3940 C CA . LYS B 1 243 ? 11.109 -10.68 3.328 1 97.25 243 LYS B CA 1
ATOM 3941 C C . LYS B 1 243 ? 11.625 -12.109 3.256 1 97.25 243 LYS B C 1
ATOM 3943 O O . LYS B 1 243 ? 11.727 -12.688 2.17 1 97.25 243 LYS B O 1
ATOM 3948 N N . ASP B 1 244 ? 11.883 -12.719 4.41 1 95.38 244 ASP B N 1
ATOM 3949 C CA . ASP B 1 244 ? 12.438 -14.062 4.465 1 95.38 244 ASP B CA 1
ATOM 3950 C C . ASP B 1 244 ? 11.43 -15.094 3.963 1 95.38 244 ASP B C 1
ATOM 3952 O O . ASP B 1 244 ? 11.812 -16.109 3.363 1 95.38 244 ASP B O 1
ATOM 3956 N N . SER B 1 245 ? 10.211 -14.867 4.199 1 90.31 245 SER B N 1
ATOM 3957 C CA . SER B 1 245 ? 9.156 -15.797 3.797 1 90.31 245 SER B CA 1
ATOM 3958 C C . SER B 1 245 ? 8.984 -15.812 2.281 1 90.31 245 SER B C 1
ATOM 3960 O O . SER B 1 245 ? 8.453 -16.781 1.724 1 90.31 245 SER B O 1
ATOM 3962 N N . VAL B 1 246 ? 9.477 -14.797 1.573 1 90.38 246 VAL B N 1
ATOM 3963 C CA . VAL B 1 246 ? 9.359 -14.68 0.124 1 90.38 246 VAL B CA 1
ATOM 3964 C C . VAL B 1 246 ? 10.68 -15.078 -0.536 1 90.38 246 VAL B C 1
ATOM 3966 O O . VAL B 1 246 ? 10.789 -15.078 -1.764 1 90.38 246 VAL B O 1
ATOM 3969 N N . THR B 1 247 ? 11.68 -15.352 0.243 1 93.19 247 THR B N 1
ATOM 3970 C CA . THR B 1 247 ? 13.023 -15.609 -0.271 1 93.19 247 THR B CA 1
ATOM 3971 C C . THR B 1 247 ? 13.344 -17.094 -0.222 1 93.19 247 THR B C 1
ATOM 3973 O O . THR B 1 247 ? 13.414 -17.688 0.858 1 93.19 247 THR B O 1
ATOM 3976 N N . THR B 1 248 ? 13.508 -17.719 -1.35 1 87.62 248 THR B N 1
ATOM 3977 C CA . THR B 1 248 ? 13.844 -19.125 -1.43 1 87.62 248 THR B CA 1
ATOM 3978 C C . THR B 1 248 ? 15.328 -19.328 -1.722 1 87.62 248 THR B C 1
ATOM 3980 O O . THR B 1 248 ? 15.977 -18.438 -2.303 1 87.62 248 THR B O 1
ATOM 3983 N N . PRO B 1 249 ? 15.875 -20.469 -1.288 1 89.19 249 PRO B N 1
ATOM 3984 C CA . PRO B 1 249 ? 17.281 -20.75 -1.562 1 89.19 249 PRO B CA 1
ATOM 3985 C C . PRO B 1 249 ? 17.594 -20.797 -3.057 1 89.19 249 PRO B C 1
ATOM 3987 O O . PRO B 1 249 ? 16.969 -21.547 -3.801 1 89.19 249 PRO B O 1
ATOM 3990 N N . GLY B 1 250 ? 18.562 -19.969 -3.475 1 89.06 250 GLY B N 1
ATOM 3991 C CA . GLY B 1 250 ? 19 -19.953 -4.859 1 89.06 250 GLY B CA 1
ATOM 3992 C C . GLY B 1 250 ? 17.969 -19.375 -5.809 1 89.06 250 GLY B C 1
ATOM 3993 O O . GLY B 1 250 ? 18.078 -19.547 -7.027 1 89.06 250 GLY B O 1
ATOM 3994 N N . GLY B 1 251 ? 17.031 -18.672 -5.27 1 91.75 251 GLY B N 1
ATOM 3995 C CA . GLY B 1 251 ? 15.938 -18.156 -6.082 1 91.75 251 GLY B CA 1
ATOM 3996 C C . GLY B 1 251 ? 16.188 -16.75 -6.59 1 91.75 251 GLY B C 1
ATOM 3997 O O . GLY B 1 251 ? 17.266 -16.203 -6.406 1 91.75 251 GLY B O 1
ATOM 3998 N N . CYS B 1 252 ? 15.203 -16.234 -7.332 1 94.69 252 CYS B N 1
ATOM 3999 C CA . CYS B 1 252 ? 15.328 -14.93 -7.949 1 94.69 252 CYS B CA 1
ATOM 4000 C C . CYS B 1 252 ? 15.312 -13.828 -6.895 1 94.69 252 CYS B C 1
ATOM 4002 O O . CYS B 1 252 ? 16.016 -12.828 -7.023 1 94.69 252 CYS B O 1
ATOM 4004 N N . THR B 1 253 ? 14.57 -13.984 -5.766 1 96.94 253 THR B N 1
ATOM 4005 C CA . THR B 1 253 ? 14.445 -12.961 -4.738 1 96.94 253 THR B CA 1
ATOM 4006 C C . THR B 1 253 ? 15.797 -12.688 -4.082 1 96.94 253 THR B C 1
ATOM 4008 O O . THR B 1 253 ? 16.188 -11.531 -3.924 1 96.94 253 THR B O 1
ATOM 4011 N N . ILE B 1 254 ? 16.531 -13.766 -3.697 1 97.56 254 ILE B N 1
ATOM 4012 C CA . ILE B 1 254 ? 17.812 -13.586 -3.031 1 97.56 254 ILE B CA 1
ATOM 4013 C C . ILE B 1 254 ? 18.797 -12.922 -3.988 1 97.56 254 ILE B C 1
ATOM 4015 O O . ILE B 1 254 ? 19.641 -12.125 -3.568 1 97.56 254 ILE B O 1
ATOM 4019 N N . ALA B 1 255 ? 18.719 -13.258 -5.246 1 97.56 255 ALA B N 1
ATOM 4020 C CA . ALA B 1 255 ? 19.594 -12.625 -6.238 1 97.56 255 ALA B CA 1
ATOM 4021 C C . ALA B 1 255 ? 19.359 -11.117 -6.289 1 97.56 255 ALA B C 1
ATOM 4023 O O . ALA B 1 255 ? 20.312 -10.336 -6.324 1 97.56 255 ALA B O 1
ATOM 4024 N N . GLY B 1 256 ? 18.109 -10.719 -6.32 1 98.38 256 GLY B N 1
ATOM 4025 C CA . GLY B 1 256 ? 17.781 -9.305 -6.289 1 98.38 256 GLY B CA 1
ATOM 4026 C C . GLY B 1 256 ? 18.188 -8.617 -5 1 98.38 256 GLY B C 1
ATOM 4027 O O . GLY B 1 256 ? 18.734 -7.512 -5.023 1 98.38 256 GLY B O 1
ATOM 4028 N N . LEU B 1 257 ? 17.984 -9.273 -3.873 1 98.56 257 LEU B N 1
ATOM 4029 C CA . LEU B 1 257 ? 18.328 -8.719 -2.57 1 98.56 257 LEU B CA 1
ATOM 4030 C C . LEU B 1 257 ? 19.828 -8.43 -2.492 1 98.56 257 LEU B C 1
ATOM 4032 O O . LEU B 1 257 ? 20.234 -7.402 -1.939 1 98.56 257 LEU B O 1
ATOM 4036 N N . LEU B 1 258 ? 20.625 -9.32 -2.988 1 98.25 258 LEU B N 1
ATOM 4037 C CA . LEU B 1 258 ? 22.062 -9.109 -2.949 1 98.25 258 LEU B CA 1
ATOM 4038 C C . LEU B 1 258 ? 22.469 -7.934 -3.832 1 98.25 258 LEU B C 1
ATOM 4040 O O . LEU B 1 258 ? 23.406 -7.207 -3.516 1 98.25 258 LEU B O 1
ATOM 4044 N N . THR B 1 259 ? 21.75 -7.73 -4.953 1 98.38 259 THR B N 1
ATOM 4045 C CA . THR B 1 259 ? 21.969 -6.555 -5.789 1 98.38 259 THR B CA 1
ATOM 4046 C C . THR B 1 259 ? 21.656 -5.277 -5.016 1 98.38 259 THR B C 1
ATOM 4048 O O . THR B 1 259 ? 22.391 -4.285 -5.125 1 98.38 259 THR B O 1
ATOM 4051 N N . MET B 1 260 ? 20.594 -5.25 -4.219 1 98.5 260 MET B N 1
ATOM 4052 C CA . MET B 1 260 ? 20.25 -4.113 -3.373 1 98.5 260 MET B CA 1
ATOM 4053 C C . MET B 1 260 ? 21.344 -3.832 -2.361 1 98.5 260 MET B C 1
ATOM 4055 O O . MET B 1 260 ? 21.719 -2.676 -2.139 1 98.5 260 MET B O 1
ATOM 4059 N N . GLU B 1 261 ? 21.859 -4.93 -1.771 1 97.88 261 GLU B N 1
ATOM 4060 C CA . GLU B 1 261 ? 22.938 -4.781 -0.795 1 97.88 261 GLU B CA 1
ATOM 4061 C C . GLU B 1 261 ? 24.188 -4.211 -1.443 1 97.88 261 GLU B C 1
ATOM 4063 O O . GLU B 1 261 ? 24.844 -3.328 -0.88 1 97.88 261 GLU B O 1
ATOM 4068 N N . ASP B 1 262 ? 24.516 -4.637 -2.598 1 98 262 ASP B N 1
ATOM 4069 C CA . ASP B 1 262 ? 25.672 -4.148 -3.34 1 98 262 ASP B CA 1
ATOM 4070 C C . ASP B 1 262 ? 25.531 -2.662 -3.668 1 98 262 ASP B C 1
ATOM 4072 O O . ASP B 1 262 ? 26.531 -1.938 -3.742 1 98 262 ASP B O 1
ATOM 4076 N N . GLY B 1 263 ? 24.297 -2.275 -3.824 1 97.88 263 GLY B N 1
ATOM 4077 C CA . GLY B 1 263 ? 24.031 -0.89 -4.168 1 97.88 263 GLY B CA 1
ATOM 4078 C C . GLY B 1 263 ? 23.812 -0.006 -2.955 1 97.88 263 GLY B C 1
ATOM 4079 O O . GLY B 1 263 ? 23.453 1.169 -3.092 1 97.88 263 GLY B O 1
ATOM 4080 N N . LYS B 1 264 ? 23.891 -0.516 -1.744 1 97.88 264 LYS B N 1
ATOM 4081 C CA . LYS B 1 264 ? 23.781 0.217 -0.486 1 97.88 264 LYS B CA 1
ATOM 4082 C C . LYS B 1 264 ? 22.406 0.85 -0.336 1 97.88 264 LYS B C 1
ATOM 4084 O O . LYS B 1 264 ? 22.297 2.021 0.03 1 97.88 264 LYS B O 1
ATOM 4089 N N . ILE B 1 265 ? 21.453 0.155 -0.647 1 98.25 265 ILE B N 1
ATOM 4090 C CA . ILE B 1 265 ? 20.078 0.65 -0.653 1 98.25 265 ILE B CA 1
ATOM 4091 C C . ILE B 1 265 ? 19.672 1.055 0.761 1 98.25 265 ILE B C 1
ATOM 4093 O O . ILE B 1 265 ? 19.094 2.127 0.966 1 98.25 265 ILE B O 1
ATOM 4097 N N . ARG B 1 266 ? 19.984 0.259 1.749 1 97.81 266 ARG B N 1
ATOM 4098 C CA . ARG B 1 266 ? 19.547 0.513 3.119 1 97.81 266 ARG B CA 1
ATOM 4099 C C . ARG B 1 266 ? 20.156 1.808 3.654 1 97.81 266 ARG B C 1
ATOM 4101 O O . ARG B 1 266 ? 19.4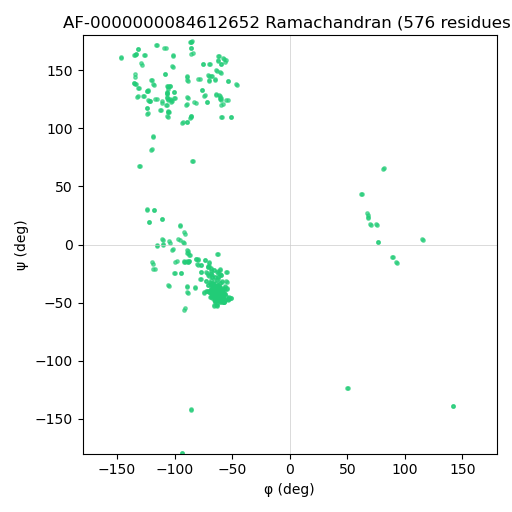38 2.643 4.215 1 97.81 266 ARG B O 1
ATOM 4108 N N . SER B 1 267 ? 21.438 1.953 3.447 1 98.06 267 SER B N 1
ATOM 4109 C CA . SER B 1 267 ? 22.109 3.154 3.922 1 98.06 267 SER B CA 1
ATOM 4110 C C . SER B 1 267 ? 21.578 4.402 3.232 1 98.06 267 SER B C 1
ATOM 4112 O O . SER B 1 267 ? 21.297 5.41 3.889 1 98.06 267 SER B O 1
ATOM 4114 N N . THR B 1 268 ? 21.438 4.344 1.945 1 98.56 268 THR B N 1
ATOM 4115 C CA . THR B 1 268 ? 20.984 5.496 1.174 1 98.56 268 THR B CA 1
ATOM 4116 C C . THR B 1 268 ? 19.594 5.934 1.615 1 98.56 268 THR B C 1
ATOM 4118 O O . THR B 1 268 ? 19.344 7.125 1.814 1 98.56 268 THR B O 1
ATOM 4121 N N . LEU B 1 269 ? 18.672 4.992 1.8 1 98.75 269 LEU B N 1
ATOM 4122 C CA . LEU B 1 269 ? 17.297 5.324 2.15 1 98.75 269 LEU B CA 1
ATOM 4123 C C . LEU B 1 269 ? 17.219 5.852 3.58 1 98.75 269 LEU B C 1
ATOM 4125 O O . LEU B 1 269 ? 16.453 6.773 3.863 1 98.75 269 LEU B O 1
ATOM 4129 N N . ALA B 1 270 ? 17.984 5.258 4.5 1 98.75 270 ALA B N 1
ATOM 4130 C CA . ALA B 1 270 ? 18.016 5.777 5.863 1 98.75 270 ALA B CA 1
ATOM 4131 C C . ALA B 1 270 ? 18.531 7.215 5.891 1 98.75 270 ALA B C 1
ATOM 4133 O O . ALA B 1 270 ? 17.969 8.07 6.574 1 98.75 270 ALA B O 1
ATOM 4134 N N . ARG B 1 271 ? 19.578 7.484 5.113 1 98.62 271 ARG B N 1
ATOM 4135 C CA . ARG B 1 271 ? 20.156 8.828 5.043 1 98.62 271 ARG B CA 1
ATOM 4136 C C . ARG B 1 271 ? 19.188 9.797 4.371 1 98.62 271 ARG B C 1
ATOM 4138 O O . ARG B 1 271 ? 19.156 10.984 4.711 1 98.62 271 ARG B O 1
ATOM 4145 N N . THR B 1 272 ? 18.422 9.281 3.396 1 98.81 272 THR B N 1
ATOM 4146 C CA . THR B 1 272 ? 17.375 10.078 2.779 1 98.81 272 THR B CA 1
ATOM 4147 C C . THR B 1 272 ? 16.438 10.648 3.84 1 98.81 272 THR B C 1
ATOM 4149 O O . THR B 1 272 ? 16.141 11.844 3.836 1 98.81 272 THR B O 1
ATOM 4152 N N . ILE B 1 273 ? 15.984 9.828 4.809 1 98.81 273 ILE B N 1
ATOM 4153 C CA . ILE B 1 273 ? 15.078 10.25 5.871 1 98.81 273 ILE B CA 1
ATOM 4154 C C . ILE B 1 273 ? 15.797 11.211 6.812 1 98.81 273 ILE B C 1
ATOM 4156 O O . ILE B 1 273 ? 15.211 12.203 7.258 1 98.81 273 ILE B O 1
ATOM 4160 N N . GLN B 1 274 ? 17.047 10.898 7.09 1 98.5 274 GLN B N 1
ATOM 4161 C CA . GLN B 1 274 ? 17.859 11.781 7.938 1 98.5 274 GLN B CA 1
ATOM 4162 C C . GLN B 1 274 ? 17.938 13.188 7.355 1 98.5 274 GLN B C 1
ATOM 4164 O O . GLN B 1 274 ? 17.688 14.172 8.055 1 98.5 274 GLN B O 1
ATOM 4169 N N . GLU B 1 275 ? 18.25 13.281 6.094 1 98.5 275 GLU B N 1
ATOM 4170 C CA . GLU B 1 275 ? 18.375 14.578 5.43 1 98.5 275 GLU B CA 1
ATOM 4171 C C . GLU B 1 275 ? 17.047 15.297 5.367 1 98.5 275 GLU B C 1
ATOM 4173 O O . GLU B 1 275 ? 16.969 16.5 5.641 1 98.5 275 GLU B O 1
ATOM 4178 N N . ALA B 1 276 ? 16.016 14.594 4.984 1 98.38 276 ALA B N 1
ATOM 4179 C CA . ALA B 1 276 ? 14.672 15.18 4.922 1 98.38 276 ALA B CA 1
ATOM 4180 C C . ALA B 1 276 ? 14.242 15.711 6.285 1 98.38 276 ALA B C 1
ATOM 4182 O O . ALA B 1 276 ? 13.68 16.812 6.383 1 98.38 276 ALA B O 1
ATOM 4183 N N . THR B 1 277 ? 14.492 14.969 7.34 1 98.06 277 THR B N 1
ATOM 4184 C CA . THR B 1 277 ? 14.133 15.359 8.695 1 98.06 277 THR B CA 1
ATOM 4185 C C . THR B 1 277 ? 14.898 16.609 9.117 1 98.06 277 THR B C 1
ATOM 4187 O O . THR B 1 277 ? 14.328 17.516 9.742 1 98.06 277 THR B O 1
ATOM 4190 N N . GLN B 1 278 ? 16.172 16.672 8.812 1 97.06 278 GLN B N 1
ATOM 4191 C CA . GLN B 1 278 ? 16.984 17.828 9.156 1 97.06 278 GLN B CA 1
ATOM 4192 C C . GLN B 1 278 ? 16.469 19.094 8.484 1 97.06 278 GLN B C 1
ATOM 4194 O O . GLN B 1 278 ? 16.359 20.141 9.125 1 97.06 278 GLN B O 1
ATOM 4199 N N . VAL B 1 279 ? 16.109 19 7.266 1 96.19 279 VAL B N 1
ATOM 4200 C CA . VAL B 1 279 ? 15.578 20.156 6.555 1 96.19 279 VAL B CA 1
ATOM 4201 C C . VAL B 1 279 ? 14.211 20.531 7.125 1 96.19 279 VAL B C 1
ATOM 4203 O O . VAL B 1 279 ? 13.898 21.703 7.277 1 96.19 279 VAL B O 1
ATOM 4206 N N . ALA B 1 280 ? 13.375 19.547 7.441 1 94.31 280 ALA B N 1
ATOM 4207 C CA . ALA B 1 280 ? 12.07 19.797 8.047 1 94.31 280 ALA B CA 1
ATOM 4208 C C . ALA B 1 280 ? 12.203 20.641 9.312 1 94.31 280 ALA B C 1
ATOM 4210 O O . ALA B 1 280 ? 11.383 21.516 9.562 1 94.31 280 ALA B O 1
ATOM 4211 N N . SER B 1 281 ? 13.234 20.391 10.07 1 93.25 281 SER B N 1
ATOM 4212 C CA . SER B 1 281 ? 13.438 21.078 11.352 1 93.25 281 SER B CA 1
ATOM 4213 C C . SER B 1 281 ? 13.805 22.531 11.141 1 93.25 281 SER B C 1
ATOM 4215 O O . SER B 1 281 ? 13.695 23.344 12.07 1 93.25 281 SER B O 1
ATOM 4217 N N . THR B 1 282 ? 14.172 22.875 9.93 1 91.56 282 THR B N 1
ATOM 4218 C CA . THR B 1 282 ? 14.617 24.25 9.68 1 91.56 282 THR B CA 1
ATOM 4219 C C . THR B 1 282 ? 13.492 25.078 9.07 1 91.56 282 THR B C 1
ATOM 4221 O O . THR B 1 282 ? 13.594 26.297 8.984 1 91.56 282 THR B O 1
ATOM 4224 N N . LEU B 1 283 ? 12.484 24.484 8.602 1 87.5 283 LEU B N 1
ATOM 4225 C CA . LEU B 1 283 ? 11.422 25.156 7.863 1 87.5 283 LEU B CA 1
ATOM 4226 C C . LEU B 1 283 ? 10.703 26.172 8.742 1 87.5 283 LEU B C 1
ATOM 4228 O O . LEU B 1 283 ? 10.227 27.203 8.25 1 87.5 283 LEU B O 1
ATOM 4232 N N . GLY B 1 284 ? 10.523 25.891 10.055 1 79 284 GLY B N 1
ATOM 4233 C CA . GLY B 1 284 ? 9.906 26.844 10.961 1 79 284 GLY B CA 1
ATOM 4234 C C . GLY B 1 284 ? 10.805 28.016 11.297 1 79 284 GLY B C 1
ATOM 4235 O O . GLY B 1 284 ? 10.328 29.078 11.719 1 79 284 GLY B O 1
ATOM 4236 N N . ASN B 1 285 ? 12.102 27.781 11.148 1 75.75 285 ASN B N 1
ATOM 4237 C CA . ASN B 1 285 ? 13.055 28.828 11.5 1 75.75 285 ASN B CA 1
ATOM 4238 C C . ASN B 1 285 ? 13.141 29.906 10.414 1 75.75 285 ASN B C 1
ATOM 4240 O O . ASN B 1 285 ? 13.508 31.047 10.695 1 75.75 285 ASN B O 1
ATOM 4244 N N . ILE B 1 286 ? 12.906 29.484 9.219 1 62.94 286 ILE B N 1
ATOM 4245 C CA . ILE B 1 286 ? 12.961 30.484 8.164 1 62.94 286 ILE B CA 1
ATOM 4246 C C . ILE B 1 286 ? 11.914 31.562 8.414 1 62.94 286 ILE B C 1
ATOM 4248 O O . ILE B 1 286 ? 12.117 32.719 8.078 1 62.94 286 ILE B O 1
ATOM 4252 N N . GLN B 1 287 ? 10.898 31.281 9.086 1 54.66 287 GLN B N 1
ATOM 4253 C CA . GLN B 1 287 ? 9.836 32.219 9.414 1 54.66 287 GLN B CA 1
ATOM 4254 C C . GLN B 1 287 ? 10.305 33.25 10.461 1 54.66 287 GLN B C 1
ATOM 4256 O O . GLN B 1 287 ? 9.883 34.406 10.445 1 54.66 287 GLN B O 1
ATOM 4261 N N . SER B 1 288 ? 11.078 32.719 11.445 1 47.19 288 SER B N 1
ATOM 4262 C CA . SER B 1 288 ? 11.523 33.625 12.508 1 47.19 288 SER B CA 1
ATOM 4263 C C . SER B 1 288 ? 12.516 34.656 11.984 1 47.19 288 SER B C 1
ATOM 4265 O O . SER B 1 288 ? 12.758 35.688 12.625 1 47.19 288 SER B O 1
ATOM 4267 N N . LYS B 1 289 ? 13.219 34.469 10.93 1 47.25 289 LYS B N 1
ATOM 4268 C CA . LYS B 1 289 ? 14.219 35.438 10.484 1 47.25 289 LYS B CA 1
ATOM 4269 C C . LYS B 1 289 ? 13.609 36.438 9.539 1 47.25 289 LYS B C 1
ATOM 4271 O O . LYS B 1 289 ? 14.266 37.406 9.148 1 47.25 289 LYS B O 1
ATOM 4276 N N . LYS B 1 290 ? 12.445 36.219 8.984 1 43.94 290 LYS B N 1
ATOM 4277 C CA . LYS B 1 290 ? 11.984 37.344 8.156 1 43.94 290 LYS B CA 1
ATOM 4278 C C . LYS B 1 290 ? 10.984 38.219 8.922 1 43.94 290 LYS B C 1
ATOM 4280 O O . LYS B 1 290 ? 10.109 37.688 9.617 1 43.94 290 LYS B O 1
#

Nearest PDB structures (foldseek):
  2rcy-assembly1_A  TM=9.144E-01  e=9.324E-26  Plasmodium falciparum 3D7
  6xp0-assembly1_A-2  TM=9.209E-01  e=5.853E-25  Homo sapiens
  6xp2-assembly1_A  TM=9.181E-01  e=2.575E-24  Homo sapiens
  2rcy-assembly1_B-2  TM=9.320E-01  e=2.899E-24  Plasmodium falciparum 3D7
  2rcy-assembly1_D-2  TM=9.216E-01  e=3.493E-23  Plasmodium falciparum 3D7